Protein AF-A0A940R356-F1 (afdb_monomer)

Secondary structure (DSSP, 8-state):
-EE--TT-EE-TTSPBP-S--EEEEEEE-SHHHHHHTT---EETTEE---S-EEEEEEEETTEEPEE-GGG--EE----S-PPTT-EEEEEEE-TTSPEEEEEEEEPPEEEPP--GGGS--SPTTHHHHHHHTT--TT-HHHHHHHHHGGGGGG----S------SSS------------S-----EETTEE--SS-B--HHHHHHHSSGGGTTSGGGSHHHHHHHHHHHHHTBHHHHHHHHHTTTS-HHHHHHHHHHH---GGGGGGHHHHHHHHHTTEEEETTTTTTHHHHHHHHHHHHHHHHHHHHHHHHHHHHHHHHHHHHHHHHHHHHHHHHHHHHHHHHHHHHHHHHHHHHHHTT-SS------S-S---SSHHHHHHHHHT--EEEE-TTT--EEEE-EEEEEEEETTGGG-SEEEEEEEESSSSS-EEEPEETTEEEEEEETTS-EEEEEEEEETTEEEEEEEEEE-SSEEEEE--EE--HHHHHHHHHHHS-HHHHHHHHHHHHHHHHHHHHHHHHHHHHHHHHHHHHHHHHHTGGGS----TT--

Solvent-accessible surface area (backbone atoms only — not comparable to full-atom values): 31989 Å² total; per-residue (Å²): 91,79,48,75,48,85,64,19,37,16,40,87,90,65,49,73,63,74,86,82,67,50,76,47,79,48,77,20,66,48,73,70,45,27,54,76,70,66,53,67,56,34,36,86,94,40,81,52,92,78,75,49,48,72,50,79,49,42,29,49,87,94,44,67,45,40,74,23,82,92,32,53,65,48,74,54,76,86,66,99,70,88,61,91,87,55,58,48,59,46,75,43,73,44,99,88,68,45,54,37,38,38,79,72,39,79,63,71,44,72,44,69,64,43,67,48,88,80,59,65,79,63,37,67,63,47,63,61,50,40,44,76,73,70,43,70,72,85,42,55,69,58,54,48,54,62,54,37,56,60,12,39,81,69,59,74,80,63,100,64,97,67,82,76,67,64,77,72,87,89,81,90,78,89,81,83,89,85,86,89,79,88,82,68,80,57,76,68,74,70,34,83,54,69,82,78,43,40,61,55,35,20,46,53,58,37,55,70,39,75,91,35,38,61,22,49,72,13,19,72,72,39,38,58,46,40,39,56,40,34,58,57,8,32,46,68,60,54,45,48,52,47,74,40,37,62,44,35,52,15,56,44,27,47,48,49,54,72,62,68,81,54,74,91,45,55,86,53,37,67,56,32,49,52,48,26,71,64,39,40,28,36,24,88,68,14,44,67,60,24,70,60,51,35,49,50,31,55,55,37,20,52,52,43,18,51,53,43,30,49,56,50,51,54,52,53,51,51,52,51,54,52,51,51,53,49,54,52,53,51,50,53,50,52,52,54,48,52,54,48,52,53,48,44,51,51,49,50,39,53,54,51,46,54,49,38,34,58,53,54,69,59,87,77,85,88,77,88,81,87,67,88,78,94,82,78,92,60,57,65,53,51,50,18,58,76,68,57,42,54,36,78,44,68,43,88,88,78,69,38,52,28,76,48,52,42,38,58,31,35,42,37,56,55,70,57,87,73,33,85,40,75,49,42,33,41,31,40,74,78,43,74,45,66,46,78,45,58,82,51,100,88,35,31,54,54,65,45,50,74,93,47,52,26,24,40,42,36,46,32,26,47,93,90,42,42,24,41,38,73,46,75,71,61,68,74,44,78,43,70,74,42,66,62,41,84,49,52,72,71,55,48,53,52,52,41,51,74,64,31,56,75,59,23,31,51,57,50,47,57,52,56,52,49,58,51,51,50,55,56,48,49,53,52,50,51,55,52,49,50,52,51,54,52,49,58,57,49,48,53,47,62,40,46,58,56,52,78,84,74,70,85,88,79,124

Foldseek 3Di:
DKAADQQQKAFPVRHGDDDDKDKDKDWFQDPVSCVVVVAAQAAPPDGDDDRIDMDIWMGDVVTTIDGDPVRHMDDDDDGPDDDPPDWQFDWDQDPVRYTHTDDTHHDFAAFDFDDLLPFDLFAPCLLVVCVVVVHDSVPVVVSLLLLLLQLLLVDDDDPDPDDPDPDDDDDDDDDDDDDDDDDAFDDPDRDTRDPFFAARSLLVVQCSDPVQRQFCCRGPLVSVVSNLVLLQSGNVLVLLCLLVSVWFPLVSLVVSLVPDPDPLSVVVNVVSVVSNVNNRGMHVCRNPCSVVSSVSSVVRSNVSSVVSSVVVCVVVVVVVVLVVVLVVLVVVLVVLVVVQVVQQLVLQLVLLQVQQCVQVVPPDDDDDDPDDDDDDPSVQSSVCSVVVAWRWDADPPPRTTGTKHWAKEFEAEPPQVQFLDKWKWKAKPRGLAIDTFDQDPRGTMDIDTPSTFTKIWMWTHDPNFIWIDIDGRDDRDYHHDHYTHTDDPVVSLVVLVVRHPPSHSVSVVSVVVSVVSVSVVVVVVVVVVVVSVVSVVSVCSSRVSSDDPPPPPPD

Sequence (555 aa):
VLSVPANGFLYADGGAVKGTLQLVVKEALDAASIIKAGLSTVSGDRPLETGGMFFIDARQGDQILKINQANAISAAIPSDTIKPGMMLFAGERTVKGDIDWRNPTQIRNSLVTVDMHKLNFYPPGYLDSLKEWGSNISDKKFTDSLYFSFAELFQTPETDSRNLTVGGQVQADTLRTDSSYERKPYYQGDAIYFDHCAINPASVKAFWHDKFQHTFIATRQFEERMKYIHLSGDQEILDLYINNLDKDLSYVDSLVVNSVKREALYPLVPKFQEFAGRRDGNVTGGGKSAAKLAEYFRNKTALFTEQISKAQREFWTQQASLDETFFQRQSEYIQDSIKRMNKNFQQEYELNLKEARRQLDMKFYTVSITTTGWKNVDRYVEESVRTQTTLDYTDPQTGKKAVIRYEPVSFGIEDAASFDRLSVYLIPDQLSSYIKLNASNAGYSGKLNELMKYNLAVVGYKNDNPFFYSMKNVSSQHYAGIKLSLISERNLIQQLNMLASGAQAKDIGKEQDFLRFEIKDKRRQDDKRDRILVSKRIFRLIFAACLPEIDSATK

Mean predicted aligned error: 13.35 Å

Nearest PDB structures (foldseek):
  4gqz-assembly1_A  TM=3.751E-01  e=2.310E-02  Salmonella enterica subsp. enterica serovar Typhimurium str. LT2
  4v4d-assembly1_B  TM=3.587E-01  e=8.029E-02  Pelobacter acidigallici
  6m48-assembly2_B  TM=3.789E-01  e=1.457E-01  Lacticaseibacillus rhamnosus GG
  3rkp-assembly2_B  TM=3.373E-01  e=9.191E-01  Bacillus cereus ATCC 14579
  7wvp-assembly1_C  TM=2.363E-01  e=3.561E+00  Severe acute respiratory syndrome coronavirus 2

Radius of gyration: 43.17 Å; Cα contacts (8 Å, |Δi|>4): 753; chains: 1; bounding box: 86×50×141 Å

Structure (mmCIF, N/CA/C/O backbone):
data_AF-A0A940R356-F1
#
_entry.id   AF-A0A940R356-F1
#
loop_
_atom_site.group_PDB
_atom_site.id
_atom_site.type_symbol
_atom_site.label_atom_id
_atom_site.label_alt_id
_atom_site.label_comp_id
_atom_site.label_asym_id
_atom_site.label_entity_id
_atom_site.label_seq_id
_atom_site.pdbx_PDB_ins_code
_atom_site.Cartn_x
_atom_site.Cartn_y
_atom_site.Cartn_z
_atom_site.occupancy
_atom_site.B_iso_or_equiv
_atom_site.auth_seq_id
_atom_site.auth_comp_id
_atom_site.auth_asym_id
_atom_site.auth_atom_id
_atom_site.pdbx_PDB_model_num
ATOM 1 N N . VAL A 1 1 ? 19.592 6.659 -47.695 1.00 65.31 1 VAL A N 1
ATOM 2 C CA . VAL A 1 1 ? 20.074 7.887 -46.996 1.00 65.31 1 VAL A CA 1
ATOM 3 C C . VAL A 1 1 ? 21.587 7.829 -46.893 1.00 65.31 1 VAL A C 1
ATOM 5 O O . VAL A 1 1 ? 22.089 6.835 -46.390 1.00 65.31 1 VAL A O 1
ATOM 8 N N . LEU A 1 2 ? 22.303 8.863 -47.342 1.00 76.62 2 LEU A N 1
ATOM 9 C CA . LEU A 1 2 ? 23.759 8.965 -47.200 1.00 76.62 2 LEU A CA 1
ATOM 10 C C . LEU A 1 2 ? 24.100 10.033 -46.153 1.00 76.62 2 LEU A C 1
ATOM 12 O O . LEU A 1 2 ? 23.620 11.161 -46.249 1.00 76.62 2 LEU A O 1
ATOM 16 N N . SER A 1 3 ? 24.899 9.676 -45.150 1.00 77.31 3 SER A N 1
ATOM 17 C CA . SER A 1 3 ? 25.368 10.581 -44.101 1.00 77.31 3 SER A CA 1
ATOM 18 C C . SER A 1 3 ? 26.859 10.836 -44.275 1.00 77.31 3 SER A C 1
ATOM 20 O O . SER A 1 3 ? 27.676 9.917 -44.210 1.00 77.31 3 SER A O 1
ATOM 22 N N . VAL A 1 4 ? 27.203 12.105 -44.477 1.00 82.50 4 VAL A N 1
ATOM 23 C CA . VAL A 1 4 ? 28.574 12.569 -44.689 1.00 82.50 4 VAL A CA 1
ATOM 24 C C . VAL A 1 4 ? 28.963 13.452 -43.501 1.00 82.50 4 VAL A C 1
ATOM 26 O O . VAL A 1 4 ? 28.408 14.545 -43.365 1.00 82.50 4 VAL A O 1
ATOM 29 N N . PRO A 1 5 ? 29.862 13.003 -42.608 1.00 77.94 5 PRO A N 1
ATOM 30 C CA . PRO A 1 5 ? 30.319 13.828 -41.496 1.00 77.94 5 PRO A CA 1
ATOM 31 C C . PRO A 1 5 ? 31.228 14.967 -41.979 1.00 77.94 5 PRO A C 1
ATOM 33 O O . PRO A 1 5 ? 31.835 14.902 -43.053 1.00 77.94 5 PRO A O 1
ATOM 36 N N . ALA A 1 6 ? 31.368 16.009 -41.154 1.00 79.31 6 ALA A N 1
ATOM 37 C CA . ALA A 1 6 ? 32.401 17.020 -41.364 1.00 79.31 6 ALA A CA 1
ATOM 38 C C . ALA A 1 6 ? 33.789 16.351 -41.408 1.00 79.31 6 ALA A C 1
ATOM 40 O O . ALA A 1 6 ? 34.049 15.410 -40.661 1.00 79.31 6 ALA A O 1
ATOM 41 N N . ASN A 1 7 ? 34.677 16.831 -42.286 1.00 86.00 7 ASN A N 1
ATOM 42 C CA . ASN A 1 7 ? 35.997 16.232 -42.539 1.00 86.00 7 ASN A CA 1
ATOM 43 C C . ASN A 1 7 ? 35.956 14.756 -42.994 1.00 86.00 7 ASN A C 1
ATOM 45 O O . ASN A 1 7 ? 36.923 14.018 -42.788 1.00 86.00 7 ASN A O 1
ATOM 49 N N . GLY A 1 8 ? 34.855 14.325 -43.622 1.00 88.81 8 GLY A N 1
ATOM 50 C CA . GLY A 1 8 ? 34.693 12.959 -44.131 1.00 88.81 8 GLY A CA 1
ATOM 51 C C . GLY A 1 8 ? 35.505 12.628 -45.389 1.00 88.81 8 GLY A C 1
ATOM 52 O O . GLY A 1 8 ? 35.617 11.458 -45.749 1.00 88.81 8 GLY A O 1
ATOM 53 N N . PHE A 1 9 ? 36.112 13.629 -46.034 1.00 93.94 9 PHE A N 1
ATOM 54 C CA . PHE A 1 9 ? 36.947 13.459 -47.224 1.00 93.94 9 PHE A CA 1
ATOM 55 C C . PHE A 1 9 ? 38.324 14.104 -47.047 1.00 93.94 9 PHE A C 1
ATOM 57 O O . PHE A 1 9 ? 38.456 15.160 -46.421 1.00 93.94 9 PHE A O 1
ATOM 64 N N . LEU A 1 10 ? 39.334 13.466 -47.633 1.00 93.94 10 LEU A N 1
ATOM 65 C CA . LEU A 1 10 ? 40.732 13.886 -47.648 1.00 93.94 10 LEU A CA 1
ATOM 66 C C . LEU A 1 10 ? 41.224 14.015 -49.094 1.00 93.94 10 LEU A C 1
ATOM 68 O O . LEU A 1 10 ? 40.780 13.279 -49.978 1.00 93.94 10 LEU A O 1
ATOM 72 N N . TYR A 1 11 ? 42.179 14.907 -49.333 1.00 92.62 11 TYR A N 1
ATOM 73 C CA . TYR A 1 11 ? 42.970 14.891 -50.559 1.00 92.62 11 TYR A CA 1
ATOM 74 C C . TYR A 1 11 ? 43.897 13.665 -50.588 1.00 92.62 11 TYR A C 1
ATOM 76 O O . TYR A 1 11 ? 44.050 12.933 -49.604 1.00 92.62 11 TYR A O 1
ATOM 84 N N . ALA A 1 12 ? 44.532 13.420 -51.735 1.00 88.88 12 ALA A N 1
ATOM 85 C CA . ALA A 1 12 ? 45.407 12.264 -51.919 1.00 88.88 12 ALA A CA 1
ATOM 86 C C . ALA A 1 12 ? 46.594 12.231 -50.933 1.00 88.88 12 ALA A C 1
ATOM 88 O O . ALA A 1 12 ? 47.016 11.132 -50.556 1.00 88.88 12 ALA A O 1
ATOM 89 N N . ASP A 1 13 ? 47.067 13.409 -50.513 1.00 89.12 13 ASP A N 1
ATOM 90 C CA . ASP A 1 13 ? 48.154 13.651 -49.553 1.00 89.12 13 ASP A CA 1
ATOM 91 C C . ASP A 1 13 ? 47.726 13.537 -48.074 1.00 89.12 13 ASP A C 1
ATOM 93 O O 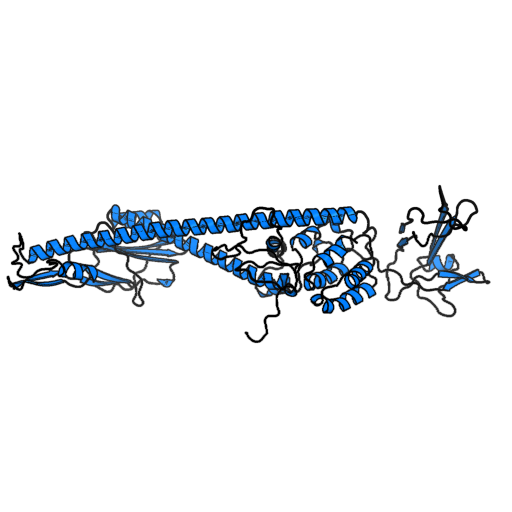. ASP A 1 13 ? 48.570 13.599 -47.183 1.00 89.12 13 ASP A O 1
ATOM 97 N N . GLY A 1 14 ? 46.430 13.334 -47.804 1.00 87.94 14 GLY A N 1
ATOM 98 C CA . GLY A 1 14 ? 45.869 13.211 -46.457 1.00 87.94 14 GLY A CA 1
ATOM 99 C C . GLY A 1 14 ? 45.356 14.518 -45.842 1.00 87.94 14 GLY A C 1
ATOM 100 O O . GLY A 1 14 ? 44.806 14.479 -44.741 1.00 87.94 14 GLY A O 1
ATOM 101 N N . GLY A 1 15 ? 45.475 15.660 -46.527 1.00 90.88 15 GLY A N 1
ATOM 102 C CA . GLY A 1 15 ? 44.909 16.930 -46.067 1.00 90.88 15 GLY A CA 1
ATOM 103 C C . GLY A 1 15 ? 43.375 16.927 -46.062 1.00 90.88 15 GLY A C 1
ATOM 104 O O . GLY A 1 15 ? 42.742 16.337 -46.936 1.00 90.88 15 GLY A O 1
ATOM 105 N N . ALA A 1 16 ? 42.751 17.601 -45.091 1.00 89.81 16 ALA A N 1
ATOM 106 C CA . ALA A 1 16 ? 41.292 17.721 -45.029 1.00 89.81 16 ALA A CA 1
ATOM 107 C C . ALA A 1 16 ? 40.744 18.602 -46.167 1.00 89.81 16 ALA A C 1
ATOM 109 O O . ALA A 1 16 ? 41.233 19.713 -46.389 1.00 89.81 16 ALA A O 1
ATOM 110 N N . VAL A 1 17 ? 39.697 18.126 -46.846 1.00 91.31 17 VAL A N 1
ATOM 111 C CA . VAL A 1 17 ? 39.053 18.856 -47.950 1.00 91.31 17 VAL A CA 1
ATOM 112 C C . VAL A 1 17 ? 38.267 20.049 -47.410 1.00 91.31 17 VAL A C 1
ATOM 114 O O . VAL A 1 17 ? 37.484 19.913 -46.469 1.00 91.31 17 VAL A O 1
ATOM 117 N N . LYS A 1 18 ? 38.459 21.224 -48.019 1.00 88.62 18 LYS A N 1
ATOM 118 C CA . LYS A 1 18 ? 37.744 22.463 -47.672 1.00 88.62 18 LYS A CA 1
ATOM 119 C C . LYS A 1 18 ? 36.899 22.948 -48.848 1.00 88.62 18 LYS A C 1
ATOM 121 O O . LYS A 1 18 ? 37.272 22.772 -50.004 1.00 88.62 18 LYS A O 1
ATOM 126 N N . GLY A 1 19 ? 35.789 23.619 -48.546 1.00 88.12 19 GLY A N 1
ATOM 127 C CA . GLY A 1 19 ? 34.886 24.173 -49.556 1.00 88.12 19 GLY A CA 1
ATOM 128 C C . GLY A 1 19 ? 33.945 23.131 -50.164 1.00 88.12 19 GLY A C 1
ATOM 129 O O . GLY A 1 19 ? 33.644 22.110 -49.549 1.00 88.12 19 GLY A O 1
ATOM 130 N N . THR A 1 20 ? 33.446 23.418 -51.364 1.00 91.25 20 THR A N 1
ATOM 131 C CA . THR A 1 20 ? 32.455 22.574 -52.047 1.00 91.25 20 THR A CA 1
ATOM 132 C C . THR A 1 20 ? 33.143 21.426 -52.784 1.00 91.25 20 THR A C 1
ATOM 134 O O . THR A 1 20 ? 34.186 21.621 -53.410 1.00 91.25 20 THR A O 1
ATOM 137 N N . LEU A 1 21 ? 32.547 20.236 -52.729 1.00 93.38 21 LEU A N 1
ATOM 138 C CA . LEU A 1 21 ? 32.950 19.051 -53.487 1.00 93.38 21 LEU A CA 1
ATOM 139 C C . LEU A 1 21 ? 31.746 18.480 -54.239 1.00 93.38 21 LEU A C 1
ATOM 141 O O . LEU A 1 21 ? 30.597 18.741 -53.879 1.00 93.38 21 LEU A O 1
ATOM 145 N N . GLN A 1 22 ? 32.013 17.680 -55.264 1.00 94.44 22 GLN A N 1
ATOM 146 C CA . GLN A 1 22 ? 31.014 16.902 -55.977 1.00 94.44 22 GLN A CA 1
ATOM 147 C C . GLN A 1 22 ? 31.020 15.467 -55.454 1.00 94.44 22 GLN A C 1
ATOM 149 O O . GLN A 1 22 ? 32.048 14.794 -55.484 1.00 94.44 22 GLN A O 1
ATOM 154 N N . LEU A 1 23 ? 29.861 14.994 -55.004 1.00 92.31 23 LEU A N 1
ATOM 155 C CA . LEU A 1 23 ? 29.646 13.613 -54.586 1.00 92.31 23 LEU A CA 1
ATOM 156 C C . LEU A 1 23 ? 28.723 12.935 -55.597 1.00 92.31 23 LEU A C 1
ATOM 158 O O . LEU A 1 23 ? 27.597 13.381 -55.813 1.00 92.31 23 LEU A O 1
ATOM 162 N N . VAL A 1 24 ? 29.206 11.870 -56.226 1.00 93.00 24 VAL A N 1
ATOM 163 C CA . VAL A 1 24 ? 28.459 11.058 -57.184 1.00 93.00 24 VAL A CA 1
ATOM 164 C C . VAL A 1 24 ? 28.049 9.767 -56.500 1.00 93.00 24 VAL A C 1
ATOM 166 O O . VAL A 1 24 ? 28.895 9.024 -56.010 1.00 93.00 24 VAL A O 1
ATOM 169 N N . VAL A 1 25 ? 26.749 9.488 -56.508 1.00 91.00 25 VAL A N 1
ATOM 170 C CA . VAL A 1 25 ? 26.167 8.241 -56.009 1.00 91.00 25 VAL A CA 1
ATOM 171 C C . VAL A 1 25 ? 25.395 7.595 -57.151 1.00 91.00 25 VAL A C 1
ATOM 173 O O . VAL A 1 25 ? 24.588 8.259 -57.802 1.00 91.00 25 VAL A O 1
ATOM 176 N N . LYS A 1 26 ? 25.652 6.315 -57.417 1.00 91.56 26 LYS A N 1
ATOM 177 C CA . LYS A 1 26 ? 24.871 5.503 -58.360 1.00 91.56 26 LYS A CA 1
ATOM 178 C C . LYS A 1 26 ? 24.352 4.279 -57.628 1.00 91.56 26 LYS A C 1
ATOM 180 O O . LYS A 1 26 ? 25.111 3.649 -56.900 1.00 91.56 26 LYS A O 1
ATOM 185 N N . GLU A 1 27 ? 23.095 3.931 -57.849 1.00 91.56 27 GLU A N 1
ATOM 186 C CA . GLU A 1 27 ? 22.441 2.795 -57.204 1.00 91.56 27 GLU A CA 1
ATOM 187 C C . GLU A 1 27 ? 21.892 1.844 -58.271 1.00 91.56 27 GLU A C 1
ATOM 189 O O . GLU A 1 27 ? 21.376 2.273 -59.303 1.00 91.56 27 GLU A O 1
ATOM 194 N N . ALA A 1 28 ? 22.018 0.547 -58.018 1.00 92.81 28 ALA A N 1
ATOM 195 C CA . ALA A 1 28 ? 21.459 -0.535 -58.813 1.00 92.81 28 ALA A CA 1
ATOM 196 C C . ALA A 1 28 ? 20.839 -1.548 -57.843 1.00 92.81 28 ALA A C 1
ATOM 198 O O . ALA A 1 28 ? 21.481 -2.512 -57.428 1.00 92.81 28 ALA A O 1
ATOM 199 N N . LEU A 1 29 ? 19.612 -1.255 -57.405 1.00 89.62 29 LEU A N 1
ATOM 200 C CA . LEU A 1 29 ? 18.938 -1.978 -56.317 1.00 89.62 29 LEU A CA 1
ATOM 201 C C . LEU A 1 29 ? 18.020 -3.103 -56.807 1.00 89.62 29 LEU A C 1
ATOM 203 O O . LEU A 1 29 ? 17.656 -3.977 -56.030 1.00 89.62 29 LEU A O 1
ATOM 207 N N . ASP A 1 30 ? 17.677 -3.102 -58.095 1.00 88.94 30 ASP A N 1
ATOM 208 C CA . ASP A 1 30 ? 16.885 -4.145 -58.742 1.00 88.94 30 ASP A CA 1
ATOM 209 C C . ASP A 1 30 ? 17.654 -4.809 -59.896 1.00 88.94 30 ASP A C 1
ATOM 211 O O . ASP A 1 30 ? 18.657 -4.293 -60.401 1.00 88.94 30 ASP A O 1
ATOM 215 N N . ALA A 1 31 ? 17.171 -5.976 -60.331 1.00 89.38 31 ALA A N 1
ATOM 216 C CA . ALA A 1 31 ? 17.814 -6.756 -61.387 1.00 89.38 31 ALA A CA 1
ATOM 217 C C . ALA A 1 31 ? 17.949 -5.970 -62.704 1.00 89.38 31 ALA A C 1
ATOM 219 O O . ALA A 1 31 ? 18.969 -6.069 -63.386 1.00 89.38 31 ALA A O 1
ATOM 220 N N . ALA A 1 32 ? 16.948 -5.156 -63.054 1.00 92.75 32 ALA A N 1
ATOM 221 C CA . ALA A 1 32 ? 16.964 -4.370 -64.283 1.00 92.75 32 ALA A CA 1
ATOM 222 C C . ALA A 1 32 ? 18.079 -3.312 -64.265 1.00 92.75 32 ALA A C 1
ATOM 224 O O . ALA A 1 32 ? 18.773 -3.126 -65.266 1.00 92.75 32 ALA A O 1
ATOM 225 N N . SER A 1 33 ? 18.273 -2.641 -63.134 1.00 92.50 33 SER A N 1
ATOM 226 C CA . SER A 1 33 ? 19.297 -1.616 -62.937 1.00 92.50 33 SER A CA 1
ATOM 227 C C . SER A 1 33 ? 20.695 -2.224 -62.870 1.00 92.50 33 SER A C 1
ATOM 229 O O . SER A 1 33 ? 21.619 -1.665 -63.455 1.00 92.50 33 SER A O 1
ATOM 231 N N . ILE A 1 34 ? 20.845 -3.395 -62.237 1.00 91.88 34 ILE A N 1
ATOM 232 C CA . ILE A 1 34 ? 22.109 -4.151 -62.204 1.00 91.88 34 ILE A CA 1
ATOM 233 C C . ILE A 1 34 ? 22.546 -4.516 -63.629 1.00 91.88 34 ILE A C 1
ATOM 235 O O . ILE A 1 34 ? 23.674 -4.216 -64.023 1.00 91.88 34 ILE A O 1
ATOM 239 N N . ILE A 1 35 ? 21.635 -5.073 -64.436 1.00 91.00 35 ILE A N 1
ATOM 240 C CA . ILE A 1 35 ? 21.919 -5.458 -65.827 1.00 91.00 35 ILE A CA 1
ATOM 241 C C . ILE A 1 35 ? 22.216 -4.228 -66.693 1.00 91.00 35 ILE A C 1
ATOM 243 O O . ILE A 1 35 ? 23.201 -4.221 -67.429 1.00 91.00 35 ILE A O 1
ATOM 247 N N . LYS A 1 36 ? 21.409 -3.160 -66.594 1.00 92.06 36 LYS A N 1
ATOM 248 C CA . LYS A 1 36 ? 21.636 -1.909 -67.345 1.00 92.06 36 LYS A CA 1
ATOM 249 C C . LYS A 1 36 ? 22.978 -1.258 -67.015 1.00 92.06 36 LYS A C 1
ATOM 251 O O . LYS A 1 36 ? 23.567 -0.619 -67.881 1.00 92.06 36 LYS A O 1
ATOM 256 N N . ALA A 1 37 ? 23.451 -1.410 -65.780 1.00 89.94 37 ALA A N 1
ATOM 257 C CA . ALA A 1 37 ? 24.748 -0.909 -65.345 1.00 89.94 37 ALA A CA 1
ATOM 258 C C . ALA A 1 37 ? 25.926 -1.809 -65.770 1.00 89.94 37 ALA A C 1
ATOM 260 O O . ALA A 1 37 ? 27.073 -1.439 -65.522 1.00 89.94 37 ALA A O 1
ATOM 261 N N . GLY A 1 38 ? 25.666 -2.963 -66.401 1.00 89.88 38 GLY A N 1
ATOM 262 C CA . GLY A 1 38 ? 26.695 -3.935 -66.779 1.00 89.88 38 GLY A CA 1
ATOM 263 C C . GLY A 1 38 ? 27.359 -4.609 -65.576 1.00 89.88 38 GLY A C 1
ATOM 264 O O . GLY A 1 38 ? 28.517 -5.006 -65.660 1.00 89.88 38 GLY A O 1
ATOM 265 N N . LEU A 1 39 ? 26.663 -4.688 -64.439 1.00 91.94 39 LEU A N 1
ATOM 266 C CA . LEU A 1 39 ? 27.187 -5.285 -63.215 1.00 91.94 39 LEU A CA 1
ATOM 267 C C . LEU A 1 39 ? 26.848 -6.781 -63.154 1.00 91.94 39 LEU A C 1
ATOM 269 O O . LEU A 1 39 ? 25.797 -7.217 -63.621 1.00 91.94 39 LEU A O 1
ATOM 273 N N . SER A 1 40 ? 27.735 -7.564 -62.540 1.00 89.75 40 SER A N 1
ATOM 274 C CA . SER A 1 40 ? 27.538 -8.994 -62.270 1.00 89.75 40 SER A CA 1
ATOM 275 C C . SER A 1 40 ? 27.561 -9.259 -60.763 1.00 89.75 40 SER A C 1
ATOM 277 O O . SER A 1 40 ? 27.984 -8.400 -59.997 1.00 89.75 40 SER A O 1
ATOM 279 N N . THR A 1 41 ? 27.103 -10.424 -60.307 1.00 90.19 41 THR A N 1
ATOM 280 C CA . THR A 1 41 ? 27.075 -10.812 -58.883 1.00 90.19 41 THR A CA 1
ATOM 281 C C . THR A 1 41 ? 28.084 -11.922 -58.597 1.00 90.19 41 THR A C 1
ATOM 283 O O . THR A 1 41 ? 27.704 -13.025 -58.203 1.00 90.19 41 THR A O 1
ATOM 286 N N . VAL A 1 42 ? 29.372 -11.666 -58.842 1.00 91.12 42 VAL A N 1
ATOM 287 C CA . VAL A 1 42 ? 30.433 -12.681 -58.727 1.00 91.12 42 VAL A CA 1
ATOM 288 C C . VAL A 1 42 ? 31.579 -12.201 -57.829 1.00 91.12 42 VAL A C 1
ATOM 290 O O . VAL A 1 42 ? 31.974 -11.040 -57.887 1.00 91.12 42 VAL A O 1
ATOM 293 N N . SER A 1 43 ? 32.090 -13.108 -56.994 1.00 92.00 43 SER A N 1
ATOM 294 C CA . SER A 1 43 ? 33.305 -12.950 -56.189 1.00 92.00 43 SER A CA 1
ATOM 295 C C . SER A 1 43 ? 34.312 -14.036 -56.574 1.00 92.00 43 SER A C 1
ATOM 297 O O . SER A 1 43 ? 34.171 -15.196 -56.171 1.00 92.00 43 SER A O 1
ATOM 299 N N . GLY A 1 44 ? 35.301 -13.693 -57.399 1.00 88.19 44 GLY A N 1
ATOM 300 C CA . GLY A 1 44 ? 36.186 -14.664 -58.046 1.00 88.19 44 GLY A CA 1
ATOM 301 C C . GLY A 1 44 ? 35.393 -15.632 -58.929 1.00 88.19 44 GLY A C 1
ATOM 302 O O . GLY A 1 44 ? 34.800 -15.218 -59.916 1.00 88.19 44 GLY A O 1
ATOM 303 N N . ASP A 1 45 ? 35.339 -16.909 -58.546 1.00 87.69 45 ASP A N 1
ATOM 304 C CA . ASP A 1 45 ? 34.548 -17.937 -59.246 1.00 87.69 45 ASP A CA 1
ATOM 305 C C . ASP A 1 45 ? 33.205 -18.240 -58.555 1.00 87.69 45 ASP A C 1
ATOM 307 O O . ASP A 1 45 ? 32.497 -19.178 -58.926 1.00 87.69 45 ASP A O 1
ATOM 311 N N . ARG A 1 46 ? 32.849 -17.492 -57.501 1.00 90.88 46 ARG A N 1
ATOM 312 C CA . ARG A 1 46 ? 31.669 -17.778 -56.673 1.00 90.88 46 ARG A CA 1
ATOM 313 C C . ARG A 1 46 ? 30.520 -16.821 -56.989 1.00 90.88 46 ARG A C 1
ATOM 315 O O . ARG A 1 46 ? 30.713 -15.608 -56.887 1.00 90.88 46 ARG A O 1
ATOM 322 N N . PRO A 1 47 ? 29.311 -17.325 -57.293 1.00 91.69 47 PRO A N 1
ATOM 323 C CA . PRO A 1 47 ? 28.135 -16.473 -57.381 1.00 91.69 47 PRO A CA 1
ATOM 324 C C . PRO A 1 47 ? 27.763 -15.933 -55.995 1.00 91.69 47 PRO A C 1
ATOM 326 O O . PRO A 1 47 ? 27.856 -16.638 -54.988 1.00 91.69 47 PRO A O 1
ATOM 329 N N . LEU A 1 48 ? 27.321 -14.680 -55.955 1.00 90.94 48 LEU A N 1
ATOM 330 C CA . LEU A 1 48 ? 26.778 -14.023 -54.773 1.00 90.94 48 LEU A CA 1
ATOM 331 C C . LEU A 1 48 ? 25.269 -13.835 -54.919 1.00 90.94 48 LEU A C 1
ATOM 333 O O . LEU A 1 48 ? 24.775 -13.470 -55.986 1.00 90.94 48 LEU A O 1
ATOM 337 N N . GLU A 1 49 ? 24.545 -14.005 -53.817 1.00 89.31 49 GLU A N 1
ATOM 338 C CA . GLU A 1 49 ? 23.200 -13.454 -53.692 1.00 89.31 49 GLU A CA 1
ATOM 339 C C . GLU A 1 49 ? 23.309 -11.955 -53.363 1.00 89.31 49 GLU A C 1
ATOM 341 O O . GLU A 1 49 ? 23.970 -11.577 -52.395 1.00 89.31 49 GLU A O 1
ATOM 346 N N . THR A 1 50 ? 22.691 -11.093 -54.178 1.00 87.56 50 THR A N 1
ATOM 347 C CA . THR A 1 50 ? 22.764 -9.632 -54.019 1.00 87.56 50 THR A CA 1
ATOM 348 C C . THR A 1 50 ? 21.465 -9.052 -53.471 1.00 87.56 50 THR A C 1
ATOM 350 O O . THR A 1 50 ? 20.378 -9.447 -53.884 1.00 87.56 50 THR A O 1
ATOM 353 N N . GLY A 1 51 ? 21.587 -8.076 -52.570 1.00 85.44 51 GLY A N 1
ATOM 354 C CA . GLY A 1 51 ? 20.490 -7.192 -52.162 1.00 85.44 51 GLY A CA 1
ATOM 355 C C . GLY A 1 51 ? 20.531 -5.825 -52.856 1.00 85.44 51 GLY A C 1
ATOM 356 O O . GLY A 1 51 ? 19.877 -4.899 -52.391 1.00 85.44 51 GLY A O 1
ATOM 357 N N . GLY A 1 52 ? 21.351 -5.678 -53.902 1.00 89.50 52 GLY A N 1
ATOM 358 C CA . GLY A 1 52 ? 21.616 -4.416 -54.591 1.00 89.50 52 GLY A CA 1
ATOM 359 C C . GLY A 1 52 ? 23.094 -4.020 -54.570 1.00 89.50 52 GLY A C 1
ATOM 360 O O . GLY A 1 52 ? 23.910 -4.572 -53.829 1.00 89.50 52 GLY A O 1
ATOM 361 N N . MET A 1 53 ? 23.443 -3.054 -55.416 1.00 91.81 53 MET A N 1
ATOM 362 C CA . MET A 1 53 ? 24.799 -2.536 -55.598 1.00 91.81 53 MET A CA 1
ATOM 363 C C . MET A 1 53 ? 24.766 -1.012 -55.630 1.00 91.81 53 MET A C 1
ATOM 365 O O . MET A 1 53 ? 23.796 -0.408 -56.088 1.00 91.81 53 MET A O 1
ATOM 369 N N . PHE A 1 54 ? 25.838 -0.374 -55.178 1.00 91.94 54 PHE A N 1
ATOM 370 C CA . PHE A 1 54 ? 25.966 1.073 -55.270 1.00 91.94 54 PHE A CA 1
ATOM 371 C C . PHE A 1 54 ? 27.422 1.481 -55.479 1.00 91.94 54 PHE A C 1
ATOM 373 O O . PHE A 1 54 ? 28.355 0.753 -55.147 1.00 91.94 54 PHE A O 1
ATOM 380 N N . PHE A 1 55 ? 27.604 2.662 -56.052 1.00 91.38 55 PHE A N 1
ATOM 381 C CA . PHE A 1 55 ? 28.894 3.272 -56.333 1.00 91.38 55 PHE A CA 1
ATOM 382 C C . PHE A 1 55 ? 28.920 4.676 -55.743 1.00 91.38 55 PHE A C 1
ATOM 384 O O . PHE A 1 55 ? 27.951 5.423 -55.887 1.00 91.38 55 PHE A O 1
ATOM 391 N N . ILE A 1 56 ? 30.035 5.031 -55.104 1.00 91.38 56 ILE A N 1
ATOM 392 C CA . ILE A 1 56 ? 30.272 6.357 -54.535 1.00 91.38 56 ILE A CA 1
ATOM 393 C C . ILE A 1 56 ? 31.618 6.863 -55.049 1.00 91.38 56 ILE A C 1
ATOM 395 O O . ILE A 1 56 ? 32.621 6.164 -54.936 1.00 91.38 56 ILE A O 1
ATOM 399 N N . ASP A 1 57 ? 31.633 8.083 -55.577 1.00 92.06 57 ASP A N 1
ATOM 400 C CA . ASP A 1 57 ? 32.847 8.811 -55.959 1.00 92.06 57 ASP A CA 1
ATOM 401 C C . ASP A 1 57 ? 32.752 10.254 -55.465 1.00 92.06 57 ASP A C 1
ATOM 403 O O . ASP A 1 57 ? 31.671 10.843 -55.461 1.00 92.06 57 ASP A O 1
ATOM 407 N N . ALA A 1 58 ? 33.872 10.829 -55.043 1.00 93.81 58 ALA A N 1
ATOM 408 C CA . ALA A 1 58 ? 33.935 12.189 -54.529 1.00 93.81 58 ALA A CA 1
ATOM 409 C C . ALA A 1 58 ? 35.091 12.937 -55.190 1.00 93.81 58 ALA A C 1
ATOM 411 O O . ALA A 1 58 ? 36.223 12.453 -55.209 1.00 93.81 58 ALA A O 1
ATOM 412 N N . ARG A 1 59 ? 34.809 14.128 -55.722 1.00 95.31 59 ARG A N 1
ATOM 413 C CA . ARG A 1 59 ? 35.783 14.943 -56.454 1.00 95.31 59 ARG A CA 1
ATOM 414 C C . ARG A 1 59 ? 35.719 16.409 -56.062 1.00 95.31 59 ARG A C 1
ATOM 416 O O . ARG A 1 59 ? 34.652 16.925 -55.741 1.00 95.31 59 ARG A O 1
ATOM 423 N N . GLN A 1 60 ? 36.848 17.099 -56.148 1.00 94.12 60 GLN A N 1
ATOM 424 C CA . GLN A 1 60 ? 36.896 18.559 -56.145 1.00 94.12 60 GLN A CA 1
ATOM 425 C C . GLN A 1 60 ? 37.651 19.024 -57.393 1.00 94.12 60 GLN A C 1
ATOM 427 O O . GLN A 1 60 ? 38.856 18.813 -57.513 1.00 94.12 60 GLN A O 1
ATOM 432 N N . GLY A 1 61 ? 36.924 19.604 -58.353 1.00 90.19 61 GLY A N 1
ATOM 433 C CA . GLY A 1 61 ? 37.451 19.777 -59.710 1.00 90.19 61 GLY A CA 1
ATOM 434 C C . GLY A 1 61 ? 37.834 18.419 -60.309 1.00 90.19 61 GLY A C 1
ATOM 435 O O . GLY A 1 61 ? 37.061 17.465 -60.219 1.00 90.19 61 GLY A O 1
ATOM 436 N N . ASP A 1 62 ? 39.048 18.317 -60.846 1.00 88.69 62 ASP A N 1
ATOM 437 C CA . ASP A 1 62 ? 39.578 17.076 -61.430 1.00 88.69 62 ASP A CA 1
ATOM 438 C C . ASP A 1 62 ? 40.237 16.136 -60.402 1.00 88.69 62 ASP A C 1
ATOM 440 O O . ASP A 1 62 ? 40.681 15.039 -60.747 1.00 88.69 62 ASP A O 1
ATOM 444 N N . GLN A 1 63 ? 40.307 16.533 -59.127 1.00 91.69 63 GLN A N 1
ATOM 445 C CA . GLN A 1 63 ? 40.954 15.742 -58.080 1.00 91.69 63 GLN A CA 1
ATOM 446 C C . GLN A 1 63 ? 39.982 14.740 -57.448 1.00 91.69 63 GLN A C 1
ATOM 448 O O . GLN A 1 63 ? 38.947 15.130 -56.906 1.00 91.69 63 GLN A O 1
ATOM 453 N N . ILE A 1 64 ? 40.346 13.452 -57.467 1.00 93.00 64 ILE A N 1
ATOM 454 C CA . ILE A 1 64 ? 39.638 12.382 -56.746 1.00 93.00 64 ILE A CA 1
ATOM 455 C C . ILE A 1 64 ? 39.994 12.451 -55.259 1.00 93.00 64 ILE A C 1
ATOM 457 O O . ILE A 1 64 ? 41.169 12.515 -54.887 1.00 93.00 64 ILE A O 1
ATOM 461 N N . LEU A 1 65 ? 38.971 12.419 -54.411 1.00 95.12 65 LEU A N 1
ATOM 462 C CA . LEU A 1 65 ? 39.095 12.499 -52.962 1.00 95.12 65 LEU A CA 1
ATOM 463 C C . LEU A 1 65 ? 39.090 11.100 -52.334 1.00 95.12 65 LEU A C 1
ATOM 465 O O . LEU A 1 65 ? 38.465 10.167 -52.836 1.00 95.12 65 LEU A O 1
ATOM 469 N N . LYS A 1 66 ? 39.762 10.959 -51.193 1.00 93.88 66 LYS A N 1
ATOM 470 C CA . LYS A 1 66 ? 39.738 9.752 -50.359 1.00 93.88 66 LYS A CA 1
ATOM 471 C C . LYS A 1 66 ? 38.713 9.911 -49.242 1.00 93.88 66 LYS A C 1
ATOM 473 O O . LYS A 1 66 ? 38.544 11.002 -48.704 1.00 93.88 66 LYS A O 1
ATOM 478 N N . ILE A 1 67 ? 38.063 8.821 -48.842 1.00 90.69 67 ILE A N 1
ATOM 479 C CA . ILE A 1 67 ? 37.230 8.812 -47.632 1.00 90.69 67 ILE A CA 1
ATOM 480 C C . ILE A 1 67 ? 38.149 8.815 -46.408 1.00 90.69 67 ILE A C 1
ATOM 482 O O . ILE A 1 67 ? 39.078 8.010 -46.313 1.00 90.69 67 ILE A O 1
ATOM 486 N N . ASN A 1 68 ? 37.877 9.707 -45.458 1.00 89.44 68 ASN A N 1
ATOM 487 C CA . ASN A 1 68 ? 38.555 9.718 -44.172 1.00 89.44 68 ASN A CA 1
ATOM 488 C C . ASN A 1 68 ? 38.082 8.521 -43.338 1.00 89.44 68 ASN A C 1
ATOM 490 O O . ASN A 1 68 ? 36.956 8.524 -42.852 1.00 89.44 68 ASN A O 1
ATOM 494 N N . GLN A 1 69 ? 38.928 7.512 -43.127 1.00 83.19 69 GLN A N 1
ATOM 495 C CA . GLN A 1 69 ? 38.543 6.340 -42.330 1.00 83.19 69 GLN A CA 1
ATOM 496 C C . GLN A 1 69 ? 38.222 6.687 -40.866 1.00 83.19 69 GLN A C 1
ATOM 498 O O . GLN A 1 69 ? 37.391 6.017 -40.258 1.00 83.19 69 GLN A O 1
ATOM 503 N N . ALA A 1 70 ? 38.814 7.755 -40.315 1.00 77.19 70 ALA A N 1
ATOM 504 C CA . ALA A 1 70 ? 38.508 8.226 -38.963 1.00 77.19 70 ALA A CA 1
ATOM 505 C C . ALA A 1 70 ? 37.147 8.944 -38.870 1.00 77.19 70 ALA A C 1
ATOM 507 O O . ALA A 1 70 ? 36.551 8.989 -37.799 1.00 77.19 70 ALA A O 1
ATOM 508 N N . ASN A 1 71 ? 36.640 9.476 -39.989 1.00 77.69 71 ASN A N 1
ATOM 509 C CA . ASN A 1 71 ? 35.332 10.130 -40.104 1.00 77.69 71 ASN A CA 1
ATOM 510 C C . ASN A 1 71 ? 34.584 9.565 -41.319 1.00 77.69 71 ASN A C 1
ATOM 512 O O . ASN A 1 71 ? 34.266 10.286 -42.264 1.00 77.69 71 ASN A O 1
ATOM 516 N N . ALA A 1 72 ? 34.370 8.249 -41.329 1.00 80.94 72 ALA A N 1
ATOM 517 C CA . ALA A 1 72 ? 33.831 7.562 -42.495 1.00 80.94 72 ALA A CA 1
ATOM 518 C C . ALA A 1 72 ? 32.393 8.003 -42.820 1.00 80.94 72 ALA A C 1
ATOM 520 O O . ALA A 1 72 ? 31.593 8.325 -41.939 1.00 80.94 72 ALA A O 1
ATOM 521 N N . ILE A 1 73 ? 32.055 7.969 -44.108 1.00 84.50 73 ILE A N 1
ATOM 522 C CA . ILE A 1 73 ? 30.675 8.129 -44.574 1.00 84.50 73 ILE A CA 1
ATOM 523 C C . ILE A 1 73 ? 29.851 6.882 -44.227 1.00 84.50 73 ILE A C 1
ATOM 525 O O . ILE A 1 73 ? 30.382 5.772 -44.177 1.00 84.50 73 ILE A O 1
ATOM 529 N N . SER A 1 74 ? 28.544 7.046 -44.032 1.00 78.44 74 SER A N 1
ATOM 530 C CA . SER A 1 74 ? 27.624 5.922 -43.832 1.00 78.44 74 SER A CA 1
ATOM 531 C C . SER A 1 74 ? 26.444 5.983 -44.794 1.00 78.44 74 SER A C 1
ATOM 533 O O . SER A 1 74 ? 25.930 7.057 -45.108 1.00 78.44 74 SER A O 1
ATOM 535 N N . ALA A 1 75 ? 26.014 4.816 -45.273 1.00 78.88 75 ALA A N 1
ATOM 536 C CA . ALA A 1 75 ? 24.906 4.673 -46.207 1.00 78.88 75 ALA A CA 1
ATOM 537 C C . ALA A 1 75 ? 23.844 3.736 -45.621 1.00 78.88 75 ALA A C 1
ATOM 539 O O . ALA A 1 75 ? 24.140 2.606 -45.244 1.00 78.88 75 ALA A O 1
ATOM 540 N N . ALA A 1 76 ? 22.603 4.213 -45.553 1.00 74.50 76 ALA A N 1
ATOM 541 C CA . ALA A 1 76 ? 21.425 3.388 -45.322 1.00 74.50 76 ALA A CA 1
ATOM 542 C C . ALA A 1 76 ? 20.801 3.068 -46.682 1.00 74.50 76 ALA A C 1
ATOM 544 O O . ALA A 1 76 ? 20.211 3.955 -47.315 1.00 74.50 76 ALA A O 1
ATOM 545 N N . ILE A 1 77 ? 20.983 1.824 -47.120 1.00 78.81 77 ILE A N 1
ATOM 546 C CA . ILE A 1 77 ? 20.485 1.307 -48.395 1.00 78.81 77 ILE A CA 1
ATOM 547 C C . ILE A 1 77 ? 19.089 0.718 -48.158 1.00 78.81 77 ILE A C 1
ATOM 549 O O . ILE A 1 77 ? 18.936 -0.089 -47.238 1.00 78.81 77 ILE A O 1
ATOM 553 N N . PRO A 1 78 ? 18.063 1.134 -48.921 1.00 73.00 78 PRO A N 1
ATOM 554 C CA . PRO A 1 78 ? 16.741 0.542 -48.797 1.00 73.00 78 PRO A CA 1
ATOM 555 C C . PRO A 1 78 ? 16.796 -0.922 -49.242 1.00 73.00 78 PRO A C 1
ATOM 557 O O . PRO A 1 78 ? 17.397 -1.247 -50.263 1.00 73.00 78 PRO A O 1
ATOM 560 N N . SER A 1 79 ? 16.192 -1.798 -48.448 1.00 73.56 79 SER A N 1
ATOM 561 C CA . SER A 1 79 ? 16.098 -3.224 -48.736 1.00 73.56 79 SER A CA 1
ATOM 562 C C . SER A 1 79 ? 14.803 -3.772 -48.154 1.00 73.56 79 SER A C 1
ATOM 564 O O . SER A 1 79 ? 14.464 -3.468 -47.008 1.00 73.56 79 SER A O 1
ATOM 566 N N . ASP A 1 80 ? 14.115 -4.609 -48.926 1.00 69.12 80 ASP A N 1
ATOM 567 C CA . ASP A 1 80 ? 12.910 -5.310 -48.483 1.00 69.12 80 ASP A CA 1
ATOM 568 C C . ASP A 1 80 ? 13.245 -6.499 -47.569 1.00 69.12 80 ASP A C 1
ATOM 570 O O . ASP A 1 80 ? 12.381 -7.025 -46.867 1.00 69.12 80 ASP A O 1
ATOM 574 N N . THR A 1 81 ? 14.496 -6.974 -47.569 1.00 67.62 81 THR A N 1
ATOM 575 C CA . THR A 1 81 ? 14.928 -8.119 -46.756 1.00 67.62 81 THR A CA 1
ATOM 576 C C . THR A 1 81 ? 16.428 -8.062 -46.464 1.00 67.62 81 THR A C 1
ATOM 578 O O . THR A 1 81 ? 17.255 -8.031 -47.372 1.00 67.62 81 THR A O 1
ATOM 581 N N . ILE A 1 82 ? 16.801 -8.121 -45.183 1.00 74.00 82 ILE A N 1
ATOM 582 C CA . ILE A 1 82 ? 18.191 -8.318 -44.745 1.00 74.00 82 ILE A CA 1
ATOM 583 C C . ILE A 1 82 ? 18.332 -9.771 -44.287 1.00 74.00 82 ILE A C 1
ATOM 585 O O . ILE A 1 82 ? 17.676 -10.188 -43.331 1.00 74.00 82 ILE A O 1
ATOM 589 N N . LYS A 1 83 ? 19.164 -10.557 -44.978 1.00 76.06 83 LYS A N 1
ATOM 590 C CA . LYS A 1 83 ? 19.372 -11.979 -44.668 1.00 76.06 83 LYS A CA 1
ATOM 591 C C . LYS A 1 83 ? 20.514 -12.186 -43.662 1.00 76.06 83 LYS A C 1
ATOM 593 O O . LYS A 1 83 ? 21.518 -11.471 -43.732 1.00 76.06 83 LYS A O 1
ATOM 598 N N . PRO A 1 84 ? 20.420 -13.186 -42.763 1.00 69.81 84 PRO A N 1
ATOM 599 C CA . PRO A 1 84 ? 21.553 -13.598 -41.938 1.00 69.81 84 PRO A CA 1
ATOM 600 C C . PRO A 1 84 ? 22.781 -13.915 -42.803 1.00 69.81 84 PRO A C 1
ATOM 602 O O . PRO A 1 84 ? 22.671 -14.624 -43.799 1.00 69.81 84 PRO A O 1
ATOM 605 N N . GLY A 1 85 ? 23.948 -13.384 -42.431 1.00 78.75 85 GLY A N 1
ATOM 606 C CA . GLY A 1 85 ? 25.198 -13.582 -43.179 1.00 78.75 85 GLY A CA 1
ATOM 607 C C . GLY A 1 85 ? 25.410 -12.643 -44.374 1.00 78.75 85 GLY A C 1
ATOM 608 O O . GLY A 1 85 ? 26.413 -12.785 -45.068 1.00 78.75 85 GLY A O 1
ATOM 609 N N . MET A 1 86 ? 24.520 -11.673 -44.613 1.00 86.38 86 MET A N 1
ATOM 610 C CA . MET A 1 86 ? 24.726 -10.641 -45.635 1.00 86.38 86 MET A CA 1
ATOM 611 C C . MET A 1 86 ? 25.979 -9.796 -45.325 1.00 86.38 86 MET A C 1
ATOM 613 O O . MET A 1 86 ? 26.250 -9.448 -44.174 1.00 86.38 86 MET A O 1
ATOM 617 N N . MET A 1 87 ? 26.760 -9.473 -46.356 1.00 89.12 87 MET A N 1
ATOM 618 C CA . MET A 1 87 ? 28.029 -8.742 -46.249 1.00 89.12 87 MET A CA 1
ATOM 619 C C . MET A 1 87 ? 28.117 -7.663 -47.334 1.00 89.12 87 MET A C 1
ATOM 621 O O . MET A 1 87 ? 27.527 -7.796 -48.404 1.00 89.12 87 MET A O 1
ATOM 625 N N . LEU A 1 88 ? 28.868 -6.600 -47.060 1.00 89.62 88 LEU A N 1
ATOM 626 C CA . LEU A 1 88 ? 29.252 -5.569 -48.015 1.00 89.62 88 LEU A CA 1
ATOM 627 C C . LEU A 1 88 ? 30.570 -5.972 -48.676 1.00 89.62 88 LEU A C 1
ATOM 629 O O . LEU A 1 88 ? 31.578 -6.147 -47.994 1.00 89.62 88 LEU A O 1
ATOM 633 N N . PHE A 1 89 ? 30.567 -6.079 -49.998 1.00 93.19 89 PHE A N 1
ATOM 634 C CA . PHE A 1 89 ? 31.761 -6.371 -50.786 1.00 93.19 89 PHE A CA 1
ATOM 635 C C . PHE A 1 89 ? 32.274 -5.102 -51.474 1.00 93.19 89 PHE A C 1
ATOM 637 O O . PHE A 1 89 ? 31.489 -4.253 -51.897 1.00 93.19 89 PHE A O 1
ATOM 644 N N . ALA A 1 90 ? 33.593 -4.988 -51.613 1.00 92.12 90 ALA A N 1
ATOM 645 C CA . ALA A 1 90 ? 34.235 -3.946 -52.401 1.00 92.12 90 ALA A CA 1
ATOM 646 C C . ALA A 1 90 ? 34.303 -4.373 -53.873 1.00 92.12 90 ALA A C 1
ATOM 648 O O . ALA A 1 90 ? 34.744 -5.477 -54.178 1.00 92.12 90 ALA A O 1
ATOM 649 N N . GLY A 1 91 ? 33.869 -3.506 -54.787 1.00 91.81 91 GLY A N 1
ATOM 650 C CA . GLY A 1 91 ? 33.980 -3.764 -56.221 1.00 91.81 91 GLY A CA 1
ATOM 651 C C . GLY A 1 91 ? 35.375 -3.423 -56.739 1.00 91.81 91 GLY A C 1
ATOM 652 O O . GLY A 1 91 ? 35.775 -2.260 -56.707 1.00 91.81 91 GLY A O 1
ATOM 653 N N . GLU A 1 92 ? 36.099 -4.413 -57.252 1.00 91.94 92 GLU A N 1
ATOM 654 C CA . GLU A 1 92 ? 37.382 -4.231 -57.929 1.00 91.94 92 GLU A CA 1
ATOM 655 C C . GLU A 1 92 ? 37.194 -4.385 -59.437 1.00 91.94 92 GLU A C 1
ATOM 657 O O . GLU A 1 92 ? 36.657 -5.382 -59.921 1.00 91.94 92 GLU A O 1
ATOM 662 N N . ARG A 1 93 ? 37.625 -3.384 -60.209 1.00 89.81 93 ARG A N 1
ATOM 663 C CA . ARG A 1 93 ? 37.501 -3.443 -61.665 1.00 89.81 93 ARG A CA 1
ATOM 664 C C . ARG A 1 93 ? 38.587 -4.338 -62.251 1.00 89.81 93 ARG A C 1
ATOM 666 O O . ARG A 1 93 ? 39.775 -4.085 -62.070 1.00 89.81 93 ARG A O 1
ATOM 673 N N . THR A 1 94 ? 38.173 -5.362 -62.981 1.00 87.62 94 THR A N 1
ATOM 674 C CA . THR A 1 94 ? 39.068 -6.290 -63.674 1.00 87.62 94 THR A CA 1
ATOM 675 C C . THR A 1 94 ? 39.669 -5.656 -64.931 1.00 87.62 94 THR A C 1
ATOM 677 O O . THR A 1 94 ? 39.160 -4.665 -65.460 1.00 87.62 94 THR A O 1
ATOM 680 N N . VAL A 1 95 ? 40.719 -6.279 -65.480 1.00 86.56 95 VAL A N 1
ATOM 681 C CA . VAL A 1 95 ? 41.341 -5.868 -66.757 1.00 86.56 95 VAL A CA 1
ATOM 682 C C . VAL A 1 95 ? 40.376 -5.903 -67.948 1.00 86.56 95 VAL A C 1
ATOM 684 O O . VAL A 1 95 ? 40.593 -5.199 -68.928 1.00 86.56 95 VAL A O 1
ATOM 687 N N . LYS A 1 96 ? 39.303 -6.702 -67.863 1.00 83.81 96 LYS A N 1
ATOM 688 C CA . LYS A 1 96 ? 38.251 -6.796 -68.888 1.00 83.81 96 LYS A CA 1
ATOM 689 C C . LYS A 1 96 ? 37.165 -5.730 -68.727 1.00 83.81 96 LYS A C 1
ATOM 691 O O . LYS A 1 96 ? 36.320 -5.585 -69.601 1.00 83.81 96 LYS A O 1
ATOM 696 N N . GLY A 1 97 ? 37.208 -4.960 -67.640 1.00 83.19 97 GLY A N 1
ATOM 697 C CA . GLY A 1 97 ? 36.267 -3.883 -67.355 1.00 83.19 97 GLY A CA 1
ATOM 698 C C . GLY A 1 97 ? 35.106 -4.271 -66.440 1.00 83.19 97 GLY A C 1
ATOM 699 O O . GLY A 1 97 ? 34.447 -3.346 -65.959 1.00 83.19 97 GLY A O 1
ATOM 700 N N . ASP A 1 98 ? 34.912 -5.565 -66.160 1.00 88.25 98 ASP A N 1
ATOM 701 C CA . ASP A 1 98 ? 33.911 -6.100 -65.223 1.00 88.25 98 ASP A CA 1
ATOM 702 C C . ASP A 1 98 ? 34.263 -5.774 -63.765 1.00 88.25 98 ASP A C 1
ATOM 704 O O . ASP A 1 98 ? 35.434 -5.555 -63.447 1.00 88.25 98 ASP A O 1
ATOM 708 N N . ILE A 1 99 ? 33.271 -5.785 -62.872 1.00 92.62 99 ILE A N 1
ATOM 709 C CA . ILE A 1 99 ? 33.476 -5.646 -61.423 1.00 92.62 99 ILE A CA 1
ATOM 710 C C . ILE A 1 99 ? 33.497 -7.031 -60.772 1.00 92.62 99 ILE A C 1
ATOM 712 O O . ILE A 1 99 ? 32.535 -7.784 -60.903 1.00 92.62 99 ILE A O 1
ATOM 716 N N . ASP A 1 100 ? 34.577 -7.328 -60.053 1.00 93.19 100 ASP A N 1
ATOM 717 C CA . ASP A 1 100 ? 34.715 -8.492 -59.179 1.00 93.19 100 ASP A CA 1
ATOM 718 C C . ASP A 1 100 ? 34.537 -8.048 -57.719 1.00 93.19 100 ASP A C 1
ATOM 720 O O . ASP A 1 100 ? 35.214 -7.130 -57.247 1.00 93.19 100 ASP A O 1
ATOM 724 N N . TRP A 1 101 ? 33.596 -8.661 -57.003 1.00 94.38 101 TRP A N 1
ATOM 725 C CA . TRP A 1 101 ? 33.257 -8.282 -55.632 1.00 94.38 101 TRP A CA 1
ATOM 726 C C . TRP A 1 101 ? 34.178 -8.994 -54.646 1.00 94.38 101 TRP A C 1
ATOM 728 O O . TRP A 1 101 ? 34.105 -10.207 -54.470 1.00 94.38 101 TRP A O 1
ATOM 738 N N . ARG A 1 102 ? 35.040 -8.252 -53.955 1.00 93.44 102 ARG A N 1
ATOM 739 C CA . ARG A 1 102 ? 36.064 -8.800 -53.055 1.00 93.44 102 ARG A CA 1
ATOM 740 C C . ARG A 1 102 ? 35.968 -8.225 -51.650 1.00 93.44 102 ARG A C 1
ATOM 742 O O . ARG A 1 102 ? 35.182 -7.322 -51.379 1.00 93.44 102 ARG A O 1
ATOM 749 N N . ASN A 1 103 ? 36.784 -8.775 -50.753 1.00 91.50 103 ASN A N 1
ATOM 750 C CA . ASN A 1 103 ? 37.003 -8.267 -49.397 1.00 91.50 103 ASN A CA 1
ATOM 751 C C . ASN A 1 103 ? 35.688 -8.046 -48.620 1.00 91.50 103 ASN A C 1
ATOM 753 O O . ASN A 1 103 ? 35.376 -6.910 -48.257 1.00 91.50 103 ASN A O 1
ATOM 757 N N . PRO A 1 104 ? 34.885 -9.106 -48.393 1.00 91.50 104 PRO A N 1
ATOM 758 C CA . PRO A 1 104 ? 33.614 -8.965 -47.703 1.00 91.50 104 PRO A CA 1
ATOM 759 C C . PRO A 1 104 ? 33.799 -8.402 -46.296 1.00 91.50 104 PRO A C 1
ATOM 761 O O . PRO A 1 104 ? 34.622 -8.869 -45.509 1.00 91.50 104 PRO A O 1
ATOM 764 N N . THR A 1 105 ? 32.970 -7.424 -45.967 1.00 87.06 105 THR A N 1
ATOM 765 C CA . THR A 1 105 ? 32.871 -6.812 -44.646 1.00 87.06 105 THR A CA 1
ATOM 766 C C . THR A 1 105 ? 31.457 -6.993 -44.123 1.00 87.06 105 THR A C 1
ATOM 768 O O . THR A 1 105 ? 30.477 -6.861 -44.850 1.00 87.06 105 THR A O 1
ATOM 771 N N . GLN A 1 106 ? 31.321 -7.346 -42.852 1.00 82.38 106 GLN A N 1
ATOM 772 C CA . GLN A 1 106 ? 30.004 -7.596 -42.278 1.00 82.38 106 GLN A CA 1
ATOM 773 C C . GLN A 1 106 ? 29.218 -6.285 -42.138 1.00 82.38 106 GLN A C 1
ATOM 775 O O . GLN A 1 106 ? 29.746 -5.301 -41.616 1.00 82.38 106 GLN A O 1
ATOM 780 N N . ILE A 1 107 ? 27.956 -6.277 -42.577 1.00 80.06 107 ILE A N 1
ATOM 781 C CA . ILE A 1 107 ? 27.072 -5.116 -42.413 1.00 80.06 107 ILE A CA 1
ATOM 782 C C . ILE A 1 107 ? 26.524 -5.046 -40.984 1.00 80.06 107 ILE A C 1
ATOM 784 O O . ILE A 1 107 ? 26.427 -6.057 -40.288 1.00 80.06 107 ILE A O 1
ATOM 788 N N . ARG A 1 108 ? 26.182 -3.836 -40.534 1.00 71.69 108 ARG A N 1
ATOM 789 C CA . ARG A 1 108 ? 25.544 -3.619 -39.228 1.00 71.69 108 ARG A CA 1
ATOM 790 C C . ARG A 1 108 ? 24.043 -3.877 -39.328 1.00 71.69 108 ARG A C 1
ATOM 792 O O . ARG A 1 108 ? 23.424 -3.487 -40.317 1.00 71.69 108 ARG A O 1
ATOM 799 N N . ASN A 1 109 ? 23.452 -4.441 -38.277 1.00 74.12 109 ASN A N 1
ATOM 800 C CA . ASN A 1 109 ? 22.002 -4.596 -38.182 1.00 74.12 109 ASN A CA 1
ATOM 801 C C . ASN A 1 109 ? 21.380 -3.268 -37.735 1.00 74.12 109 ASN A C 1
ATOM 803 O O . ASN A 1 109 ? 21.448 -2.925 -36.555 1.00 74.12 109 ASN A O 1
ATOM 807 N N . SER A 1 110 ? 20.789 -2.499 -38.652 1.00 77.56 110 SER A N 1
ATOM 808 C CA . SER A 1 110 ? 20.003 -1.325 -38.256 1.00 77.56 110 SER A CA 1
ATOM 809 C C . SER A 1 110 ? 18.802 -1.756 -37.420 1.00 77.56 110 SER A C 1
ATOM 811 O O . SER A 1 110 ? 18.057 -2.658 -37.802 1.00 77.56 110 SER A O 1
ATOM 813 N N . LEU A 1 111 ? 18.619 -1.105 -36.274 1.00 85.62 111 LEU A N 1
ATOM 814 C CA . LEU A 1 111 ? 17.520 -1.421 -35.373 1.00 85.62 111 LEU A CA 1
ATOM 815 C C . LEU A 1 111 ? 16.246 -0.686 -35.795 1.00 85.62 111 LEU A C 1
ATOM 817 O O . LEU A 1 111 ? 16.284 0.483 -36.187 1.00 85.62 111 LEU A O 1
ATOM 821 N N . VAL A 1 112 ? 15.114 -1.376 -35.668 1.00 82.25 112 VAL A N 1
ATOM 822 C CA . VAL A 1 112 ? 13.777 -0.817 -35.884 1.00 82.25 112 VAL A CA 1
ATOM 823 C C . VAL A 1 112 ? 13.142 -0.559 -34.529 1.00 82.25 112 VAL A C 1
ATOM 825 O O . VAL A 1 112 ? 13.166 -1.421 -33.647 1.00 82.25 112 VAL A O 1
ATOM 828 N N . THR A 1 113 ? 12.584 0.635 -34.358 1.00 86.62 113 THR A N 1
ATOM 829 C CA . THR A 1 113 ? 11.915 0.997 -33.116 1.00 86.62 113 THR A CA 1
ATOM 830 C C . THR A 1 113 ? 10.542 0.340 -33.019 1.00 86.62 113 THR A C 1
ATOM 832 O O . THR A 1 113 ? 9.835 0.138 -34.005 1.00 86.62 113 THR A O 1
ATOM 835 N N . VAL A 1 114 ? 10.160 0.012 -31.794 1.00 88.38 114 VAL A N 1
ATOM 836 C CA . VAL A 1 114 ? 8.808 -0.352 -31.388 1.00 88.38 114 VAL A CA 1
ATOM 837 C C . VAL A 1 114 ? 8.246 0.831 -30.613 1.00 88.38 114 VAL A C 1
ATOM 839 O O . VAL A 1 114 ? 8.996 1.574 -29.982 1.00 88.38 114 VAL A O 1
ATOM 842 N N . ASP A 1 115 ? 6.930 1.010 -30.655 1.00 89.00 115 ASP A N 1
ATOM 843 C CA . ASP A 1 115 ? 6.232 1.915 -29.741 1.00 89.00 115 ASP A CA 1
ATOM 844 C C . ASP A 1 115 ? 6.706 1.669 -28.298 1.00 89.00 115 ASP A C 1
ATOM 846 O O . ASP A 1 115 ? 6.598 0.554 -27.775 1.00 89.00 115 ASP A O 1
ATOM 850 N N . MET A 1 116 ? 7.259 2.716 -27.687 1.00 93.38 116 MET A N 1
ATOM 851 C CA . MET A 1 116 ? 7.883 2.703 -26.370 1.00 93.38 116 MET A CA 1
ATOM 852 C C . MET A 1 116 ? 6.964 2.099 -25.300 1.00 93.38 116 MET A C 1
ATOM 854 O O . MET A 1 116 ? 7.412 1.386 -24.400 1.00 93.38 116 MET A O 1
ATOM 858 N N . HIS A 1 117 ? 5.656 2.319 -25.412 1.00 91.25 117 HIS A N 1
ATOM 859 C CA . HIS A 1 117 ? 4.682 1.850 -24.431 1.00 91.25 117 HIS A CA 1
ATOM 860 C C . HIS A 1 117 ? 4.243 0.392 -24.633 1.00 91.25 117 HIS A C 1
ATOM 862 O O . HIS A 1 117 ? 3.543 -0.151 -23.777 1.00 91.25 117 HIS A O 1
ATOM 868 N N . LYS A 1 118 ? 4.690 -0.266 -25.713 1.00 92.44 118 LYS A N 1
ATOM 869 C CA . LYS A 1 118 ? 4.487 -1.706 -25.969 1.00 92.44 118 LYS A CA 1
ATOM 870 C C . LYS A 1 118 ? 5.662 -2.583 -25.521 1.00 92.44 118 LYS A C 1
ATOM 872 O O . LYS A 1 118 ? 5.598 -3.805 -25.678 1.00 92.44 118 LYS A O 1
ATOM 877 N N . LEU A 1 119 ? 6.735 -1.971 -25.025 1.00 95.56 119 LEU A N 1
ATOM 878 C CA . LEU A 1 119 ? 7.900 -2.658 -24.468 1.00 95.56 119 LEU A CA 1
ATOM 879 C C . LEU A 1 119 ? 7.708 -2.899 -22.969 1.00 95.56 119 LEU A C 1
ATOM 881 O O . LEU A 1 119 ? 6.992 -2.156 -22.306 1.00 95.56 119 LEU A O 1
ATOM 885 N N . ASN A 1 120 ? 8.350 -3.933 -22.440 1.00 96.12 120 ASN A N 1
ATOM 886 C CA . ASN A 1 120 ? 8.318 -4.321 -21.040 1.00 96.12 120 ASN A CA 1
ATOM 887 C C . ASN A 1 120 ? 9.710 -4.176 -20.414 1.00 96.12 120 ASN A C 1
ATOM 889 O O . ASN A 1 120 ? 10.598 -4.993 -20.651 1.00 96.12 120 ASN A O 1
ATOM 893 N N . PHE A 1 121 ? 9.872 -3.165 -19.561 1.00 97.38 121 PHE A N 1
ATOM 894 C CA . PHE A 1 121 ? 11.125 -2.906 -18.847 1.00 97.38 121 PHE A CA 1
ATOM 895 C C . PHE A 1 121 ? 11.081 -3.275 -17.363 1.00 97.38 121 PHE A C 1
ATOM 897 O O . PHE A 1 121 ? 11.942 -2.830 -16.603 1.00 97.38 121 PHE A O 1
ATOM 904 N N . TYR A 1 122 ? 10.098 -4.067 -16.928 1.00 96.44 122 TYR A N 1
ATOM 905 C CA . TYR A 1 122 ? 10.084 -4.588 -15.564 1.00 96.44 122 TYR A CA 1
ATOM 906 C C . TYR A 1 122 ? 11.146 -5.687 -15.364 1.00 96.44 122 TYR A C 1
ATOM 908 O O . TYR A 1 122 ? 11.567 -6.332 -16.331 1.00 96.44 122 TYR A O 1
ATOM 916 N N . PRO A 1 123 ? 11.551 -5.948 -14.109 1.00 94.94 123 PRO A N 1
ATOM 917 C CA . PRO A 1 123 ? 12.377 -7.098 -13.761 1.00 94.94 123 PRO A CA 1
ATOM 918 C C . PRO A 1 123 ? 11.750 -8.432 -14.201 1.00 94.94 123 PRO A C 1
ATOM 920 O O . PRO A 1 123 ? 10.517 -8.556 -14.236 1.00 94.94 123 PRO A O 1
ATOM 923 N N . PRO A 1 124 ? 12.570 -9.456 -14.507 1.00 92.19 124 PRO A N 1
ATOM 924 C CA . PRO A 1 124 ? 12.075 -10.797 -14.808 1.00 92.19 124 PRO A CA 1
ATOM 925 C C . PRO A 1 124 ? 11.124 -11.329 -13.725 1.00 92.19 124 PRO A C 1
ATOM 927 O O . PRO A 1 124 ? 11.373 -11.172 -12.534 1.00 92.19 124 PRO A O 1
ATOM 930 N N . GLY A 1 125 ? 10.017 -11.951 -14.139 1.00 91.31 125 GLY A N 1
ATOM 931 C CA . GLY A 1 125 ? 9.028 -12.546 -13.232 1.00 91.31 125 GLY A CA 1
ATOM 932 C C . GLY A 1 125 ? 8.075 -11.560 -12.544 1.00 91.31 125 GLY A C 1
ATOM 933 O O . GLY A 1 125 ? 7.124 -12.010 -11.910 1.00 91.31 125 GLY A O 1
ATOM 934 N N . TYR A 1 126 ? 8.257 -10.239 -12.689 1.00 94.56 126 TYR A N 1
ATOM 935 C CA . TYR A 1 126 ? 7.394 -9.237 -12.047 1.00 94.56 126 TYR A CA 1
ATOM 936 C C . TYR A 1 126 ? 5.917 -9.377 -12.454 1.00 94.56 126 TYR A C 1
ATOM 938 O O . TYR A 1 126 ? 5.054 -9.580 -11.601 1.00 94.56 126 TYR A O 1
ATOM 946 N N . LEU A 1 127 ? 5.617 -9.317 -13.757 1.00 94.88 127 LEU A N 1
ATOM 947 C CA . LEU A 1 127 ? 4.237 -9.423 -14.249 1.00 94.88 127 LEU A CA 1
ATOM 948 C C . LEU A 1 127 ? 3.648 -10.821 -14.029 1.00 94.88 127 LEU A C 1
ATOM 950 O O . LEU A 1 127 ? 2.486 -10.936 -13.646 1.00 94.88 127 LEU A O 1
ATOM 954 N N . ASP A 1 128 ? 4.443 -11.874 -14.224 1.00 94.25 128 ASP A N 1
ATOM 955 C CA . ASP A 1 128 ? 3.986 -13.254 -14.035 1.00 94.25 128 ASP A CA 1
ATOM 956 C C . ASP A 1 128 ? 3.577 -13.508 -12.578 1.00 94.25 128 ASP A C 1
ATOM 958 O O . ASP A 1 128 ? 2.502 -14.051 -12.329 1.00 94.25 128 ASP A O 1
ATOM 962 N N . SER A 1 129 ? 4.364 -13.008 -11.620 1.00 93.00 129 SER A N 1
ATOM 963 C CA . SER A 1 129 ? 4.052 -13.122 -10.190 1.00 93.00 129 SER A CA 1
ATOM 964 C C . SER A 1 129 ? 2.790 -12.348 -9.816 1.00 93.00 129 SER A C 1
ATOM 966 O O . SER A 1 129 ? 1.943 -12.856 -9.086 1.00 93.00 129 SER A O 1
ATOM 968 N N . LEU A 1 130 ? 2.614 -11.129 -10.340 1.00 92.44 130 LEU A N 1
ATOM 969 C CA . LEU A 1 130 ? 1.392 -10.355 -10.098 1.00 92.44 130 LEU A CA 1
ATOM 970 C C . LEU A 1 130 ? 0.151 -11.072 -10.636 1.00 92.44 130 LEU A C 1
ATOM 972 O O . LEU A 1 130 ? -0.883 -11.093 -9.967 1.00 92.44 130 LEU A O 1
ATOM 976 N N . LYS A 1 131 ? 0.259 -11.682 -11.820 1.00 94.00 131 LYS A N 1
ATOM 977 C CA . LYS A 1 131 ? -0.812 -12.484 -12.414 1.00 94.00 131 LYS A CA 1
ATOM 978 C C . LYS A 1 131 ? -1.131 -13.712 -11.561 1.00 94.00 131 LYS A C 1
ATOM 980 O O . LYS A 1 131 ? -2.304 -13.986 -11.325 1.00 94.00 131 LYS A O 1
ATOM 985 N N . GLU A 1 132 ? -0.113 -14.425 -11.082 1.00 93.00 132 GLU A N 1
ATOM 986 C CA . GLU A 1 132 ? -0.274 -15.579 -10.188 1.00 93.00 132 GLU A CA 1
ATOM 987 C C . GLU A 1 132 ? -0.960 -15.189 -8.869 1.00 93.00 132 GLU A C 1
ATOM 989 O O . GLU A 1 132 ? -1.802 -15.924 -8.360 1.00 93.00 132 GLU A O 1
ATOM 994 N N . TRP A 1 133 ? -0.686 -13.987 -8.355 1.00 89.75 133 TRP A N 1
ATOM 995 C CA . TRP A 1 133 ? -1.348 -13.439 -7.167 1.00 89.75 133 TRP A CA 1
ATOM 996 C C . TRP A 1 133 ? -2.737 -12.840 -7.441 1.00 89.75 133 TRP A C 1
ATOM 998 O O . TRP A 1 133 ? -3.309 -12.199 -6.560 1.00 89.75 133 TRP A O 1
ATOM 1008 N N . GLY A 1 134 ? -3.290 -13.025 -8.643 1.00 91.31 134 GLY A N 1
ATOM 1009 C CA . GLY A 1 134 ? -4.639 -12.581 -9.004 1.00 91.31 134 GLY A CA 1
ATOM 1010 C C . GLY A 1 134 ? -4.762 -11.095 -9.353 1.00 91.31 134 GLY A C 1
ATOM 1011 O O . GLY A 1 134 ? -5.876 -10.580 -9.430 1.00 91.31 134 GLY A O 1
ATOM 1012 N N . SER A 1 135 ? -3.650 -10.385 -9.573 1.00 90.56 135 SER A N 1
ATOM 1013 C CA . SER A 1 135 ? -3.683 -8.976 -9.984 1.00 90.56 135 SER A CA 1
ATOM 1014 C C . SER A 1 135 ? -4.002 -8.820 -11.472 1.00 90.56 135 SER A C 1
ATOM 1016 O O . SER A 1 135 ? -3.581 -9.620 -12.311 1.00 90.56 135 SER A O 1
ATOM 1018 N N . ASN A 1 136 ? -4.691 -7.730 -11.826 1.00 90.56 136 ASN A N 1
ATOM 1019 C CA . ASN A 1 136 ? -4.945 -7.392 -13.222 1.00 90.56 136 ASN A CA 1
ATOM 1020 C C . ASN A 1 136 ? -3.705 -6.772 -13.888 1.00 90.56 136 ASN A C 1
ATOM 1022 O O . ASN A 1 136 ? -3.516 -5.557 -13.869 1.00 90.56 136 ASN A O 1
ATOM 1026 N N . ILE A 1 137 ? -2.883 -7.601 -14.529 1.00 92.25 137 ILE A N 1
ATOM 1027 C CA . ILE A 1 137 ? -1.672 -7.145 -15.227 1.00 92.25 137 ILE A CA 1
ATOM 1028 C C . ILE A 1 137 ? -1.944 -6.351 -16.516 1.00 92.25 137 ILE A C 1
ATOM 1030 O O . ILE A 1 137 ? -1.008 -5.795 -17.084 1.00 92.25 137 ILE A O 1
ATOM 1034 N N . SER A 1 138 ? -3.195 -6.285 -16.997 1.00 92.19 138 SER A N 1
ATOM 1035 C CA . SER A 1 138 ? -3.546 -5.412 -18.126 1.00 92.19 138 SER A CA 1
ATOM 1036 C C . SER A 1 138 ? -3.733 -3.955 -17.696 1.00 92.19 138 SER A C 1
ATOM 1038 O O . SER A 1 138 ? -3.740 -3.064 -18.545 1.00 92.19 138 SER A O 1
ATOM 1040 N N . ASP A 1 139 ? -3.902 -3.695 -16.396 1.00 94.56 139 ASP A N 1
ATOM 1041 C CA . ASP A 1 139 ? -3.919 -2.342 -15.851 1.00 94.56 139 ASP A CA 1
ATOM 1042 C C . ASP A 1 139 ? -2.480 -1.845 -15.671 1.00 94.56 139 ASP A C 1
ATOM 1044 O O . ASP A 1 139 ? -1.874 -1.959 -14.602 1.00 94.56 139 ASP A O 1
ATOM 1048 N N . LYS A 1 140 ? -1.931 -1.264 -16.744 1.00 91.75 140 LYS A N 1
ATOM 1049 C CA . LYS A 1 140 ? -0.569 -0.718 -16.725 1.00 91.75 140 LYS A CA 1
ATOM 1050 C C . LYS A 1 140 ? -0.403 0.375 -15.667 1.00 91.75 140 LYS A C 1
ATOM 1052 O O . LYS A 1 140 ? 0.681 0.527 -15.116 1.00 91.75 140 LYS A O 1
ATOM 1057 N N . LYS A 1 141 ? -1.461 1.135 -15.355 1.00 93.81 141 LYS A N 1
ATOM 1058 C CA . LYS A 1 141 ? -1.393 2.183 -14.329 1.00 93.81 141 LYS A CA 1
ATOM 1059 C C . LYS A 1 141 ? -1.122 1.557 -12.963 1.00 93.81 141 LYS A C 1
ATOM 1061 O O . LYS A 1 141 ? -0.267 2.058 -12.238 1.00 93.81 141 LYS A O 1
ATOM 1066 N N . PHE A 1 142 ? -1.800 0.456 -12.642 1.00 93.25 142 PHE A N 1
ATOM 1067 C CA . PHE A 1 142 ? -1.549 -0.309 -11.423 1.00 93.25 142 PHE A CA 1
ATOM 1068 C C . PHE A 1 142 ? -0.126 -0.886 -11.385 1.00 93.25 142 PHE A C 1
ATOM 1070 O O . PHE A 1 142 ? 0.595 -0.639 -10.416 1.00 93.25 142 PHE A O 1
ATOM 1077 N N . THR A 1 143 ? 0.307 -1.596 -12.434 1.00 94.50 143 THR A N 1
ATOM 1078 C CA . THR A 1 143 ? 1.644 -2.219 -12.458 1.00 94.50 143 THR A CA 1
ATOM 1079 C C . THR A 1 143 ? 2.762 -1.174 -12.413 1.00 94.50 143 THR A C 1
ATOM 1081 O O . THR A 1 143 ? 3.736 -1.339 -11.684 1.00 94.50 143 THR A O 1
ATOM 1084 N N . ASP A 1 144 ? 2.603 -0.043 -13.107 1.00 95.00 144 ASP A N 1
ATOM 1085 C CA . ASP A 1 144 ? 3.540 1.083 -13.048 1.00 95.00 144 ASP A CA 1
ATOM 1086 C C . ASP A 1 144 ? 3.597 1.686 -11.645 1.00 95.00 144 ASP A C 1
ATOM 1088 O O . ASP A 1 144 ? 4.681 1.845 -11.087 1.00 95.00 144 ASP A O 1
ATOM 1092 N N . SER A 1 145 ? 2.448 2.024 -11.050 1.00 92.88 145 SER A N 1
ATOM 1093 C CA . SER A 1 145 ? 2.408 2.620 -9.710 1.00 92.88 145 SER A CA 1
ATOM 1094 C C . SER A 1 145 ? 3.068 1.728 -8.662 1.00 92.88 145 SER A C 1
ATOM 1096 O O . SER A 1 145 ? 3.779 2.234 -7.796 1.00 92.88 145 SER A O 1
ATOM 1098 N N . LEU A 1 146 ? 2.863 0.416 -8.764 1.00 92.50 146 LEU A N 1
ATOM 1099 C CA . LEU A 1 146 ? 3.406 -0.561 -7.834 1.00 92.50 146 LEU A CA 1
ATOM 1100 C C . LEU A 1 146 ? 4.908 -0.799 -8.019 1.00 92.50 146 LEU A C 1
ATOM 1102 O O . LEU A 1 146 ? 5.628 -0.954 -7.041 1.00 92.50 146 LEU A O 1
ATOM 1106 N N . TYR A 1 147 ? 5.402 -0.833 -9.256 1.00 95.56 147 TYR A N 1
ATOM 1107 C CA . TYR A 1 147 ? 6.837 -0.940 -9.515 1.00 95.56 147 TYR A CA 1
ATOM 1108 C C . TYR A 1 147 ? 7.571 0.348 -9.119 1.00 95.56 147 TYR A C 1
ATOM 1110 O O . TYR A 1 147 ? 8.575 0.317 -8.407 1.00 95.56 147 TYR A O 1
ATOM 1118 N N . PHE A 1 148 ? 7.044 1.503 -9.532 1.00 95.56 148 PHE A N 1
ATOM 1119 C CA . PHE A 1 148 ? 7.685 2.789 -9.288 1.00 95.56 148 PHE A CA 1
ATOM 1120 C C . PHE A 1 148 ? 7.653 3.209 -7.820 1.00 95.56 148 PHE A C 1
ATOM 1122 O O . PHE A 1 148 ? 8.526 3.976 -7.425 1.00 95.56 148 PHE A O 1
ATOM 1129 N N . SER A 1 149 ? 6.733 2.700 -6.989 1.00 92.44 149 SER A N 1
ATOM 1130 C CA . SER A 1 149 ? 6.710 3.032 -5.556 1.00 92.44 149 SER A CA 1
ATOM 1131 C C . SER A 1 149 ? 8.022 2.708 -4.838 1.00 92.44 149 SER A C 1
ATOM 1133 O O . SER A 1 149 ? 8.360 3.386 -3.876 1.00 92.44 149 SER A O 1
ATOM 1135 N N . PHE A 1 150 ? 8.793 1.736 -5.335 1.00 91.62 150 PHE A N 1
ATOM 1136 C CA . PHE A 1 150 ? 10.089 1.349 -4.771 1.00 91.62 150 PHE A CA 1
ATOM 1137 C C . PHE A 1 150 ? 11.230 2.328 -5.076 1.00 91.62 150 PHE A C 1
ATOM 1139 O O . PHE A 1 150 ? 12.322 2.169 -4.536 1.00 91.62 150 PHE A O 1
ATOM 1146 N N . ALA A 1 151 ? 10.999 3.365 -5.890 1.00 92.12 151 ALA A N 1
ATOM 1147 C CA . ALA A 1 151 ? 11.961 4.454 -6.051 1.00 92.12 151 ALA A CA 1
ATOM 1148 C C . ALA A 1 151 ? 12.246 5.184 -4.727 1.00 92.12 151 ALA A C 1
ATOM 1150 O O . ALA A 1 151 ? 13.304 5.791 -4.588 1.00 92.12 151 ALA A O 1
ATOM 1151 N N . GLU A 1 152 ? 11.348 5.084 -3.737 1.00 87.19 152 GLU A N 1
ATOM 1152 C CA . GLU A 1 152 ? 11.544 5.698 -2.421 1.00 87.19 152 GLU A CA 1
ATOM 1153 C C . GLU A 1 152 ? 12.849 5.278 -1.730 1.00 87.19 152 GLU A C 1
ATOM 1155 O O . GLU A 1 152 ? 13.451 6.073 -1.011 1.00 87.19 152 GLU A O 1
ATOM 1160 N N . LEU A 1 153 ? 13.316 4.060 -2.020 1.00 85.31 153 LEU A N 1
ATOM 1161 C CA . LEU A 1 153 ? 14.515 3.448 -1.448 1.00 85.31 153 LEU A CA 1
ATOM 1162 C C . LEU A 1 153 ? 15.821 4.089 -1.943 1.00 85.31 153 LEU A C 1
ATOM 1164 O O . LEU A 1 153 ? 16.881 3.823 -1.387 1.00 85.31 153 LEU A O 1
ATOM 1168 N N . PHE A 1 154 ? 15.750 4.921 -2.986 1.00 85.94 154 PHE A N 1
ATOM 1169 C CA . PHE A 1 154 ? 16.903 5.551 -3.639 1.00 85.94 154 PHE A CA 1
ATOM 1170 C C . PHE A 1 154 ? 17.014 7.042 -3.340 1.00 85.94 154 PHE A C 1
ATOM 1172 O O . PHE A 1 154 ? 17.829 7.739 -3.947 1.00 85.94 154 PHE A O 1
ATOM 1179 N N . GLN A 1 155 ? 16.185 7.565 -2.439 1.00 79.94 155 GLN A N 1
ATOM 1180 C CA . GLN A 1 155 ? 16.330 8.948 -2.031 1.00 79.94 155 GLN A CA 1
ATOM 1181 C C . GLN A 1 155 ? 17.644 9.115 -1.266 1.00 79.94 155 GLN A C 1
ATOM 1183 O O . GLN A 1 155 ? 17.835 8.533 -0.199 1.00 79.94 155 GLN A O 1
ATOM 1188 N N . THR A 1 156 ? 18.543 9.944 -1.788 1.00 62.38 156 THR A N 1
ATOM 1189 C CA . THR A 1 156 ? 19.704 10.389 -1.021 1.00 62.38 156 THR A CA 1
ATOM 1190 C C . THR A 1 156 ? 19.211 11.238 0.146 1.00 62.38 156 THR A C 1
ATOM 1192 O O . THR A 1 156 ? 18.410 12.150 -0.089 1.00 62.38 156 THR A O 1
ATOM 1195 N N . PRO A 1 157 ? 19.668 10.993 1.385 1.00 52.94 157 PRO A N 1
ATOM 1196 C CA . PRO A 1 157 ? 19.448 11.937 2.461 1.00 52.94 157 PRO A CA 1
ATOM 1197 C C . PRO A 1 157 ? 20.153 13.240 2.070 1.00 52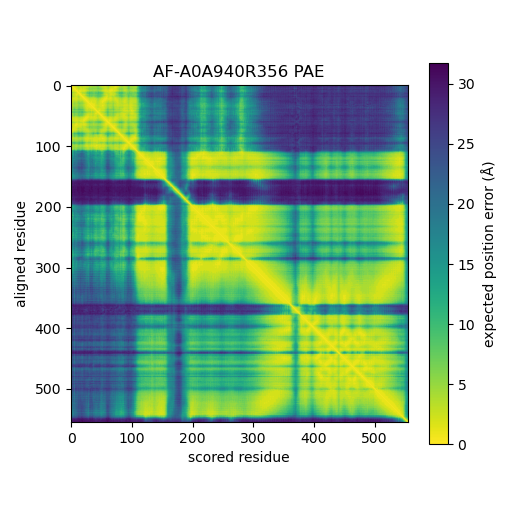.94 157 PRO A C 1
ATOM 1199 O O . PRO A 1 157 ? 21.371 13.359 2.177 1.00 52.94 157 PRO A O 1
ATOM 1202 N N . GLU A 1 158 ? 19.400 14.231 1.590 1.00 44.22 158 GLU A N 1
ATOM 1203 C CA . GLU A 1 158 ? 19.786 15.613 1.859 1.00 44.22 158 GLU A CA 1
ATOM 1204 C C . GLU A 1 158 ? 19.952 15.714 3.375 1.00 44.22 158 GLU A C 1
ATOM 1206 O O . GLU A 1 158 ? 19.238 15.032 4.106 1.00 44.22 158 GLU A O 1
ATOM 1211 N N . THR A 1 159 ? 20.930 16.482 3.843 1.00 34.94 159 THR A N 1
ATOM 1212 C CA . THR A 1 159 ? 21.238 16.731 5.257 1.00 34.94 159 THR A CA 1
ATOM 1213 C C . THR A 1 159 ? 19.997 17.107 6.079 1.00 34.94 159 THR A C 1
ATOM 1215 O O . THR A 1 159 ? 19.752 18.272 6.362 1.00 34.94 159 THR A O 1
ATOM 1218 N N . ASP A 1 160 ? 19.221 16.111 6.472 1.00 32.19 160 ASP A N 1
ATOM 1219 C CA . ASP A 1 160 ? 18.234 16.117 7.532 1.00 32.19 160 ASP A CA 1
ATOM 1220 C C . ASP A 1 160 ? 18.163 14.667 8.009 1.00 32.19 160 ASP A C 1
ATOM 1222 O O . ASP A 1 160 ? 17.456 13.804 7.485 1.00 32.19 160 ASP A O 1
ATOM 1226 N N . SER A 1 161 ? 19.041 14.371 8.959 1.00 37.88 161 SER A N 1
ATOM 1227 C CA . SER A 1 161 ? 19.072 13.132 9.715 1.00 37.88 161 SER A CA 1
ATOM 1228 C C . SER A 1 161 ? 17.727 12.924 10.413 1.00 37.88 161 SER A C 1
ATOM 1230 O O . SER A 1 161 ? 17.554 13.324 11.564 1.00 37.88 161 SER A O 1
ATOM 1232 N N . ARG A 1 162 ? 16.770 12.292 9.731 1.00 33.75 162 ARG A N 1
ATOM 1233 C CA . ARG A 1 162 ? 15.574 11.705 10.342 1.00 33.75 162 ARG A CA 1
ATOM 1234 C C . ARG A 1 162 ? 15.282 10.366 9.683 1.00 33.75 162 ARG A C 1
ATOM 1236 O O . ARG A 1 162 ? 14.698 10.288 8.610 1.00 33.75 162 ARG A O 1
ATOM 1243 N N . ASN A 1 163 ? 15.772 9.338 10.366 1.00 31.61 163 ASN A N 1
ATOM 1244 C CA . ASN A 1 163 ? 15.506 7.910 10.235 1.00 31.61 163 ASN A CA 1
ATOM 1245 C C . ASN A 1 163 ? 14.299 7.558 9.346 1.00 31.61 163 ASN A C 1
ATOM 1247 O O . ASN A 1 163 ? 13.147 7.795 9.711 1.00 31.61 163 ASN A O 1
ATOM 1251 N N . LEU A 1 164 ? 14.583 6.925 8.207 1.00 35.94 164 LEU A N 1
ATOM 1252 C CA . LEU A 1 164 ? 13.620 6.136 7.447 1.00 35.94 164 LEU A CA 1
ATOM 1253 C C . LEU A 1 164 ? 13.293 4.879 8.257 1.00 35.94 164 LEU A C 1
ATOM 1255 O O . LEU A 1 164 ? 14.046 3.909 8.253 1.00 35.94 164 LEU A O 1
ATOM 1259 N N . THR A 1 165 ? 12.172 4.898 8.968 1.00 33.28 165 THR A N 1
ATOM 1260 C CA . THR A 1 165 ? 11.631 3.712 9.629 1.00 33.28 165 THR A CA 1
ATOM 1261 C C . THR A 1 165 ? 10.616 3.048 8.710 1.00 33.28 165 THR A C 1
ATOM 1263 O O . THR A 1 165 ? 9.461 3.467 8.627 1.00 33.28 165 THR A O 1
ATOM 1266 N N . VAL A 1 166 ? 11.023 1.973 8.033 1.00 36.66 166 VAL A N 1
ATOM 1267 C CA . VAL A 1 166 ? 10.074 1.016 7.450 1.00 36.66 166 VAL A CA 1
ATOM 1268 C C . VAL A 1 166 ? 9.590 0.110 8.584 1.00 36.66 166 VAL A C 1
ATOM 1270 O O . VAL A 1 166 ? 10.049 -1.007 8.747 1.00 36.66 166 VAL A O 1
ATOM 1273 N N . GLY A 1 167 ? 8.659 0.629 9.389 1.00 35.59 167 GLY A N 1
ATOM 1274 C CA . GLY A 1 167 ? 7.886 -0.125 10.380 1.00 35.59 167 GLY A CA 1
ATOM 1275 C C . GLY A 1 167 ? 8.664 -0.686 11.576 1.00 35.59 167 GLY A C 1
ATOM 1276 O O . GLY A 1 167 ? 9.078 -1.830 11.540 1.00 35.59 167 GLY A O 1
ATOM 1277 N N . GLY A 1 168 ? 8.717 0.063 12.681 1.00 29.25 168 GLY A N 1
ATOM 1278 C CA . GLY A 1 168 ? 9.229 -0.409 13.977 1.00 29.25 168 GLY A CA 1
ATOM 1279 C C . GLY A 1 168 ? 9.749 0.751 14.826 1.00 29.25 168 GLY A C 1
ATOM 1280 O O . GLY A 1 168 ? 10.171 1.757 14.279 1.00 29.25 168 GLY A O 1
ATOM 1281 N N . GLN A 1 169 ? 9.635 0.698 16.153 1.00 28.09 169 GLN A N 1
ATOM 1282 C CA . GLN A 1 169 ? 9.940 1.822 17.053 1.00 28.09 169 GLN A CA 1
ATOM 1283 C C . GLN A 1 169 ? 11.436 2.198 17.090 1.00 28.09 169 GLN A C 1
ATOM 1285 O O . GLN A 1 169 ? 12.312 1.347 16.988 1.00 28.09 169 GLN A O 1
ATOM 1290 N N . VAL A 1 170 ? 11.718 3.490 17.291 1.00 25.70 170 VAL A N 1
ATOM 1291 C CA . VAL A 1 170 ? 13.072 4.061 17.393 1.00 25.70 170 VAL A CA 1
ATOM 1292 C C . VAL A 1 170 ? 13.694 3.782 18.767 1.00 25.70 170 VAL A C 1
ATOM 1294 O O . VAL A 1 170 ? 13.121 4.156 19.788 1.00 25.70 170 VAL A O 1
ATOM 1297 N N . GLN A 1 171 ? 14.930 3.279 18.780 1.00 24.66 171 GLN A N 1
ATOM 1298 C CA . GLN A 1 171 ? 15.975 3.765 19.687 1.00 24.66 171 GLN A CA 1
ATOM 1299 C C . GLN A 1 171 ? 17.214 4.100 18.854 1.00 24.66 171 GLN A C 1
ATOM 1301 O O . GLN A 1 171 ? 17.674 3.293 18.051 1.00 24.66 171 GLN A O 1
ATOM 1306 N N . ALA A 1 172 ? 17.689 5.335 18.995 1.00 28.05 172 ALA A N 1
ATOM 1307 C CA . ALA A 1 172 ? 18.872 5.836 18.319 1.00 28.05 172 ALA A CA 1
ATOM 1308 C C . ALA A 1 172 ? 20.113 5.442 19.120 1.00 28.05 172 ALA A C 1
ATOM 1310 O O . ALA A 1 172 ? 20.176 5.752 20.307 1.00 28.05 172 ALA A O 1
ATOM 1311 N N . ASP A 1 173 ? 21.102 4.843 18.460 1.00 25.33 173 ASP A N 1
ATOM 1312 C CA . ASP A 1 173 ? 22.469 4.847 18.968 1.00 25.33 173 ASP A CA 1
ATOM 1313 C C . ASP A 1 173 ? 23.443 5.158 17.825 1.00 25.33 173 ASP A C 1
ATOM 1315 O O . ASP A 1 173 ? 23.485 4.501 16.784 1.00 25.33 173 ASP A O 1
ATOM 1319 N N . THR A 1 174 ? 24.166 6.257 18.008 1.00 37.38 174 THR A N 1
ATOM 1320 C CA . THR A 1 174 ? 25.250 6.766 17.162 1.00 37.38 174 THR A CA 1
ATOM 1321 C C . THR A 1 174 ? 26.393 5.765 17.072 1.00 37.38 174 THR A C 1
ATOM 1323 O O . THR A 1 174 ? 26.779 5.289 18.127 1.00 37.38 174 THR A O 1
ATOM 1326 N N . LEU A 1 175 ? 27.020 5.545 15.901 1.00 26.23 175 LEU A N 1
ATOM 1327 C CA . LEU A 1 175 ? 28.430 5.107 15.792 1.00 26.23 175 LEU A CA 1
ATOM 1328 C C . LEU A 1 175 ? 28.996 5.235 14.354 1.00 26.23 175 LEU A C 1
ATOM 1330 O O . LEU A 1 175 ? 28.696 4.452 13.464 1.00 26.23 175 LEU A O 1
ATOM 1334 N N . ARG A 1 176 ? 29.813 6.282 14.180 1.00 25.73 176 ARG A N 1
ATOM 1335 C CA . ARG A 1 176 ? 31.223 6.297 13.735 1.00 25.73 176 ARG A CA 1
ATOM 1336 C C . ARG A 1 176 ? 31.664 5.509 12.479 1.00 25.73 176 ARG A C 1
ATOM 1338 O O . ARG A 1 176 ? 31.541 4.299 12.368 1.00 25.73 176 ARG A O 1
ATOM 1345 N N . THR A 1 177 ? 32.324 6.265 11.602 1.00 36.94 177 THR A N 1
ATOM 1346 C CA . THR A 1 177 ? 33.075 5.888 10.398 1.00 36.94 177 THR A CA 1
ATOM 1347 C C . THR A 1 177 ? 34.270 4.975 10.687 1.00 36.94 177 THR A C 1
ATOM 1349 O O . THR A 1 177 ? 35.109 5.354 11.506 1.00 36.94 177 THR A O 1
ATOM 1352 N N . ASP A 1 178 ? 34.423 3.877 9.938 1.00 28.55 178 ASP A N 1
ATOM 1353 C CA . ASP A 1 178 ? 35.743 3.487 9.428 1.00 28.55 178 ASP A CA 1
ATOM 1354 C C . ASP A 1 178 ? 35.695 2.584 8.180 1.00 28.55 178 ASP A C 1
ATOM 1356 O O . ASP A 1 178 ? 34.694 1.936 7.872 1.00 28.55 178 ASP A O 1
ATOM 1360 N N . SER A 1 179 ? 36.790 2.648 7.427 1.00 37.56 179 SER A N 1
ATOM 1361 C CA . SER A 1 179 ? 37.016 2.147 6.069 1.00 37.56 179 SER A CA 1
ATOM 1362 C C . SER A 1 179 ? 37.385 0.654 6.001 1.00 37.56 179 SER A C 1
ATOM 1364 O O . SER A 1 179 ? 38.066 0.133 6.878 1.00 37.56 179 SER A O 1
ATOM 1366 N N . SER A 1 180 ? 37.075 0.044 4.847 1.00 34.81 180 SER A N 1
ATOM 1367 C CA . SER A 1 180 ? 37.598 -1.215 4.274 1.00 34.81 180 SER A CA 1
ATOM 1368 C C . SER A 1 180 ? 36.952 -2.555 4.678 1.00 34.81 180 SER A C 1
ATOM 1370 O O . SER A 1 180 ? 36.686 -2.820 5.842 1.00 34.81 180 SER A O 1
ATOM 1372 N N . TYR A 1 181 ? 36.801 -3.399 3.646 1.00 25.41 181 TYR A N 1
ATOM 1373 C CA . TYR A 1 181 ? 36.259 -4.766 3.546 1.00 25.41 181 TYR A CA 1
ATOM 1374 C C . TYR A 1 181 ? 34.786 -4.929 3.117 1.00 25.41 181 TYR A C 1
ATOM 1376 O O . TYR A 1 181 ? 33.893 -4.176 3.490 1.00 25.41 181 TYR A O 1
ATOM 1384 N N . GLU A 1 182 ? 34.616 -5.899 2.214 1.00 33.16 182 GLU A N 1
ATOM 1385 C CA . GLU A 1 182 ? 33.472 -6.253 1.363 1.00 33.16 182 GLU A CA 1
ATOM 1386 C C . GLU A 1 182 ? 32.085 -6.031 1.980 1.00 33.16 182 GLU A C 1
ATOM 1388 O O . GLU A 1 182 ? 31.707 -6.645 2.978 1.00 33.16 182 GLU A O 1
ATOM 1393 N N . ARG A 1 183 ? 31.285 -5.174 1.333 1.00 31.16 183 ARG A N 1
ATOM 1394 C CA . ARG A 1 183 ? 29.949 -4.797 1.801 1.00 31.16 183 ARG A CA 1
ATOM 1395 C C . ARG A 1 183 ? 28.867 -5.653 1.149 1.00 31.16 183 ARG A C 1
ATOM 1397 O O . ARG A 1 183 ? 28.541 -5.485 -0.023 1.00 31.16 183 ARG A O 1
ATOM 1404 N N . LYS A 1 184 ? 28.307 -6.567 1.941 1.00 27.80 184 LYS A N 1
ATOM 1405 C CA . LYS A 1 184 ? 26.998 -7.205 1.724 1.00 27.80 184 LYS A CA 1
ATOM 1406 C C . LYS A 1 184 ? 25.893 -6.300 2.299 1.00 27.80 184 LYS A C 1
ATOM 1408 O O . LYS A 1 184 ? 26.207 -5.477 3.161 1.00 27.80 184 LYS A O 1
ATOM 1413 N N . PRO A 1 185 ? 24.617 -6.443 1.887 1.00 33.03 185 PRO A N 1
ATOM 1414 C CA . PRO A 1 185 ? 23.509 -5.782 2.575 1.00 33.03 185 PRO A CA 1
ATOM 1415 C C . PRO A 1 185 ? 23.579 -6.099 4.075 1.00 33.03 185 PRO A C 1
ATOM 1417 O O . PRO A 1 185 ? 23.580 -7.268 4.462 1.00 33.03 185 PRO A O 1
ATOM 1420 N N . TYR A 1 186 ? 23.682 -5.067 4.914 1.00 34.44 186 TYR A N 1
ATOM 1421 C CA . TYR A 1 186 ? 23.687 -5.218 6.367 1.00 34.44 186 TYR A CA 1
ATOM 1422 C C . TYR A 1 186 ? 22.413 -4.621 6.956 1.00 34.44 186 TYR A C 1
ATOM 1424 O O . TYR A 1 186 ? 22.009 -3.510 6.614 1.00 34.44 186 TYR A O 1
ATOM 1432 N N . TYR A 1 187 ? 21.785 -5.385 7.845 1.00 31.14 187 TYR A N 1
ATOM 1433 C CA . TYR A 1 187 ? 20.617 -4.967 8.604 1.00 31.14 187 TYR A CA 1
ATOM 1434 C C . TYR A 1 187 ? 21.068 -4.114 9.790 1.00 31.14 187 TYR A C 1
ATOM 1436 O O . TYR A 1 187 ? 21.647 -4.632 10.743 1.00 31.14 187 TYR A O 1
ATOM 1444 N N . GLN A 1 188 ? 20.776 -2.814 9.758 1.00 27.47 188 GLN A N 1
ATOM 1445 C CA . GLN A 1 188 ? 20.839 -1.966 10.948 1.00 27.47 188 GLN A CA 1
ATOM 1446 C C . GLN A 1 188 ? 19.399 -1.633 11.364 1.00 27.47 188 GLN A C 1
ATOM 1448 O O . GLN A 1 188 ? 18.820 -0.639 10.933 1.00 27.47 188 GLN A O 1
ATOM 1453 N N . GLY A 1 189 ? 18.785 -2.528 12.144 1.00 44.31 189 GLY A N 1
ATOM 1454 C CA . GLY A 1 189 ? 17.348 -2.477 12.447 1.00 44.31 189 GLY A CA 1
ATOM 1455 C C . GLY A 1 189 ? 16.467 -2.841 11.239 1.00 44.31 189 GLY A C 1
ATOM 1456 O O . GLY A 1 189 ? 16.838 -3.703 10.443 1.00 44.31 189 GLY A O 1
ATOM 1457 N N . ASP A 1 190 ? 15.311 -2.181 11.096 1.00 33.19 190 ASP A N 1
ATOM 1458 C CA . ASP A 1 190 ? 14.328 -2.402 10.012 1.00 33.19 190 ASP A CA 1
ATOM 1459 C C . ASP A 1 190 ? 14.662 -1.677 8.682 1.00 33.19 190 ASP A C 1
ATOM 1461 O O . ASP A 1 190 ? 13.870 -1.701 7.737 1.00 33.19 190 ASP A O 1
ATOM 1465 N N . ALA A 1 191 ? 15.824 -1.021 8.574 1.00 35.84 191 ALA A N 1
ATOM 1466 C CA . ALA A 1 191 ? 16.240 -0.295 7.372 1.00 35.84 191 ALA A CA 1
ATOM 1467 C C . ALA A 1 191 ? 17.163 -1.144 6.478 1.00 35.84 191 ALA A C 1
ATOM 1469 O O . ALA A 1 191 ? 18.200 -1.639 6.922 1.00 35.84 191 ALA A O 1
ATOM 1470 N N . ILE A 1 192 ? 16.799 -1.283 5.197 1.00 43.09 192 ILE A N 1
ATOM 1471 C CA . ILE A 1 192 ? 17.638 -1.916 4.168 1.00 43.09 192 ILE A CA 1
ATOM 1472 C C . ILE A 1 192 ? 18.438 -0.816 3.468 1.00 43.09 192 ILE A C 1
ATOM 1474 O O . ILE A 1 192 ? 17.873 -0.017 2.723 1.00 43.09 192 ILE A O 1
ATOM 1478 N N . TYR A 1 193 ? 19.750 -0.786 3.696 1.00 43.69 193 TYR A N 1
ATOM 1479 C CA . TYR A 1 193 ? 20.674 0.075 2.960 1.00 43.69 193 TYR A CA 1
ATOM 1480 C C . TYR A 1 193 ? 21.217 -0.677 1.740 1.00 43.69 193 TYR A C 1
ATOM 1482 O O . TYR A 1 193 ? 21.894 -1.697 1.878 1.00 43.69 193 TYR A O 1
ATOM 1490 N N . PHE A 1 194 ? 20.921 -0.174 0.541 1.00 51.19 194 PHE A N 1
ATOM 1491 C CA . PHE A 1 194 ? 21.481 -0.693 -0.705 1.00 51.19 194 PHE A CA 1
ATOM 1492 C C . PHE A 1 194 ? 22.778 0.039 -1.041 1.00 51.19 194 PHE A C 1
ATOM 1494 O O . PHE A 1 194 ? 22.765 1.065 -1.719 1.00 51.19 194 PHE A O 1
ATOM 1501 N N . ASP A 1 195 ? 23.910 -0.502 -0.596 1.00 51.16 195 ASP A N 1
ATOM 1502 C CA . ASP A 1 195 ? 25.208 -0.087 -1.130 1.00 51.16 195 ASP A CA 1
ATOM 1503 C C . ASP A 1 195 ? 25.372 -0.735 -2.520 1.00 51.16 195 ASP A C 1
ATOM 1505 O O . ASP A 1 195 ? 25.747 -1.898 -2.666 1.00 51.16 195 ASP A O 1
ATOM 1509 N N . HIS A 1 196 ? 25.002 0.018 -3.559 1.00 57.00 196 HIS A N 1
ATOM 1510 C CA . HIS A 1 196 ? 25.294 -0.251 -4.978 1.00 57.00 196 HIS A CA 1
ATOM 1511 C C . HIS A 1 196 ? 24.636 -1.478 -5.633 1.00 57.00 196 HIS A C 1
ATOM 1513 O O . HIS A 1 196 ? 25.037 -1.864 -6.733 1.00 57.00 196 HIS A O 1
ATOM 1519 N N . CYS A 1 197 ? 23.633 -2.096 -5.012 1.00 72.94 197 CYS A N 1
ATOM 1520 C CA . CYS A 1 197 ? 22.860 -3.166 -5.638 1.00 72.94 197 CYS A CA 1
ATOM 1521 C C . CYS A 1 197 ? 21.388 -2.772 -5.732 1.00 72.94 197 CYS A C 1
ATOM 1523 O O . CYS A 1 197 ? 20.658 -2.946 -4.765 1.00 72.94 197 CYS A O 1
ATOM 1525 N N . ALA A 1 198 ? 20.983 -2.213 -6.873 1.00 83.44 198 ALA A N 1
ATOM 1526 C CA . ALA A 1 198 ? 19.645 -2.265 -7.457 1.00 83.44 198 ALA A CA 1
ATOM 1527 C C . ALA A 1 198 ? 19.532 -1.296 -8.656 1.00 83.44 198 ALA A C 1
ATOM 1529 O O . ALA A 1 198 ? 20.266 -0.313 -8.754 1.00 83.44 198 ALA A O 1
ATOM 1530 N N . ILE A 1 199 ? 18.552 -1.529 -9.536 1.00 91.75 199 ILE A N 1
ATOM 1531 C CA . ILE A 1 199 ? 18.123 -0.542 -10.539 1.00 91.75 199 ILE A CA 1
ATOM 1532 C C . ILE A 1 199 ? 17.047 0.345 -9.918 1.00 91.75 199 ILE A C 1
ATOM 1534 O O . ILE A 1 199 ? 16.015 -0.168 -9.482 1.00 91.75 199 ILE A O 1
ATOM 1538 N N . ASN A 1 200 ? 17.251 1.666 -9.909 1.00 93.12 200 ASN A N 1
ATOM 1539 C CA . ASN A 1 200 ? 16.239 2.593 -9.404 1.00 93.12 200 ASN A CA 1
ATOM 1540 C C . ASN A 1 200 ? 14.992 2.548 -10.315 1.00 93.12 200 ASN A C 1
ATOM 1542 O O . ASN A 1 200 ? 15.091 2.898 -11.496 1.00 93.12 200 ASN A O 1
ATOM 1546 N N . PRO A 1 201 ? 13.795 2.186 -9.811 1.00 96.19 201 PRO A N 1
ATOM 1547 C CA . PRO A 1 201 ? 12.571 2.197 -10.613 1.00 96.19 201 PRO A CA 1
ATOM 1548 C C . PRO A 1 201 ? 12.260 3.561 -11.249 1.00 96.19 201 PRO A C 1
ATOM 1550 O O . PRO A 1 201 ? 11.688 3.619 -12.340 1.00 96.19 201 PRO A O 1
ATOM 1553 N N . ALA A 1 202 ? 12.671 4.670 -10.622 1.00 96.50 202 ALA A N 1
ATOM 1554 C CA . ALA A 1 202 ? 12.554 6.004 -11.210 1.00 96.50 202 ALA A CA 1
ATOM 1555 C C . ALA A 1 202 ? 13.449 6.196 -12.446 1.00 96.50 202 ALA A C 1
ATOM 1557 O O . ALA A 1 202 ? 13.053 6.930 -13.352 1.00 96.50 202 ALA A O 1
ATOM 1558 N N . SER A 1 203 ? 14.594 5.510 -12.533 1.00 97.06 203 SER A N 1
ATOM 1559 C CA . SER A 1 203 ? 15.427 5.478 -13.744 1.00 97.06 203 SER A CA 1
ATOM 1560 C C . SER A 1 203 ? 14.678 4.822 -14.898 1.00 97.06 203 SER A C 1
ATOM 1562 O O . SER A 1 203 ? 14.619 5.369 -15.998 1.00 97.06 203 SER A O 1
ATOM 1564 N N . VAL A 1 204 ? 14.021 3.689 -14.640 1.00 97.94 204 VAL A N 1
ATOM 1565 C CA . VAL A 1 204 ? 13.181 3.028 -15.649 1.00 97.94 204 VAL A CA 1
ATOM 1566 C C . VAL A 1 204 ? 12.033 3.938 -16.079 1.00 97.94 204 VAL A C 1
ATOM 1568 O O . VAL A 1 204 ? 11.805 4.122 -17.272 1.00 97.94 204 VAL A O 1
ATOM 1571 N N . LYS A 1 205 ? 11.370 4.607 -15.128 1.00 97.75 205 LYS A N 1
ATOM 1572 C CA . LYS A 1 205 ? 10.337 5.612 -15.426 1.00 97.75 205 LYS A CA 1
ATOM 1573 C C . LYS A 1 205 ? 10.855 6.767 -16.291 1.00 97.75 205 LYS A C 1
ATOM 1575 O O . LYS A 1 205 ? 10.112 7.289 -17.118 1.00 97.75 205 LYS A O 1
ATOM 1580 N N . ALA A 1 206 ? 12.103 7.192 -16.096 1.00 97.62 206 ALA A N 1
ATOM 1581 C CA . ALA A 1 206 ? 12.693 8.319 -16.812 1.00 97.62 206 ALA A CA 1
ATOM 1582 C C . ALA A 1 206 ? 12.907 8.031 -18.305 1.00 97.62 206 ALA A C 1
ATOM 1584 O O . ALA A 1 206 ? 12.616 8.905 -19.130 1.00 97.62 206 ALA A O 1
ATOM 1585 N N . PHE A 1 207 ? 13.381 6.829 -18.660 1.00 97.31 207 PHE A N 1
ATOM 1586 C CA . PHE A 1 207 ? 13.600 6.463 -20.064 1.00 97.31 207 PHE A CA 1
ATOM 1587 C C . PHE A 1 207 ? 12.390 5.803 -20.732 1.00 97.31 207 PHE A C 1
ATOM 1589 O O . PHE A 1 207 ? 12.297 5.839 -21.960 1.00 97.31 207 PHE A O 1
ATOM 1596 N N . TRP A 1 208 ? 11.451 5.229 -19.968 1.00 97.62 208 TRP A N 1
ATOM 1597 C CA . TRP A 1 208 ? 10.221 4.624 -20.494 1.00 97.62 208 TRP A CA 1
ATOM 1598 C C . TRP A 1 208 ? 9.199 5.700 -20.909 1.00 97.62 208 TRP A C 1
ATOM 1600 O O . TRP A 1 208 ? 8.101 5.818 -20.366 1.00 97.62 208 TRP A O 1
ATOM 1610 N N . HIS A 1 209 ? 9.606 6.534 -21.865 1.00 95.75 209 HIS A N 1
ATOM 1611 C CA . HIS A 1 209 ? 8.939 7.759 -22.289 1.00 95.75 209 HIS A CA 1
ATOM 1612 C C . HIS A 1 209 ? 9.226 8.036 -23.772 1.00 95.75 209 HIS A C 1
ATOM 1614 O O . HIS A 1 209 ? 10.350 7.854 -24.238 1.00 95.75 209 HIS A O 1
ATOM 1620 N N . ASP A 1 210 ? 8.258 8.616 -24.487 1.00 94.25 210 ASP A N 1
ATOM 1621 C CA . ASP A 1 210 ? 8.339 9.013 -25.906 1.00 94.25 210 ASP A CA 1
ATOM 1622 C C . ASP A 1 210 ? 9.600 9.780 -26.337 1.00 94.25 210 ASP A C 1
ATOM 1624 O O . ASP A 1 210 ? 9.996 9.722 -27.498 1.00 94.25 210 ASP A O 1
ATOM 1628 N N . LYS A 1 211 ? 10.291 10.489 -25.434 1.00 94.44 211 LYS A N 1
ATOM 1629 C CA . LYS A 1 211 ? 11.545 11.183 -25.778 1.00 94.44 211 LYS A CA 1
ATOM 1630 C C . LYS A 1 211 ? 12.652 10.218 -26.211 1.00 94.44 211 LYS A C 1
ATOM 1632 O O . LYS A 1 211 ? 13.546 10.622 -26.947 1.00 94.44 211 LYS A O 1
ATOM 1637 N N . PHE A 1 212 ? 12.570 8.959 -25.792 1.00 96.12 212 PHE A N 1
ATOM 1638 C CA . PHE A 1 212 ? 13.484 7.888 -26.175 1.00 96.12 212 PHE A CA 1
ATOM 1639 C C . PHE A 1 212 ? 12.954 7.042 -27.347 1.00 96.12 212 PHE A C 1
ATOM 1641 O O . PHE A 1 212 ? 13.620 6.095 -27.751 1.00 96.12 212 PHE A O 1
ATOM 1648 N N . GLN A 1 213 ? 11.802 7.390 -27.941 1.00 93.12 213 GLN A N 1
ATOM 1649 C CA . GLN A 1 213 ? 11.167 6.639 -29.036 1.00 93.12 213 GLN A CA 1
ATOM 1650 C C . GLN A 1 213 ? 12.064 6.466 -30.270 1.00 93.12 213 GLN A C 1
ATOM 1652 O O . GLN A 1 213 ? 11.905 5.507 -31.023 1.00 93.12 213 GLN A O 1
ATOM 1657 N N . HIS A 1 214 ? 12.997 7.393 -30.491 1.00 87.56 214 HIS A N 1
ATOM 1658 C CA . HIS A 1 214 ? 13.919 7.383 -31.626 1.00 87.56 214 HIS A CA 1
ATOM 1659 C C . HIS A 1 214 ? 15.335 6.946 -31.242 1.00 87.56 214 HIS A C 1
ATOM 1661 O O . HIS A 1 214 ? 16.281 7.340 -31.911 1.00 87.56 214 HIS A O 1
ATOM 1667 N N . THR A 1 215 ? 15.503 6.159 -30.178 1.00 94.94 215 THR A N 1
ATOM 1668 C CA . THR A 1 215 ? 16.797 5.571 -29.795 1.00 94.94 215 THR A CA 1
ATOM 1669 C C . THR A 1 215 ? 16.712 4.046 -29.780 1.00 94.94 215 THR A C 1
ATOM 1671 O O . THR A 1 215 ? 15.622 3.477 -29.882 1.00 94.94 215 THR A O 1
ATOM 1674 N N . PHE A 1 216 ? 17.848 3.360 -29.608 1.00 95.88 216 PHE A N 1
ATOM 1675 C CA . PHE A 1 216 ? 17.833 1.906 -29.432 1.00 95.88 216 PHE A CA 1
ATOM 1676 C C . PHE A 1 216 ? 17.072 1.457 -28.173 1.00 95.88 216 PHE A C 1
ATOM 1678 O O . PHE A 1 216 ? 16.719 0.286 -28.084 1.00 95.88 216 PHE A O 1
ATOM 1685 N N . ILE A 1 217 ? 16.786 2.351 -27.215 1.00 97.50 217 ILE A N 1
ATOM 1686 C CA . ILE A 1 217 ? 15.997 2.032 -26.015 1.00 97.50 217 ILE A CA 1
ATOM 1687 C C . ILE A 1 217 ? 14.598 1.551 -26.411 1.00 97.50 217 ILE A C 1
ATOM 1689 O O . ILE A 1 217 ? 14.074 0.603 -25.834 1.00 97.50 217 ILE A O 1
ATOM 1693 N N . ALA A 1 218 ? 14.016 2.147 -27.453 1.00 96.69 218 ALA A N 1
ATOM 1694 C CA . ALA A 1 218 ? 12.711 1.778 -27.983 1.00 96.69 218 ALA A CA 1
ATOM 1695 C C . ALA A 1 218 ? 12.779 0.556 -28.921 1.00 96.69 218 ALA A C 1
ATOM 1697 O O . ALA A 1 218 ? 12.153 0.562 -29.974 1.00 96.69 218 ALA A O 1
ATOM 1698 N N . THR A 1 219 ? 13.556 -0.484 -28.602 1.00 96.38 219 THR A N 1
ATOM 1699 C CA . THR A 1 219 ? 13.721 -1.676 -29.460 1.00 96.38 219 THR A CA 1
ATOM 1700 C C . THR A 1 219 ? 13.551 -2.972 -28.665 1.00 96.38 219 THR A C 1
ATOM 1702 O O . THR A 1 219 ? 13.788 -3.009 -27.457 1.00 96.38 219 THR A O 1
ATOM 1705 N N . ARG A 1 220 ? 13.185 -4.071 -29.345 1.00 95.00 220 ARG A N 1
ATOM 1706 C CA . ARG A 1 220 ? 13.117 -5.413 -28.723 1.00 95.00 220 ARG A CA 1
ATOM 1707 C C . ARG A 1 220 ? 14.485 -5.888 -28.231 1.00 95.00 220 ARG A C 1
ATOM 1709 O O . ARG A 1 220 ? 14.582 -6.608 -27.245 1.00 95.00 220 ARG A O 1
ATOM 1716 N N . GLN A 1 221 ? 15.545 -5.458 -28.906 1.00 97.00 221 GLN A N 1
ATOM 1717 C CA . GLN A 1 221 ? 16.922 -5.772 -28.562 1.00 97.00 221 GLN A CA 1
ATOM 1718 C C . GLN A 1 221 ? 17.304 -5.151 -27.214 1.00 97.00 221 GLN A C 1
ATOM 1720 O O . GLN A 1 221 ? 17.920 -5.825 -26.387 1.00 97.00 221 GLN A O 1
ATOM 1725 N N . PHE A 1 222 ? 16.914 -3.901 -26.955 1.00 98.25 222 PHE A N 1
ATOM 1726 C CA . PHE A 1 222 ? 17.148 -3.283 -25.650 1.00 98.25 222 PHE A CA 1
ATOM 1727 C C . PHE A 1 222 ? 16.226 -3.838 -24.556 1.00 98.25 222 PHE A C 1
ATOM 1729 O O . PHE A 1 222 ? 16.689 -4.090 -23.446 1.00 98.25 222 PHE A O 1
ATOM 1736 N N . GLU A 1 223 ? 14.958 -4.122 -24.868 1.00 98.06 223 GLU A N 1
ATOM 1737 C CA . GLU A 1 223 ? 14.041 -4.827 -23.954 1.00 98.06 223 GLU A CA 1
ATOM 1738 C C . GLU A 1 223 ? 14.629 -6.164 -23.464 1.00 98.06 223 GLU A C 1
ATOM 1740 O O . GLU A 1 223 ? 14.542 -6.496 -22.282 1.00 98.06 223 GLU A O 1
ATOM 1745 N N . GLU A 1 224 ? 15.297 -6.912 -24.345 1.00 97.56 224 GLU A N 1
ATOM 1746 C CA . GLU A 1 224 ? 15.992 -8.146 -23.977 1.00 97.56 224 GLU A CA 1
ATOM 1747 C C . GLU A 1 224 ? 17.142 -7.902 -22.986 1.00 97.56 224 GLU A C 1
ATOM 1749 O O . GLU A 1 224 ? 17.293 -8.657 -22.024 1.00 97.56 224 GLU A O 1
ATOM 1754 N N . ARG A 1 225 ? 17.918 -6.828 -23.178 1.00 97.88 225 ARG A N 1
ATOM 1755 C CA . ARG A 1 225 ? 19.035 -6.450 -22.295 1.00 97.88 225 ARG A CA 1
ATOM 1756 C C . ARG A 1 225 ? 18.553 -5.975 -20.934 1.00 97.88 225 ARG A C 1
ATOM 1758 O O . ARG A 1 225 ? 19.161 -6.338 -19.932 1.00 97.88 225 ARG A O 1
ATOM 1765 N N . MET A 1 226 ? 17.420 -5.273 -20.871 1.00 97.25 226 MET A N 1
ATOM 1766 C CA . MET A 1 226 ? 16.828 -4.820 -19.607 1.00 97.25 226 MET A CA 1
ATOM 1767 C C . MET A 1 226 ? 16.575 -5.957 -18.613 1.00 97.25 226 MET A C 1
ATOM 1769 O O . MET A 1 226 ? 16.723 -5.750 -17.412 1.00 97.25 226 MET A 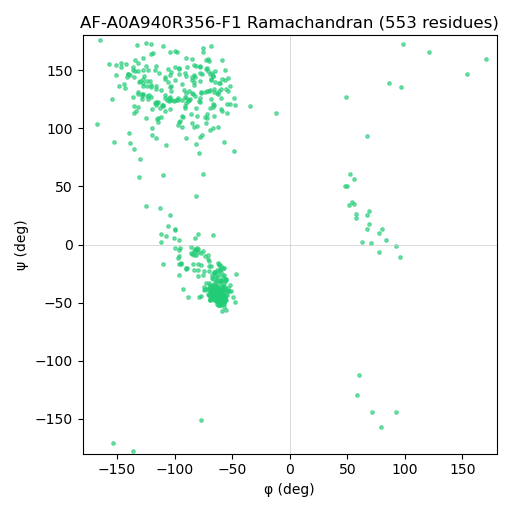O 1
ATOM 1773 N N . LYS A 1 227 ? 16.296 -7.180 -19.084 1.00 94.94 227 LYS A N 1
ATOM 1774 C CA . LYS A 1 227 ? 16.195 -8.363 -18.212 1.00 94.94 227 LYS A CA 1
ATOM 1775 C C . LYS A 1 227 ? 17.496 -8.620 -17.450 1.00 94.94 227 LYS A C 1
ATOM 1777 O O . LYS A 1 227 ? 17.466 -8.835 -16.245 1.00 94.94 227 LYS A O 1
ATOM 1782 N N . TYR A 1 228 ? 18.631 -8.564 -18.143 1.00 95.25 228 TYR A N 1
ATOM 1783 C CA . TYR A 1 228 ? 19.954 -8.814 -17.568 1.00 95.25 228 TYR A CA 1
ATOM 1784 C C . TYR A 1 228 ? 20.501 -7.608 -16.801 1.00 95.25 228 TYR A C 1
ATOM 1786 O O . TYR A 1 228 ? 21.239 -7.790 -15.842 1.00 95.25 228 TYR A O 1
ATOM 1794 N N . ILE A 1 229 ? 20.088 -6.393 -17.169 1.00 95.06 229 ILE A N 1
ATOM 1795 C CA . ILE A 1 229 ? 20.348 -5.172 -16.392 1.00 95.06 229 ILE A CA 1
ATOM 1796 C C . ILE A 1 229 ? 19.628 -5.237 -15.034 1.00 95.06 229 ILE A C 1
ATOM 1798 O O . ILE A 1 229 ? 20.190 -4.856 -14.017 1.00 95.06 229 ILE A O 1
ATOM 1802 N N . HIS A 1 230 ? 18.406 -5.772 -14.971 1.00 94.06 230 HIS A N 1
ATOM 1803 C CA . HIS A 1 230 ? 17.752 -6.019 -13.679 1.00 94.06 230 HIS A CA 1
ATOM 1804 C C . HIS A 1 230 ? 18.438 -7.130 -12.883 1.00 94.06 230 HIS A C 1
ATOM 1806 O O . HIS A 1 230 ? 18.624 -6.984 -11.679 1.00 94.06 230 HIS A O 1
ATOM 1812 N N . LEU A 1 231 ? 18.856 -8.214 -13.547 1.00 91.38 231 LEU A N 1
ATOM 1813 C CA . LEU A 1 231 ? 19.592 -9.307 -12.899 1.00 91.38 231 LEU A CA 1
ATOM 1814 C C . LEU A 1 231 ? 20.976 -8.892 -12.392 1.00 91.38 231 LEU A C 1
ATOM 1816 O O . LEU A 1 231 ? 21.483 -9.532 -11.478 1.00 91.38 231 LEU A O 1
ATOM 1820 N N . SER A 1 232 ? 21.594 -7.853 -12.957 1.00 90.69 232 SER A N 1
ATOM 1821 C CA . SER A 1 232 ? 22.851 -7.330 -12.420 1.00 90.69 232 SER A CA 1
ATOM 1822 C C . SER A 1 232 ? 22.642 -6.525 -11.141 1.00 90.69 232 SER A C 1
ATOM 1824 O O . SER A 1 232 ? 23.566 -6.400 -10.345 1.00 90.69 232 SER A O 1
ATOM 1826 N N . GLY A 1 233 ? 21.456 -5.937 -10.948 1.00 88.38 233 GLY A N 1
ATOM 1827 C CA . GLY A 1 233 ? 21.230 -4.972 -9.876 1.00 88.38 233 GLY A CA 1
ATOM 1828 C C . GLY A 1 233 ? 22.186 -3.775 -9.955 1.00 88.38 233 GLY A C 1
ATOM 1829 O O . GLY A 1 233 ? 22.455 -3.144 -8.941 1.00 88.38 233 GLY A O 1
ATOM 1830 N N . ASP A 1 234 ? 22.744 -3.467 -11.127 1.00 89.31 234 ASP A N 1
ATOM 1831 C CA . ASP A 1 234 ? 23.790 -2.456 -11.275 1.00 89.31 234 ASP A CA 1
ATOM 1832 C C . ASP A 1 234 ? 23.304 -1.262 -12.094 1.00 89.31 234 ASP A C 1
ATOM 1834 O O . ASP A 1 234 ? 23.193 -1.332 -13.322 1.00 89.31 234 ASP A O 1
ATOM 1838 N N . GLN A 1 235 ? 23.035 -0.147 -11.410 1.00 91.06 235 GLN A N 1
ATOM 1839 C CA . GLN A 1 235 ? 22.625 1.097 -12.056 1.00 91.06 235 GLN A CA 1
ATOM 1840 C C . GLN A 1 235 ? 23.684 1.603 -13.050 1.00 91.06 235 GLN A C 1
ATOM 1842 O O . GLN A 1 235 ? 23.306 2.158 -14.082 1.00 91.06 235 GLN A O 1
ATOM 1847 N N . GLU A 1 236 ? 24.978 1.350 -12.817 1.00 91.44 236 GLU A N 1
ATOM 1848 C CA . GLU A 1 236 ? 26.045 1.779 -13.729 1.00 91.44 236 GLU A CA 1
ATOM 1849 C C . GLU A 1 236 ? 25.927 1.093 -15.096 1.00 91.44 236 GLU A C 1
ATOM 1851 O O . GLU A 1 236 ? 26.199 1.709 -16.128 1.00 91.44 236 GLU A O 1
ATOM 1856 N N . ILE A 1 237 ? 25.450 -0.158 -15.134 1.00 94.50 237 ILE A N 1
ATOM 1857 C CA . ILE A 1 237 ? 25.214 -0.872 -16.394 1.00 94.50 237 ILE A CA 1
ATOM 1858 C C . ILE A 1 237 ? 24.097 -0.191 -17.187 1.00 94.50 237 ILE A C 1
ATOM 1860 O O . ILE A 1 237 ? 24.260 0.031 -18.385 1.00 94.50 237 ILE A O 1
ATOM 1864 N N . LEU A 1 238 ? 22.982 0.185 -16.549 1.00 96.56 238 LEU A N 1
ATOM 1865 C CA . LEU A 1 238 ? 21.924 0.949 -17.221 1.00 96.56 238 LEU A CA 1
ATOM 1866 C C . LEU A 1 238 ? 22.455 2.300 -17.727 1.00 96.56 238 LEU A C 1
ATOM 1868 O O . LEU A 1 238 ? 22.176 2.699 -18.862 1.00 96.56 238 LEU A O 1
ATOM 1872 N N . ASP A 1 239 ? 23.257 2.978 -16.910 1.00 95.75 239 ASP A N 1
ATOM 1873 C CA . ASP A 1 239 ? 23.824 4.280 -17.243 1.00 95.75 239 ASP A CA 1
ATOM 1874 C C . ASP A 1 239 ? 24.776 4.208 -18.447 1.00 95.75 239 ASP A C 1
ATOM 1876 O O . ASP A 1 239 ? 24.815 5.150 -19.241 1.00 95.75 239 ASP A O 1
ATOM 1880 N N . LEU A 1 240 ? 25.488 3.093 -18.665 1.00 97.25 240 LEU A N 1
ATOM 1881 C CA . LEU A 1 240 ? 26.286 2.887 -19.882 1.00 97.25 240 LEU A CA 1
ATOM 1882 C C . LEU A 1 240 ? 25.428 2.982 -21.149 1.00 97.25 240 LEU A C 1
ATOM 1884 O O . LEU A 1 240 ? 25.829 3.658 -22.097 1.00 97.25 240 LEU A O 1
ATOM 1888 N N . TYR A 1 241 ? 24.238 2.377 -21.167 1.00 97.94 241 TYR A N 1
ATOM 1889 C CA . TYR A 1 241 ? 23.325 2.474 -22.311 1.00 97.94 241 TYR A CA 1
ATOM 1890 C C . TYR A 1 241 ? 22.790 3.888 -22.501 1.00 97.94 241 TYR A C 1
ATOM 1892 O O . TYR A 1 241 ? 22.803 4.405 -23.619 1.00 97.94 241 TYR A O 1
ATOM 1900 N N . ILE A 1 242 ? 22.386 4.555 -21.422 1.00 97.62 242 ILE A N 1
ATOM 1901 C CA . ILE A 1 242 ? 21.868 5.924 -21.504 1.00 97.62 242 ILE A CA 1
ATOM 1902 C C . ILE A 1 242 ? 22.947 6.925 -21.947 1.00 97.62 242 ILE A C 1
ATOM 1904 O O . ILE A 1 242 ? 22.660 7.856 -22.700 1.00 97.62 242 ILE A O 1
ATOM 1908 N N . ASN A 1 243 ? 24.196 6.741 -21.521 1.00 96.38 243 ASN A N 1
ATOM 1909 C CA . ASN A 1 243 ? 25.291 7.652 -21.854 1.00 96.38 243 ASN A CA 1
ATOM 1910 C C . ASN A 1 243 ? 25.901 7.402 -23.245 1.00 96.38 243 ASN A C 1
ATOM 1912 O O . ASN A 1 243 ? 26.684 8.227 -23.708 1.00 96.38 243 ASN A O 1
ATOM 1916 N N . ASN A 1 244 ? 25.533 6.310 -23.923 1.00 96.75 244 ASN A N 1
ATOM 1917 C CA . ASN A 1 244 ? 26.074 5.925 -25.233 1.00 96.75 244 ASN A CA 1
ATOM 1918 C C . ASN A 1 244 ? 24.974 5.731 -26.294 1.00 96.75 244 ASN A C 1
ATOM 1920 O O . ASN A 1 244 ? 25.112 4.906 -27.197 1.00 96.75 244 ASN A O 1
ATOM 1924 N N . LEU A 1 245 ? 23.881 6.502 -26.219 1.00 95.81 245 LEU A N 1
ATOM 1925 C CA . LEU A 1 245 ? 22.765 6.445 -27.182 1.00 95.81 245 LEU A CA 1
ATOM 1926 C C . LEU A 1 245 ? 23.178 6.756 -28.633 1.00 95.81 245 LEU A C 1
ATOM 1928 O O . LEU A 1 245 ? 22.444 6.434 -29.566 1.00 95.81 245 LEU A O 1
ATOM 1932 N N . ASP A 1 246 ? 24.337 7.386 -28.839 1.00 91.56 246 ASP A N 1
ATOM 1933 C CA . ASP A 1 246 ? 24.938 7.658 -30.147 1.00 91.56 246 ASP A CA 1
ATOM 1934 C C . ASP A 1 246 ? 25.772 6.500 -30.710 1.00 91.56 246 ASP A C 1
ATOM 1936 O O . ASP A 1 246 ? 26.185 6.557 -31.870 1.00 91.56 246 ASP A O 1
ATOM 1940 N N . LYS A 1 247 ? 26.010 5.448 -29.924 1.00 94.06 247 LYS A N 1
ATOM 1941 C CA . LYS A 1 247 ? 26.773 4.265 -30.331 1.00 94.06 247 LYS A CA 1
ATOM 1942 C C . LYS A 1 247 ? 25.854 3.130 -30.766 1.00 94.06 247 LYS A C 1
ATOM 1944 O O . LYS A 1 247 ? 24.647 3.162 -30.545 1.00 94.06 247 LYS A O 1
ATOM 1949 N N . ASP A 1 248 ? 26.432 2.129 -31.421 1.00 93.94 248 ASP A N 1
ATOM 1950 C CA . ASP A 1 248 ? 25.722 0.881 -31.699 1.00 93.94 248 ASP A CA 1
ATOM 1951 C C . ASP A 1 248 ? 25.429 0.144 -30.391 1.00 93.94 248 ASP A C 1
ATOM 1953 O O . ASP A 1 248 ? 26.256 0.150 -29.475 1.00 93.94 248 ASP A O 1
ATOM 1957 N N . LEU A 1 249 ? 24.286 -0.535 -30.318 1.00 96.12 249 LEU A N 1
ATOM 1958 C CA . LEU A 1 249 ? 23.891 -1.270 -29.121 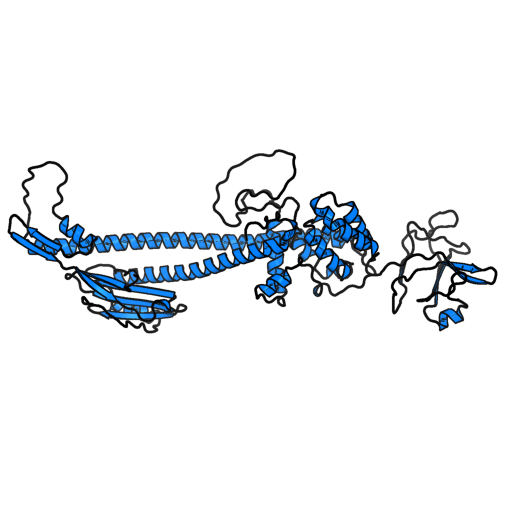1.00 96.12 249 LEU A CA 1
ATOM 1959 C C . LEU A 1 249 ? 24.949 -2.318 -28.723 1.00 96.12 249 LEU A C 1
ATOM 1961 O O . LEU A 1 249 ? 25.340 -2.386 -27.560 1.00 96.12 249 LEU A O 1
ATOM 1965 N N . SER A 1 250 ? 25.516 -3.032 -29.702 1.00 95.69 250 SER A N 1
ATOM 1966 C CA . SER A 1 250 ? 26.594 -4.010 -29.490 1.00 95.69 250 SER A CA 1
ATOM 1967 C C . SER A 1 250 ? 27.908 -3.406 -28.991 1.00 95.69 250 SER A C 1
ATOM 1969 O O . SER A 1 250 ? 28.699 -4.088 -28.336 1.00 95.69 250 SER A O 1
ATOM 1971 N N . TYR A 1 251 ? 28.170 -2.133 -29.305 1.00 95.94 251 TYR A N 1
ATOM 1972 C CA . TYR A 1 251 ? 29.332 -1.431 -28.760 1.00 95.94 251 TYR A CA 1
ATOM 1973 C C . TYR A 1 251 ? 29.141 -1.190 -27.263 1.00 95.94 251 TYR A C 1
ATOM 1975 O O . TYR A 1 251 ? 30.055 -1.442 -26.483 1.00 95.94 251 TYR A O 1
ATOM 1983 N N . VAL A 1 252 ? 27.940 -0.774 -26.849 1.00 97.94 252 VAL A N 1
ATOM 1984 C CA . VAL A 1 252 ? 27.625 -0.625 -25.424 1.00 97.94 252 VAL A CA 1
ATOM 1985 C C . VAL A 1 252 ? 27.684 -1.971 -24.704 1.00 97.94 252 VAL A C 1
ATOM 1987 O O . VAL A 1 252 ? 28.268 -2.043 -23.629 1.00 97.94 252 VAL A O 1
ATOM 1990 N N . ASP A 1 253 ? 27.190 -3.050 -25.317 1.00 98.00 253 ASP A N 1
ATOM 1991 C CA . ASP A 1 253 ? 27.316 -4.405 -24.758 1.00 98.00 253 ASP A CA 1
ATOM 1992 C C . ASP A 1 253 ? 28.795 -4.766 -24.480 1.00 98.00 253 ASP A C 1
ATOM 1994 O O . ASP A 1 253 ? 29.123 -5.323 -23.434 1.00 98.00 253 ASP A O 1
ATOM 1998 N N . SER A 1 254 ? 29.717 -4.360 -25.365 1.00 96.81 254 SER A N 1
ATOM 1999 C CA . SER A 1 254 ? 31.167 -4.519 -25.152 1.00 96.81 254 SER A CA 1
ATOM 2000 C C . SER A 1 254 ? 31.700 -3.660 -24.001 1.00 96.81 254 SER A C 1
ATOM 2002 O O . SER A 1 254 ? 32.606 -4.086 -23.285 1.00 96.81 254 SER A O 1
ATOM 2004 N N . LEU A 1 255 ? 31.156 -2.454 -23.800 1.00 96.88 255 LEU A N 1
ATOM 2005 C CA . LEU A 1 255 ? 31.514 -1.619 -22.650 1.00 96.88 255 LEU A CA 1
ATOM 2006 C C . LEU A 1 255 ? 31.109 -2.284 -21.335 1.00 96.88 255 LEU A C 1
ATOM 2008 O O . LEU A 1 255 ? 31.912 -2.269 -20.409 1.00 96.88 255 LEU A O 1
ATOM 2012 N N . VAL A 1 256 ? 29.928 -2.911 -21.278 1.00 95.69 256 VAL A N 1
ATOM 2013 C CA . VAL A 1 256 ? 29.470 -3.651 -20.091 1.00 95.69 256 VAL A CA 1
ATOM 2014 C C . VAL A 1 256 ? 30.440 -4.784 -19.757 1.00 95.69 256 VAL A C 1
ATOM 2016 O O . VAL A 1 256 ? 30.888 -4.893 -18.620 1.00 95.69 256 VAL A O 1
ATOM 2019 N N . VAL A 1 257 ? 30.842 -5.588 -20.748 1.00 94.44 257 VAL A N 1
ATOM 2020 C CA . VAL A 1 257 ? 31.822 -6.676 -20.551 1.00 94.44 257 VAL A CA 1
ATOM 2021 C C . VAL A 1 257 ? 33.131 -6.158 -19.945 1.00 94.44 257 VAL A C 1
ATOM 2023 O O . VAL A 1 257 ? 33.699 -6.804 -19.069 1.00 94.44 257 VAL A O 1
ATOM 2026 N N . ASN A 1 258 ? 33.589 -4.982 -20.378 1.00 90.81 258 ASN A N 1
ATOM 2027 C CA . ASN A 1 258 ? 34.845 -4.386 -19.919 1.00 90.81 258 ASN A CA 1
ATOM 2028 C C . ASN A 1 258 ? 34.717 -3.590 -18.607 1.00 90.81 258 ASN A C 1
ATOM 2030 O O . ASN A 1 258 ? 35.734 -3.277 -17.987 1.00 90.81 258 ASN A O 1
ATOM 2034 N N . SER A 1 259 ? 33.502 -3.220 -18.190 1.00 87.25 259 SER A N 1
ATOM 2035 C CA . SER A 1 259 ? 33.259 -2.428 -16.979 1.00 87.25 259 SER A CA 1
ATOM 2036 C C . SER A 1 259 ? 32.957 -3.279 -15.748 1.00 87.25 259 SER A C 1
ATOM 2038 O O . SER A 1 259 ? 33.037 -2.766 -14.631 1.00 87.25 259 SER A O 1
ATOM 2040 N N . VAL A 1 260 ? 32.606 -4.557 -15.924 1.00 84.94 260 VAL A N 1
ATOM 2041 C CA . VAL A 1 260 ? 32.285 -5.464 -14.817 1.00 84.94 260 VAL A CA 1
ATOM 2042 C C . VAL A 1 260 ? 33.526 -5.712 -13.956 1.00 84.94 260 VAL A C 1
ATOM 2044 O O . VAL A 1 260 ? 34.470 -6.384 -14.360 1.00 84.94 260 VAL A O 1
ATOM 2047 N N . LYS A 1 261 ? 33.499 -5.170 -12.735 1.00 78.69 261 LYS A N 1
ATOM 2048 C CA . LYS A 1 261 ? 34.550 -5.343 -11.714 1.00 78.69 261 LYS A CA 1
ATOM 2049 C C . LYS A 1 261 ? 34.115 -6.201 -10.528 1.00 78.69 261 LYS A C 1
ATOM 2051 O O . LYS A 1 261 ? 34.953 -6.631 -9.745 1.00 78.69 261 LYS A O 1
ATOM 2056 N N . ARG A 1 262 ? 32.806 -6.400 -10.354 1.00 77.25 262 ARG A N 1
ATOM 2057 C CA . ARG A 1 262 ? 32.236 -7.125 -9.214 1.00 77.25 262 ARG A CA 1
ATOM 2058 C C . ARG A 1 262 ? 32.099 -8.600 -9.552 1.00 77.25 262 ARG A C 1
ATOM 2060 O O . ARG A 1 262 ? 31.435 -8.932 -10.530 1.00 77.25 262 ARG A O 1
ATOM 2067 N N . GLU A 1 263 ? 32.651 -9.470 -8.709 1.00 78.31 263 GLU A N 1
ATOM 2068 C CA . GLU A 1 263 ? 32.616 -10.924 -8.928 1.00 78.31 263 GLU A CA 1
ATOM 2069 C C . GLU A 1 263 ? 31.188 -11.472 -9.043 1.00 78.31 263 GLU A C 1
ATOM 2071 O O . GLU A 1 263 ? 30.917 -12.322 -9.889 1.00 78.31 263 GLU A O 1
ATOM 2076 N N . ALA A 1 264 ? 30.246 -10.908 -8.278 1.00 75.38 264 ALA A N 1
ATOM 2077 C CA . ALA A 1 264 ? 28.825 -11.260 -8.340 1.00 75.38 264 ALA A CA 1
ATOM 2078 C C . ALA A 1 264 ? 28.199 -11.079 -9.741 1.00 75.38 264 ALA A C 1
ATOM 2080 O O . ALA A 1 264 ? 27.171 -11.679 -10.039 1.00 75.38 264 ALA A O 1
ATOM 2081 N N . LEU A 1 265 ? 28.816 -10.276 -10.615 1.00 82.69 265 LEU A N 1
ATOM 2082 C CA . LEU A 1 265 ? 28.340 -10.012 -11.973 1.00 82.69 265 LEU A CA 1
ATOM 2083 C C . LEU A 1 265 ? 29.002 -10.902 -13.035 1.00 82.69 265 LEU A C 1
ATOM 2085 O O . LEU A 1 265 ? 28.536 -10.925 -14.176 1.00 82.69 265 LEU A O 1
ATOM 2089 N N . TYR A 1 266 ? 30.054 -11.657 -12.696 1.00 87.56 266 TYR A N 1
ATOM 2090 C CA . TYR A 1 266 ? 30.749 -12.541 -13.642 1.00 87.56 266 TYR A CA 1
ATOM 2091 C C . TYR A 1 266 ? 29.833 -13.565 -14.330 1.00 87.56 266 TYR A C 1
ATOM 2093 O O . TYR A 1 266 ? 30.002 -13.760 -15.536 1.00 87.56 266 TYR A O 1
ATOM 2101 N N . PRO A 1 267 ? 28.811 -14.150 -13.670 1.00 90.81 267 PRO A N 1
ATOM 2102 C CA . PRO A 1 267 ? 27.866 -15.043 -14.344 1.00 90.81 267 PRO A CA 1
ATOM 2103 C C . PRO A 1 267 ? 27.072 -14.387 -15.488 1.00 90.81 267 PRO A C 1
ATOM 2105 O O . PRO 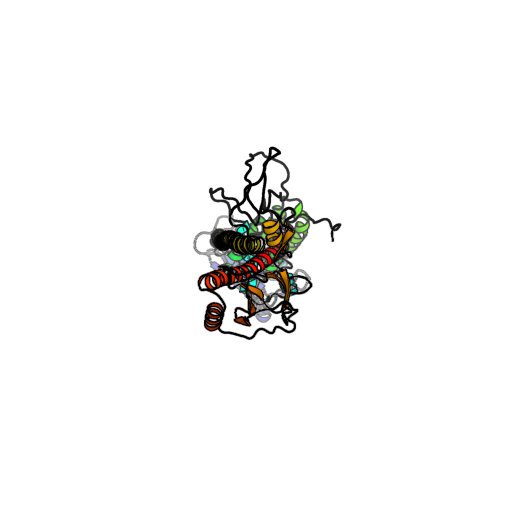A 1 267 ? 26.590 -15.089 -16.374 1.00 90.81 267 PRO A O 1
ATOM 2108 N N . LEU A 1 268 ? 26.940 -13.054 -15.502 1.00 91.75 268 LEU A N 1
ATOM 2109 C CA . LEU A 1 268 ? 26.218 -12.319 -16.548 1.00 91.75 268 LEU A CA 1
ATOM 2110 C C . LEU A 1 268 ? 27.113 -11.932 -17.735 1.00 91.75 268 LEU A C 1
ATOM 2112 O O . LEU A 1 268 ? 26.601 -11.681 -18.829 1.00 91.75 268 LEU A O 1
ATOM 2116 N N . VAL A 1 269 ? 28.438 -11.909 -17.556 1.00 93.88 269 VAL A N 1
ATOM 2117 C CA . VAL A 1 269 ? 29.404 -11.488 -18.587 1.00 93.88 269 VAL A CA 1
ATOM 2118 C C . VAL A 1 269 ? 29.271 -12.288 -19.892 1.00 93.88 269 VAL A C 1
ATOM 2120 O O . VAL A 1 269 ? 29.201 -11.647 -20.945 1.00 93.88 269 VAL A O 1
ATOM 2123 N N . PRO A 1 270 ? 29.151 -13.635 -19.885 1.00 96.69 270 PRO A N 1
ATOM 2124 C CA . PRO A 1 270 ? 28.973 -14.401 -21.121 1.00 96.69 270 PRO A CA 1
ATOM 2125 C C . PRO A 1 270 ? 27.751 -13.963 -21.934 1.00 96.69 270 PRO A C 1
ATOM 2127 O O . PRO A 1 270 ? 27.789 -13.957 -23.165 1.00 96.69 270 PRO A O 1
ATOM 2130 N N . LYS A 1 271 ? 26.673 -13.529 -21.267 1.00 96.94 271 LYS A N 1
ATOM 2131 C CA . LYS A 1 271 ? 25.480 -13.047 -21.965 1.00 96.94 271 LYS A CA 1
ATOM 2132 C C . LYS A 1 271 ? 25.717 -11.700 -22.646 1.00 96.94 271 LYS A C 1
ATOM 2134 O O . LYS A 1 271 ? 25.317 -11.520 -23.793 1.00 96.94 271 LYS A O 1
ATOM 2139 N N . PHE A 1 272 ? 26.396 -10.763 -21.986 1.00 96.50 272 PHE A N 1
ATOM 2140 C CA . PHE A 1 272 ? 26.753 -9.489 -22.621 1.00 96.50 272 PHE A CA 1
ATOM 2141 C C . PHE A 1 272 ? 27.785 -9.668 -23.749 1.00 96.50 272 PHE A C 1
ATOM 2143 O O . PHE A 1 272 ? 27.728 -8.940 -24.739 1.00 96.50 272 PHE A O 1
ATOM 2150 N N . GLN A 1 273 ? 28.654 -10.684 -23.680 1.00 96.69 273 GLN A N 1
ATOM 2151 C CA . GLN A 1 273 ? 29.521 -11.075 -24.802 1.00 96.69 273 GLN A CA 1
ATOM 2152 C C . GLN A 1 273 ? 28.714 -11.588 -26.004 1.00 96.69 273 GLN A C 1
ATOM 2154 O O . GLN A 1 273 ? 28.993 -11.199 -27.139 1.00 96.69 273 GLN A O 1
ATOM 2159 N N . GLU A 1 274 ? 27.685 -12.409 -25.773 1.00 96.62 274 GLU A N 1
ATOM 2160 C CA . GLU A 1 274 ? 26.753 -12.840 -26.823 1.00 96.62 274 GLU A CA 1
ATOM 2161 C C . GLU A 1 274 ? 26.047 -11.633 -27.462 1.00 96.62 274 GLU A C 1
ATOM 2163 O O . GLU A 1 274 ? 26.000 -11.515 -28.688 1.00 96.62 274 GLU A O 1
ATOM 2168 N N . PHE A 1 275 ? 25.553 -10.695 -26.646 1.00 96.75 275 PHE A N 1
ATOM 2169 C CA . PHE A 1 275 ? 24.929 -9.463 -27.133 1.00 96.75 275 PHE A CA 1
ATOM 2170 C C . PHE A 1 275 ? 25.880 -8.601 -27.970 1.00 96.75 275 PHE A C 1
ATOM 2172 O O . PHE A 1 275 ? 25.508 -8.171 -29.064 1.00 96.75 275 PHE A O 1
ATOM 2179 N N . ALA A 1 276 ? 27.129 -8.434 -27.532 1.00 94.19 276 ALA A N 1
ATOM 2180 C CA . ALA A 1 276 ? 28.159 -7.758 -28.315 1.00 94.19 276 ALA A CA 1
ATOM 2181 C C . ALA A 1 276 ? 28.432 -8.478 -29.652 1.00 94.19 276 ALA A C 1
ATOM 2183 O O . ALA A 1 276 ? 28.549 -7.841 -30.703 1.00 94.19 276 ALA A O 1
ATOM 2184 N N . GLY A 1 277 ? 28.459 -9.815 -29.642 1.00 90.69 277 GLY A N 1
ATOM 2185 C CA . GLY A 1 277 ? 28.670 -10.654 -30.825 1.00 90.69 277 GLY A CA 1
ATOM 2186 C C . GLY A 1 277 ? 27.561 -10.560 -31.880 1.00 90.69 277 GLY A C 1
ATOM 2187 O O . GLY A 1 277 ? 27.830 -10.781 -33.063 1.00 90.69 277 GLY A O 1
ATOM 2188 N N . ARG A 1 278 ? 26.338 -10.170 -31.492 1.00 88.94 278 ARG A N 1
ATOM 2189 C CA . ARG A 1 278 ? 25.192 -10.001 -32.409 1.00 88.94 278 ARG A CA 1
ATOM 2190 C C . ARG A 1 278 ? 25.323 -8.812 -33.358 1.00 88.94 278 ARG A C 1
ATOM 2192 O O . ARG A 1 278 ? 24.627 -8.782 -34.372 1.00 88.94 278 ARG A O 1
ATOM 2199 N N . ARG A 1 279 ? 26.203 -7.849 -33.050 1.00 85.94 279 ARG A N 1
ATOM 2200 C CA . ARG A 1 279 ? 26.411 -6.623 -33.848 1.00 85.94 279 ARG A CA 1
ATOM 2201 C C . ARG A 1 279 ? 25.116 -5.837 -34.100 1.00 85.94 279 ARG A C 1
ATOM 2203 O O . ARG A 1 279 ? 24.908 -5.282 -35.183 1.00 85.94 279 ARG A O 1
ATOM 2210 N N . ASP A 1 280 ? 24.241 -5.819 -33.095 1.00 90.00 280 ASP A N 1
ATOM 2211 C CA . ASP A 1 280 ? 23.051 -4.972 -33.065 1.00 90.00 280 ASP A CA 1
ATOM 2212 C C . ASP A 1 280 ? 23.497 -3.499 -33.168 1.00 90.00 280 ASP A C 1
ATOM 2214 O O . ASP A 1 280 ? 24.211 -2.994 -32.301 1.00 90.00 280 ASP A O 1
ATOM 2218 N N . GLY A 1 281 ? 23.126 -2.830 -34.263 1.00 89.69 281 GLY A N 1
ATOM 2219 C CA . GLY A 1 281 ? 23.527 -1.457 -34.568 1.00 89.69 281 GLY A CA 1
ATOM 2220 C C . GLY A 1 281 ? 22.743 -0.421 -33.763 1.00 89.69 281 GLY A C 1
ATOM 2221 O O . GLY A 1 281 ? 22.278 -0.678 -32.656 1.00 89.69 281 GLY A O 1
ATOM 2222 N N . ASN A 1 282 ? 22.568 0.771 -34.324 1.00 90.62 282 ASN A N 1
ATOM 2223 C CA . ASN A 1 282 ? 21.663 1.785 -33.783 1.00 90.62 282 ASN A CA 1
ATOM 2224 C C . ASN A 1 282 ? 20.439 1.968 -34.701 1.00 90.62 282 ASN A C 1
ATOM 2226 O O . ASN A 1 282 ? 20.378 1.444 -35.819 1.00 90.62 282 ASN A O 1
ATOM 2230 N N . VAL A 1 283 ? 19.449 2.716 -34.227 1.00 85.75 283 VAL A N 1
ATOM 2231 C CA . VAL A 1 283 ? 18.302 3.163 -35.019 1.00 85.75 283 VAL A CA 1
ATOM 2232 C C . VAL A 1 283 ? 18.712 4.338 -35.909 1.00 85.75 283 VAL A C 1
ATOM 2234 O O . VAL A 1 283 ? 19.631 5.102 -35.591 1.00 85.75 283 VAL A O 1
ATOM 2237 N N . THR A 1 284 ? 18.035 4.521 -37.042 1.00 77.12 284 THR A N 1
ATOM 2238 C CA . THR A 1 284 ? 18.343 5.622 -37.962 1.00 77.12 284 THR A CA 1
ATOM 2239 C C . THR A 1 284 ? 18.179 6.977 -37.269 1.00 77.12 284 THR A C 1
ATOM 2241 O O . THR A 1 284 ? 17.086 7.360 -36.866 1.00 77.12 284 THR A O 1
ATOM 2244 N N . GLY A 1 285 ? 19.279 7.726 -37.145 1.00 71.38 285 GLY A N 1
ATOM 2245 C CA . GLY A 1 285 ? 19.289 9.012 -36.445 1.00 71.38 285 GLY A CA 1
ATOM 2246 C C . GLY A 1 285 ? 19.301 8.917 -34.915 1.00 71.38 285 GLY A C 1
ATOM 2247 O O . GLY A 1 285 ? 19.169 9.958 -34.278 1.00 71.38 285 GLY A O 1
ATOM 2248 N N . GLY A 1 286 ? 19.507 7.730 -34.332 1.00 72.25 286 GLY A N 1
ATOM 2249 C CA . GLY A 1 286 ? 19.434 7.493 -32.884 1.00 72.25 286 GLY A CA 1
ATOM 2250 C C . GLY A 1 286 ? 20.425 8.278 -32.028 1.00 72.25 286 GLY A C 1
ATOM 2251 O O . GLY A 1 286 ? 20.117 8.627 -30.894 1.00 72.25 286 GLY A O 1
ATOM 2252 N N . GLY A 1 287 ? 21.572 8.662 -32.595 1.00 74.00 287 GLY A N 1
ATOM 2253 C CA . GLY A 1 287 ? 22.536 9.529 -31.912 1.00 74.00 287 GLY A CA 1
ATOM 2254 C C . GLY A 1 287 ? 22.159 11.010 -31.869 1.00 74.00 287 GLY A C 1
ATOM 2255 O O . GLY A 1 287 ? 22.827 11.797 -31.194 1.00 74.00 287 GLY A O 1
ATOM 2256 N N . LYS A 1 288 ? 21.094 11.433 -32.565 1.00 75.25 288 LYS A N 1
ATOM 2257 C CA . LYS A 1 288 ? 20.652 12.831 -32.532 1.00 75.25 288 LYS A CA 1
ATOM 2258 C C . LYS A 1 288 ? 20.147 13.156 -31.128 1.00 75.25 288 LYS A C 1
ATOM 2260 O O . LYS A 1 288 ? 19.186 12.569 -30.651 1.00 75.25 288 LYS A O 1
ATOM 2265 N N . SER A 1 289 ? 20.761 14.146 -30.486 1.00 85.06 289 SER A N 1
ATOM 2266 C CA . SER A 1 289 ? 20.417 14.593 -29.125 1.00 85.06 289 SER A CA 1
ATOM 2267 C C . SER A 1 289 ? 20.749 13.608 -27.994 1.00 85.06 289 SER A C 1
ATOM 2269 O O . SER A 1 289 ? 20.249 13.811 -26.889 1.00 85.06 289 SER A O 1
ATOM 2271 N N . ALA A 1 290 ? 21.623 12.614 -28.211 1.00 89.56 290 ALA A N 1
ATOM 2272 C CA . ALA A 1 290 ? 22.034 11.644 -27.184 1.00 89.56 290 ALA A CA 1
ATOM 2273 C C . ALA A 1 290 ? 22.424 12.307 -25.846 1.00 89.56 290 ALA A C 1
ATOM 2275 O O . ALA A 1 290 ? 21.867 11.971 -24.805 1.00 89.56 290 ALA A O 1
ATOM 2276 N N . ALA A 1 291 ? 23.279 13.337 -25.879 1.00 91.44 291 ALA A N 1
ATOM 2277 C CA . ALA A 1 291 ? 23.691 14.073 -24.679 1.00 91.44 291 ALA A CA 1
ATOM 2278 C C . ALA A 1 291 ? 22.514 14.745 -23.940 1.00 91.44 291 ALA A C 1
ATOM 2280 O O . ALA A 1 291 ? 22.433 14.676 -22.715 1.00 91.44 291 ALA A O 1
ATOM 2281 N N . LYS A 1 292 ? 21.567 15.341 -24.680 1.00 92.88 292 LYS A N 1
ATOM 2282 C CA . LYS A 1 292 ? 20.366 15.974 -24.103 1.00 92.88 292 LYS A CA 1
ATOM 2283 C C . LYS A 1 292 ? 19.410 14.940 -23.506 1.00 92.88 292 LYS A C 1
ATOM 2285 O O . LYS A 1 292 ? 18.754 15.223 -22.510 1.00 92.88 292 LYS A O 1
ATOM 2290 N N . LEU A 1 293 ? 19.310 13.755 -24.111 1.00 94.88 293 LEU A N 1
ATOM 2291 C CA . LEU A 1 293 ? 18.503 12.654 -23.582 1.00 94.88 293 LEU A CA 1
ATOM 2292 C C . LEU A 1 293 ? 19.124 12.057 -22.316 1.00 94.88 293 LEU A C 1
ATOM 2294 O O . LEU A 1 293 ? 18.393 11.792 -21.367 1.00 94.88 293 LEU A O 1
ATOM 2298 N N . ALA A 1 294 ? 20.451 11.925 -22.259 1.00 95.19 294 ALA A N 1
ATOM 2299 C CA . ALA A 1 294 ? 21.155 11.501 -21.049 1.00 95.19 294 ALA A CA 1
ATOM 2300 C C . ALA A 1 294 ? 20.996 12.518 -19.901 1.00 95.19 294 ALA A C 1
ATOM 2302 O O . ALA A 1 294 ? 20.765 12.139 -18.754 1.00 95.19 294 ALA A O 1
ATOM 2303 N N . GLU A 1 295 ? 21.057 13.819 -20.201 1.00 94.44 295 GLU A N 1
ATOM 2304 C CA . GLU A 1 295 ? 20.756 14.878 -19.229 1.00 94.44 295 GLU A CA 1
ATOM 2305 C C . GLU A 1 295 ? 19.293 14.829 -18.764 1.00 94.44 295 GLU A C 1
ATOM 2307 O O . GLU A 1 295 ? 19.019 14.846 -17.563 1.00 94.44 295 GLU A O 1
ATOM 2312 N N . TYR A 1 296 ? 18.351 14.698 -19.703 1.00 96.44 296 TYR A N 1
ATOM 2313 C CA . TYR A 1 296 ? 16.932 14.534 -19.395 1.00 96.44 296 TYR A CA 1
ATOM 2314 C C . TYR A 1 296 ? 16.686 13.331 -18.479 1.00 96.44 296 TYR A C 1
ATOM 2316 O O . TYR A 1 296 ? 15.944 13.463 -17.508 1.00 96.44 296 TYR A O 1
ATOM 2324 N N . PHE A 1 297 ? 17.317 12.188 -18.766 1.00 97.56 297 PHE A N 1
ATOM 2325 C CA . PHE A 1 297 ? 17.242 10.988 -17.938 1.00 97.56 297 PHE A CA 1
ATOM 2326 C C . PHE A 1 297 ? 17.667 11.285 -16.503 1.00 97.56 297 PHE A C 1
ATOM 2328 O O . PHE A 1 297 ? 16.854 11.107 -15.604 1.00 97.56 297 PHE A O 1
ATOM 2335 N N . ARG A 1 298 ? 18.877 11.820 -16.283 1.00 95.69 298 ARG A N 1
ATOM 2336 C CA . ARG A 1 298 ? 19.377 12.120 -14.928 1.00 95.69 298 ARG A CA 1
ATOM 2337 C C . ARG A 1 298 ? 18.437 13.055 -14.165 1.00 95.69 298 ARG A C 1
ATOM 2339 O O . ARG A 1 298 ? 18.052 12.756 -13.036 1.00 95.69 298 ARG A O 1
ATOM 2346 N N . ASN A 1 299 ? 17.998 14.136 -14.813 1.00 94.75 299 ASN A N 1
ATOM 2347 C CA . ASN A 1 299 ? 17.097 15.115 -14.204 1.00 94.75 299 ASN A CA 1
ATOM 2348 C C . ASN A 1 299 ? 15.729 14.503 -13.860 1.00 94.75 299 ASN A C 1
ATOM 2350 O O . ASN A 1 299 ? 15.164 14.791 -12.805 1.00 94.75 299 ASN A O 1
ATOM 2354 N N . LYS A 1 300 ? 15.175 13.651 -14.733 1.00 96.69 300 LYS A N 1
ATOM 2355 C CA . LYS A 1 300 ? 13.888 12.989 -14.484 1.00 96.69 300 LYS A CA 1
ATOM 2356 C C . LYS A 1 300 ? 13.977 11.865 -13.469 1.00 96.69 300 LYS A C 1
ATOM 2358 O O . LYS A 1 300 ? 13.048 11.742 -12.679 1.00 96.69 300 LYS A O 1
ATOM 2363 N N . THR A 1 301 ? 15.062 11.101 -13.443 1.00 95.62 301 THR A N 1
ATOM 2364 C CA . THR A 1 301 ? 15.315 10.103 -12.400 1.00 95.62 301 THR A CA 1
ATOM 2365 C C . THR A 1 301 ? 15.305 10.766 -11.027 1.00 95.62 301 THR A C 1
ATOM 2367 O O . THR A 1 301 ? 14.567 10.317 -10.150 1.00 95.62 301 THR A O 1
ATOM 2370 N N . ALA A 1 302 ? 16.044 11.870 -10.855 1.00 91.50 302 ALA A N 1
ATOM 2371 C CA . ALA A 1 302 ? 16.074 12.623 -9.601 1.00 91.50 302 ALA A CA 1
ATOM 2372 C C . ALA A 1 302 ? 14.681 13.156 -9.223 1.00 91.50 302 ALA A C 1
ATOM 2374 O O . ALA A 1 302 ? 14.179 12.859 -8.141 1.00 91.50 302 ALA A O 1
ATOM 2375 N N . LEU A 1 303 ? 14.010 13.847 -10.153 1.00 93.31 303 LEU A N 1
ATOM 2376 C CA . LEU A 1 303 ? 12.676 14.411 -9.924 1.00 93.31 303 LEU A CA 1
ATOM 2377 C C . LEU A 1 303 ? 11.634 13.341 -9.566 1.00 93.31 303 LEU A C 1
ATOM 2379 O O . LEU A 1 303 ? 10.824 13.534 -8.663 1.00 93.31 303 LEU A O 1
ATOM 2383 N N . PHE A 1 304 ? 11.612 12.216 -10.283 1.00 95.69 304 PHE A N 1
ATOM 2384 C CA . PHE A 1 304 ? 10.661 11.143 -10.007 1.00 95.69 304 PHE A CA 1
ATOM 2385 C C . PHE A 1 304 ? 10.961 10.441 -8.688 1.00 95.69 304 PHE A C 1
ATOM 2387 O O . PHE A 1 304 ? 10.011 10.127 -7.974 1.00 95.69 304 PHE A O 1
ATOM 2394 N N . THR A 1 305 ? 12.238 10.239 -8.352 1.00 91.50 305 THR A N 1
ATOM 2395 C CA . THR A 1 305 ? 12.643 9.712 -7.041 1.00 91.50 305 THR A CA 1
ATOM 2396 C C . THR A 1 305 ? 12.098 10.619 -5.940 1.00 91.50 305 THR A C 1
ATOM 2398 O O . THR A 1 305 ? 11.327 10.160 -5.106 1.00 91.50 305 THR A O 1
ATOM 2401 N N . GLU A 1 306 ? 12.371 11.925 -6.003 1.00 89.56 306 GLU A N 1
ATOM 2402 C CA . GLU A 1 306 ? 11.895 12.903 -5.018 1.00 89.56 306 GLU A CA 1
ATOM 2403 C C . GLU A 1 306 ? 10.362 12.906 -4.874 1.00 89.56 306 GLU A C 1
ATOM 2405 O O . GLU A 1 306 ? 9.837 12.812 -3.762 1.00 89.56 306 GLU A O 1
ATOM 2410 N N . GLN A 1 307 ? 9.632 12.976 -5.994 1.00 91.88 307 GLN A N 1
ATOM 2411 C CA . GLN A 1 307 ? 8.167 13.016 -5.994 1.00 91.88 307 GLN A CA 1
ATOM 2412 C C . GLN A 1 307 ? 7.545 11.747 -5.402 1.00 91.88 307 GLN A C 1
ATOM 2414 O O . GLN A 1 307 ? 6.573 11.834 -4.649 1.00 91.88 307 GLN A O 1
ATOM 2419 N N . ILE A 1 308 ? 8.092 10.574 -5.731 1.00 91.25 308 ILE A N 1
ATOM 2420 C CA . ILE A 1 308 ? 7.600 9.289 -5.221 1.00 91.25 308 ILE A CA 1
ATOM 2421 C C . ILE A 1 308 ? 7.900 9.168 -3.728 1.00 91.25 308 ILE A C 1
ATOM 2423 O O . ILE A 1 308 ? 6.990 8.856 -2.959 1.00 91.25 308 ILE A O 1
ATOM 2427 N N . SER A 1 309 ? 9.127 9.484 -3.301 1.00 86.31 309 SER A N 1
ATOM 2428 C CA . SER A 1 309 ? 9.494 9.455 -1.884 1.00 86.31 309 SER A CA 1
ATOM 2429 C C . SER A 1 309 ? 8.649 10.428 -1.063 1.00 86.31 309 SER A C 1
ATOM 2431 O O . SER A 1 309 ? 8.225 10.096 0.042 1.00 86.31 309 SER A O 1
ATOM 2433 N N . LYS A 1 310 ? 8.359 11.624 -1.596 1.00 88.88 310 LYS A N 1
ATOM 2434 C CA . LYS A 1 310 ? 7.476 12.598 -0.942 1.00 88.88 310 LYS A CA 1
ATOM 2435 C C . LYS A 1 310 ? 6.064 12.041 -0.760 1.00 88.88 310 LYS A C 1
ATOM 2437 O O . LYS A 1 310 ? 5.555 12.071 0.356 1.00 88.88 310 LYS A O 1
ATOM 2442 N N . ALA A 1 311 ? 5.466 11.490 -1.817 1.00 89.56 311 ALA A N 1
ATOM 2443 C CA . ALA A 1 311 ? 4.127 10.907 -1.745 1.00 89.56 311 ALA A CA 1
ATOM 2444 C C . ALA A 1 311 ? 4.050 9.745 -0.735 1.00 89.56 311 ALA A C 1
ATOM 2446 O O . ALA A 1 311 ? 3.083 9.640 0.019 1.00 89.56 311 ALA A O 1
ATOM 2447 N N . GLN A 1 312 ? 5.085 8.900 -0.675 1.00 85.88 312 GLN A N 1
ATOM 2448 C CA . GLN A 1 312 ? 5.175 7.824 0.314 1.00 85.88 312 GLN A CA 1
ATOM 2449 C C . GLN A 1 312 ? 5.309 8.354 1.742 1.00 85.88 312 GLN A C 1
ATOM 2451 O O . GLN A 1 312 ? 4.571 7.924 2.628 1.00 85.88 312 GLN A O 1
ATOM 2456 N N . ARG A 1 313 ? 6.192 9.335 1.976 1.00 85.38 313 ARG A N 1
ATOM 2457 C CA . ARG A 1 313 ? 6.329 9.975 3.293 1.00 85.38 313 ARG A CA 1
ATOM 2458 C C . ARG A 1 313 ? 5.021 10.591 3.766 1.00 85.38 313 ARG A C 1
ATOM 2460 O O . ARG A 1 313 ? 4.657 10.393 4.921 1.00 85.38 313 ARG A O 1
ATOM 2467 N N . GLU A 1 314 ? 4.318 11.320 2.902 1.00 87.06 314 GLU A N 1
ATOM 2468 C CA . GLU A 1 314 ? 3.028 11.933 3.236 1.00 87.06 314 GLU A CA 1
ATOM 2469 C C . GLU A 1 314 ? 1.999 10.867 3.630 1.00 87.06 314 GLU A C 1
ATOM 2471 O O . GLU A 1 314 ? 1.361 10.987 4.678 1.00 87.06 314 GLU A O 1
ATOM 2476 N N . PHE A 1 315 ? 1.908 9.779 2.859 1.00 88.06 315 PHE A N 1
ATOM 2477 C CA . PHE A 1 315 ? 1.028 8.656 3.171 1.00 88.06 315 PHE A CA 1
ATOM 2478 C C . PHE A 1 315 ? 1.359 8.015 4.527 1.00 88.06 315 PHE A C 1
ATOM 2480 O O . PHE A 1 315 ? 0.475 7.867 5.373 1.00 88.06 315 PHE A O 1
ATOM 2487 N N . TRP A 1 316 ? 2.622 7.655 4.774 1.00 84.38 316 TRP A N 1
ATOM 2488 C CA . TRP A 1 316 ? 3.019 6.990 6.020 1.00 84.38 316 TRP A CA 1
ATOM 2489 C C . TRP A 1 316 ? 2.951 7.915 7.237 1.00 84.38 316 TRP A C 1
ATOM 2491 O O . TRP A 1 316 ? 2.563 7.464 8.314 1.00 84.38 316 TRP A O 1
ATOM 2501 N N . THR A 1 317 ? 3.222 9.211 7.065 1.00 86.62 317 THR A N 1
ATOM 2502 C CA . THR A 1 317 ? 3.025 10.225 8.115 1.00 86.62 317 THR A CA 1
ATOM 2503 C C . THR A 1 317 ? 1.549 10.336 8.488 1.00 86.62 317 THR A C 1
ATOM 2505 O O . THR A 1 317 ? 1.205 10.364 9.670 1.00 86.62 317 THR A O 1
ATOM 2508 N N . GLN A 1 318 ? 0.654 10.327 7.496 1.00 90.69 318 GLN A N 1
ATOM 2509 C CA . GLN A 1 318 ? -0.783 10.308 7.746 1.00 90.69 318 GLN A CA 1
ATOM 2510 C C . GLN A 1 318 ? -1.212 9.024 8.473 1.00 90.69 318 GLN A C 1
ATOM 2512 O O . GLN A 1 318 ? -1.985 9.100 9.425 1.00 90.69 318 GLN A O 1
ATOM 2517 N N . GLN A 1 319 ? -0.697 7.854 8.075 1.00 88.44 319 GLN A N 1
ATOM 2518 C CA . GLN A 1 319 ? -0.984 6.595 8.774 1.00 88.44 319 GLN A CA 1
ATOM 2519 C C . GLN A 1 319 ? -0.516 6.628 10.235 1.00 88.44 319 GLN A C 1
ATOM 2521 O O . GLN A 1 319 ? -1.267 6.204 11.109 1.00 88.44 319 GLN A O 1
ATOM 2526 N N . ALA A 1 320 ? 0.673 7.170 10.510 1.00 86.44 320 ALA A N 1
ATOM 2527 C CA . ALA A 1 320 ? 1.195 7.305 11.869 1.00 86.44 320 ALA A CA 1
ATOM 2528 C C . ALA A 1 320 ? 0.349 8.261 12.730 1.00 86.44 320 ALA A C 1
ATOM 2530 O O . ALA A 1 320 ? 0.061 7.958 13.884 1.00 86.44 320 ALA A O 1
ATOM 2531 N N . SER A 1 321 ? -0.120 9.376 12.161 1.00 90.88 321 SER A N 1
ATOM 2532 C CA . SER A 1 321 ? -1.025 10.304 12.856 1.00 90.88 321 SER A CA 1
ATOM 2533 C C . SER A 1 321 ? -2.384 9.667 13.184 1.00 90.88 321 SER A C 1
ATOM 2535 O O . SER A 1 321 ? -2.950 9.905 14.255 1.00 90.88 321 SER A O 1
ATOM 2537 N N . LEU A 1 322 ? -2.905 8.817 12.292 1.00 92.12 322 LEU A N 1
ATOM 2538 C CA . LEU A 1 322 ? -4.123 8.044 12.553 1.00 92.12 322 LEU A CA 1
ATOM 2539 C C . LEU A 1 322 ? -3.906 6.997 13.654 1.00 92.12 322 LEU A C 1
ATOM 2541 O O . LEU A 1 322 ? -4.786 6.826 14.495 1.00 92.12 322 LEU A O 1
ATOM 2545 N N . ASP A 1 323 ? -2.735 6.351 13.692 1.00 90.25 323 ASP A N 1
ATOM 2546 C CA . ASP A 1 323 ? -2.362 5.433 14.774 1.00 90.25 323 ASP A CA 1
ATOM 2547 C C . ASP A 1 323 ? -2.324 6.171 16.123 1.00 90.25 323 ASP A C 1
ATOM 2549 O O . ASP A 1 323 ? -2.941 5.725 17.088 1.00 90.25 323 ASP A O 1
ATOM 2553 N N . GLU A 1 324 ? -1.680 7.340 16.187 1.00 93.81 324 GLU A N 1
ATOM 2554 C CA . GLU A 1 324 ? -1.638 8.172 17.396 1.00 93.81 324 GLU A CA 1
ATOM 2555 C C . GLU A 1 324 ? -3.043 8.597 17.852 1.00 93.81 324 GLU A C 1
ATOM 2557 O O . GLU A 1 324 ? -3.386 8.464 19.029 1.00 93.81 324 GLU A O 1
ATOM 2562 N N . THR A 1 325 ? -3.889 9.030 16.913 1.00 94.88 325 THR A N 1
ATOM 2563 C CA . THR A 1 325 ? -5.292 9.378 17.190 1.00 94.88 325 THR A CA 1
ATOM 2564 C C . THR A 1 325 ? -6.054 8.188 17.776 1.00 94.88 325 THR A C 1
ATOM 2566 O O . THR A 1 325 ? -6.865 8.357 18.693 1.00 94.88 325 THR A O 1
ATOM 2569 N N . PHE A 1 326 ? -5.803 6.977 17.269 1.00 93.62 326 PHE A N 1
ATOM 2570 C CA . PHE A 1 326 ? -6.405 5.765 17.809 1.00 93.62 326 PHE A CA 1
ATOM 2571 C C . PHE A 1 326 ? -5.953 5.499 19.247 1.00 93.62 326 PHE A C 1
ATOM 2573 O O . PHE A 1 326 ? -6.807 5.312 20.116 1.00 93.62 326 PHE A O 1
ATOM 2580 N N . PHE A 1 327 ? -4.647 5.559 19.525 1.00 94.25 327 PHE A N 1
ATOM 2581 C CA . PHE A 1 327 ? -4.110 5.372 20.878 1.00 94.25 327 PHE A CA 1
ATOM 2582 C C . PHE A 1 327 ? -4.676 6.388 21.877 1.00 94.25 327 PHE A C 1
ATOM 2584 O O . PHE A 1 327 ? -5.053 6.011 22.988 1.00 94.25 327 PHE A O 1
ATOM 2591 N N . GLN A 1 328 ? -4.793 7.660 21.482 1.00 96.06 328 GLN A N 1
ATOM 2592 C CA . GLN A 1 328 ? -5.389 8.704 22.320 1.00 96.06 328 GLN A CA 1
ATOM 2593 C C . GLN A 1 328 ? -6.850 8.376 22.663 1.00 96.06 328 GLN A C 1
ATOM 2595 O O . GLN A 1 328 ? -7.206 8.302 23.840 1.00 96.06 328 GLN A O 1
ATOM 2600 N N . ARG A 1 329 ? -7.682 8.080 21.656 1.00 95.75 329 ARG A N 1
ATOM 2601 C CA . ARG A 1 329 ? -9.101 7.738 21.865 1.00 95.75 329 ARG A CA 1
ATOM 2602 C C . ARG A 1 329 ? -9.294 6.449 22.657 1.00 95.75 329 ARG A C 1
ATOM 2604 O O . ARG A 1 329 ? -10.220 6.358 23.458 1.00 95.75 329 ARG A O 1
ATOM 2611 N N . GLN A 1 330 ? -8.435 5.454 22.447 1.00 96.19 330 GLN A N 1
ATOM 2612 C CA . GLN A 1 330 ? -8.463 4.209 23.210 1.00 96.19 330 GLN A CA 1
ATOM 2613 C C . GLN A 1 330 ? -8.119 4.458 24.680 1.00 96.19 330 GLN A C 1
ATOM 2615 O O . GLN A 1 330 ? -8.795 3.926 25.560 1.00 96.19 330 GLN A O 1
ATOM 2620 N N . SER A 1 331 ? -7.121 5.299 24.956 1.00 96.19 331 SER A N 1
ATOM 2621 C CA . SER A 1 331 ? -6.772 5.700 26.320 1.00 96.19 331 SER A CA 1
ATOM 2622 C C . SER A 1 331 ? -7.935 6.419 27.010 1.00 96.19 331 SER A C 1
ATOM 2624 O O . SER A 1 331 ? -8.336 6.021 28.104 1.00 96.19 331 SER A O 1
ATOM 2626 N N . GLU A 1 332 ? -8.551 7.406 26.349 1.00 96.19 332 GLU A N 1
ATOM 2627 C CA . GLU A 1 332 ? -9.738 8.112 26.857 1.00 96.19 332 GLU A CA 1
ATOM 2628 C C . GLU A 1 332 ? -10.892 7.150 27.163 1.00 96.19 332 GLU A C 1
ATOM 2630 O O . GLU A 1 332 ? -11.479 7.198 28.245 1.00 96.19 332 GLU A O 1
ATOM 2635 N N . TYR A 1 333 ? -11.178 6.232 26.239 1.00 95.69 333 TYR A N 1
ATOM 2636 C CA . TYR A 1 333 ? -12.203 5.209 26.412 1.00 95.69 333 TYR A CA 1
ATOM 2637 C C . TYR A 1 333 ? -11.920 4.292 27.613 1.00 95.69 333 TYR A C 1
ATOM 2639 O O . TYR A 1 333 ? -12.824 4.018 28.407 1.00 95.69 333 TYR A O 1
ATOM 2647 N N . ILE A 1 334 ? -10.673 3.841 27.787 1.00 95.25 334 ILE A N 1
ATOM 2648 C CA . ILE A 1 334 ? -10.273 3.007 28.928 1.00 95.25 334 ILE A CA 1
ATOM 2649 C C . ILE A 1 334 ? -10.457 3.776 30.243 1.00 95.25 334 ILE A C 1
ATOM 2651 O O . ILE A 1 334 ? -11.014 3.222 31.193 1.00 95.25 334 ILE A O 1
ATOM 2655 N N . GLN A 1 335 ? -10.056 5.049 30.299 1.00 95.19 335 GLN A N 1
ATOM 2656 C CA . GLN A 1 335 ? -10.241 5.889 31.488 1.00 95.19 335 GLN A CA 1
ATOM 2657 C C . GLN A 1 335 ? -11.725 6.092 31.824 1.00 95.19 335 GLN A C 1
ATOM 2659 O O . GLN A 1 335 ? -12.129 5.905 32.976 1.00 95.19 335 GLN A O 1
ATOM 2664 N N . ASP A 1 336 ? -12.554 6.404 30.824 1.00 93.62 336 ASP A N 1
ATOM 2665 C CA . ASP A 1 33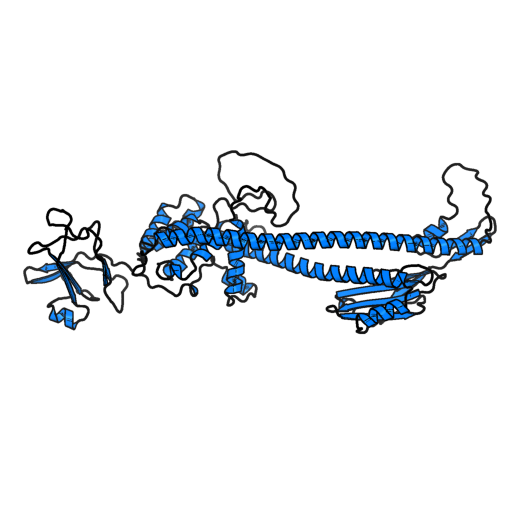6 ? -14.005 6.539 30.991 1.00 93.62 336 ASP A CA 1
ATOM 2666 C C . ASP A 1 336 ? -14.640 5.216 31.464 1.00 93.62 336 ASP A C 1
ATOM 2668 O O . ASP A 1 336 ? -15.493 5.218 32.357 1.00 93.62 336 ASP A O 1
ATOM 2672 N N . SER A 1 337 ? -14.187 4.076 30.932 1.00 93.06 337 SER A N 1
ATOM 2673 C CA . SER A 1 337 ? -14.647 2.740 31.330 1.00 93.06 337 SER A CA 1
ATOM 2674 C C . SER A 1 337 ? -14.279 2.407 32.779 1.00 93.06 337 SER A C 1
ATOM 2676 O O . SER A 1 337 ? -15.143 1.985 33.550 1.00 93.06 337 SER A O 1
ATOM 2678 N N . ILE A 1 338 ? -13.034 2.660 33.197 1.00 92.81 338 ILE A N 1
ATOM 2679 C CA . ILE A 1 338 ? -12.580 2.455 34.583 1.00 92.81 338 ILE A CA 1
ATOM 2680 C C . ILE A 1 338 ? -13.379 3.338 35.543 1.00 92.81 338 ILE A C 1
ATOM 2682 O O . ILE A 1 338 ? -13.892 2.857 36.556 1.00 92.81 338 ILE A O 1
ATOM 2686 N N . LYS A 1 339 ? -13.545 4.623 35.211 1.00 93.88 339 LYS A N 1
ATOM 2687 C CA . LYS A 1 339 ? -14.328 5.563 36.020 1.00 93.88 339 LYS A CA 1
ATOM 2688 C C . LYS A 1 339 ? -15.776 5.101 36.171 1.00 93.88 339 LYS A C 1
ATOM 2690 O O . LYS A 1 339 ? -16.317 5.148 37.275 1.00 93.88 339 LYS A O 1
ATOM 2695 N N . ARG A 1 340 ? -16.391 4.629 35.083 1.00 94.56 340 ARG A N 1
ATOM 2696 C CA . ARG A 1 340 ? -17.746 4.065 35.085 1.00 94.56 340 ARG A CA 1
ATOM 2697 C C . ARG A 1 340 ? -17.843 2.827 35.975 1.00 94.56 340 ARG A C 1
ATOM 2699 O O . ARG A 1 340 ? -18.739 2.764 36.810 1.00 94.56 340 ARG A O 1
ATOM 2706 N N . MET A 1 341 ? -16.927 1.868 35.823 1.00 92.00 341 MET A N 1
ATOM 2707 C CA . MET A 1 341 ? -16.917 0.636 36.621 1.00 92.00 341 MET A CA 1
ATOM 2708 C C . MET A 1 341 ? -16.758 0.929 38.115 1.00 92.00 341 MET A C 1
ATOM 2710 O O . MET A 1 341 ? -17.536 0.418 38.915 1.00 92.00 341 MET A O 1
ATOM 2714 N N . ASN A 1 342 ? -15.829 1.816 38.485 1.00 92.81 342 ASN A N 1
ATOM 2715 C CA . ASN A 1 342 ? -15.635 2.230 39.876 1.00 92.81 342 ASN A CA 1
ATOM 2716 C C . ASN A 1 342 ? -16.872 2.936 40.443 1.00 92.81 342 ASN A C 1
ATOM 2718 O O . ASN A 1 342 ? -17.250 2.699 41.587 1.00 92.81 342 ASN A O 1
ATOM 2722 N N . LYS A 1 343 ? -17.533 3.777 39.638 1.00 94.25 343 LYS A N 1
ATOM 2723 C CA . LYS A 1 343 ? -18.766 4.455 40.048 1.00 94.25 343 LYS A CA 1
ATOM 2724 C C . LYS A 1 343 ? -19.908 3.465 40.276 1.00 94.25 343 LYS A C 1
ATOM 2726 O O . LYS A 1 343 ? -20.579 3.562 41.297 1.00 94.25 343 LYS A O 1
ATOM 2731 N N . ASN A 1 344 ? -20.108 2.516 39.361 1.00 94.75 344 ASN A N 1
ATOM 2732 C CA . ASN A 1 344 ? -21.118 1.468 39.515 1.00 94.75 344 ASN A CA 1
ATOM 2733 C C . ASN A 1 344 ? -20.845 0.618 40.761 1.00 94.75 344 ASN A C 1
ATOM 2735 O O . ASN A 1 344 ? -21.758 0.414 41.552 1.00 94.75 344 ASN A O 1
ATOM 2739 N N . PHE A 1 345 ? -19.591 0.199 40.968 1.00 94.25 345 PHE A N 1
ATOM 2740 C CA . PHE A 1 345 ? -19.178 -0.546 42.158 1.00 94.25 345 PHE A CA 1
ATOM 2741 C C . PHE A 1 345 ? -19.496 0.219 43.445 1.00 94.25 345 PHE A C 1
ATOM 2743 O O . PHE A 1 345 ? -20.110 -0.336 44.349 1.00 94.25 345 PHE A O 1
ATOM 2750 N N . GLN A 1 346 ? -19.127 1.501 43.518 1.00 93.44 346 GLN A N 1
ATOM 2751 C CA . GLN A 1 346 ? -19.362 2.317 44.708 1.00 93.44 346 GLN A CA 1
ATOM 2752 C C . GLN A 1 346 ? -20.858 2.498 44.996 1.00 93.44 346 GLN A C 1
ATOM 2754 O O . GLN A 1 346 ? -21.285 2.354 46.137 1.00 93.44 346 GLN A O 1
ATOM 2759 N N . GLN A 1 347 ? -21.661 2.782 43.966 1.00 96.06 347 GLN A N 1
ATOM 2760 C CA . GLN A 1 347 ? -23.110 2.958 44.108 1.00 96.06 347 GLN A CA 1
ATOM 2761 C C . GLN A 1 347 ? -23.803 1.667 44.550 1.00 96.06 347 GLN A C 1
ATOM 2763 O O . GLN A 1 347 ? -24.672 1.697 45.418 1.00 96.06 347 GLN A O 1
ATOM 2768 N N . GLU A 1 348 ? -23.400 0.531 43.984 1.00 96.69 348 GLU A N 1
ATOM 2769 C CA . GLU A 1 348 ? -23.916 -0.775 44.379 1.00 96.69 348 GLU A CA 1
ATOM 2770 C C . GLU A 1 348 ? -23.480 -1.157 45.800 1.00 96.69 348 GLU A C 1
ATOM 2772 O O . GLU A 1 348 ? -24.292 -1.636 46.589 1.00 96.69 348 GLU A O 1
ATOM 2777 N N . TYR A 1 349 ? -22.227 -0.879 46.167 1.00 93.75 349 TYR A N 1
ATOM 2778 C CA . TYR A 1 349 ? -21.726 -1.076 47.524 1.00 93.75 349 TYR A CA 1
ATOM 2779 C C . TYR A 1 349 ? -22.507 -0.260 48.553 1.00 93.75 349 TYR A C 1
ATOM 2781 O O . TYR A 1 349 ? -22.945 -0.809 49.561 1.00 93.75 349 TYR A O 1
ATOM 2789 N N . GLU A 1 350 ? -22.743 1.025 48.292 1.00 93.69 350 GLU A N 1
ATOM 2790 C CA . GLU A 1 350 ? -23.527 1.889 49.177 1.00 93.69 350 GLU A CA 1
ATOM 2791 C C . GLU A 1 350 ? -24.980 1.415 49.311 1.00 93.69 350 GLU A C 1
ATOM 2793 O O . GLU A 1 350 ? -25.527 1.416 50.419 1.00 93.69 350 GLU A O 1
ATOM 2798 N N . LEU A 1 351 ? -25.592 0.967 48.208 1.00 96.19 351 LEU A N 1
ATOM 2799 C CA . LEU A 1 351 ? -26.938 0.394 48.201 1.00 96.19 351 LEU A CA 1
ATOM 2800 C C . LEU A 1 351 ? -27.009 -0.867 49.073 1.00 96.19 351 LEU A C 1
ATOM 2802 O O . LEU A 1 351 ? -27.845 -0.945 49.978 1.00 96.19 351 LEU A O 1
ATOM 2806 N N . ASN A 1 352 ? -26.101 -1.818 48.847 1.00 94.75 352 ASN A N 1
ATOM 2807 C CA . ASN A 1 352 ? -26.066 -3.076 49.586 1.00 94.75 352 ASN A CA 1
ATOM 2808 C C . ASN A 1 352 ? -25.737 -2.852 51.061 1.00 94.75 352 ASN A C 1
ATOM 2810 O O . ASN A 1 352 ? -26.345 -3.466 51.934 1.00 94.75 352 ASN A O 1
ATOM 2814 N N . LEU A 1 353 ? -24.807 -1.946 51.365 1.00 91.75 353 LEU A N 1
ATOM 2815 C CA . LEU A 1 353 ? -24.417 -1.637 52.737 1.00 91.75 353 LEU A CA 1
ATOM 2816 C C . LEU A 1 353 ? -25.578 -1.023 53.518 1.00 91.75 353 LEU A C 1
ATOM 2818 O O . LEU A 1 353 ? -25.820 -1.390 54.670 1.00 91.75 353 LEU A O 1
ATOM 2822 N N . LYS A 1 354 ? -26.320 -0.109 52.886 1.00 92.31 354 LYS A N 1
ATOM 2823 C CA . LYS A 1 354 ? -27.518 0.491 53.475 1.00 92.31 354 LYS A CA 1
ATOM 2824 C C . LYS A 1 354 ? -28.569 -0.572 53.793 1.00 92.31 354 LYS A C 1
ATOM 2826 O O . LYS A 1 354 ? -29.142 -0.542 54.882 1.00 92.31 354 LYS A O 1
ATOM 2831 N N . GLU A 1 355 ? -28.802 -1.508 52.878 1.00 94.44 355 GLU A N 1
ATOM 2832 C CA . GLU A 1 355 ? -29.781 -2.576 53.081 1.00 94.44 355 GLU A CA 1
ATOM 2833 C C . GLU A 1 355 ? -29.328 -3.596 54.134 1.00 94.44 355 GLU A C 1
ATOM 2835 O O . GLU A 1 355 ? -30.099 -3.924 55.035 1.00 94.44 355 GLU A O 1
ATOM 2840 N N . ALA A 1 356 ? -28.065 -4.027 54.108 1.00 91.31 356 ALA A N 1
ATOM 2841 C CA . ALA A 1 356 ? -27.512 -4.933 55.113 1.00 91.31 356 ALA A CA 1
ATOM 2842 C C .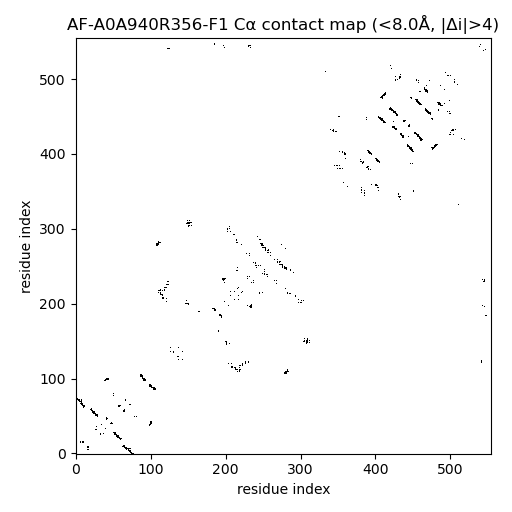 ALA A 1 356 ? -27.635 -4.341 56.528 1.00 91.31 356 ALA A C 1
ATOM 2844 O O . ALA A 1 356 ? -28.126 -5.004 57.443 1.00 91.31 356 ALA A O 1
ATOM 2845 N N . ARG A 1 357 ? -27.286 -3.058 56.707 1.00 88.44 357 ARG A N 1
ATOM 2846 C CA . ARG A 1 357 ? -27.441 -2.352 57.992 1.00 88.44 357 ARG A CA 1
ATOM 2847 C C . ARG A 1 357 ? -28.897 -2.257 58.438 1.00 88.44 357 ARG A C 1
ATOM 2849 O O . ARG A 1 357 ? -29.172 -2.390 59.629 1.00 88.44 357 ARG A O 1
ATOM 2856 N N . ARG A 1 358 ? -29.830 -2.061 57.498 1.00 91.81 358 ARG A N 1
ATOM 2857 C CA . ARG A 1 358 ? -31.272 -2.049 57.781 1.00 91.81 358 ARG A CA 1
ATOM 2858 C C . ARG A 1 358 ? -31.751 -3.410 58.292 1.00 91.81 358 ARG A C 1
ATOM 2860 O O . ARG A 1 358 ? -32.483 -3.444 59.276 1.00 91.81 358 ARG A O 1
ATOM 2867 N N . GLN A 1 359 ? -31.332 -4.513 57.665 1.00 91.25 359 GLN A N 1
ATOM 2868 C CA . GLN A 1 359 ? -31.697 -5.876 58.086 1.00 91.25 359 GLN A CA 1
ATOM 2869 C C . GLN A 1 359 ? -31.119 -6.240 59.463 1.00 91.25 359 GLN A C 1
ATOM 2871 O O . GLN A 1 359 ? -31.777 -6.912 60.257 1.00 91.25 359 GLN A O 1
ATOM 2876 N N . LEU A 1 360 ? -29.927 -5.730 59.784 1.00 87.88 360 LEU A N 1
ATOM 2877 C CA . LEU A 1 360 ? -29.291 -5.904 61.094 1.00 87.88 360 LEU A CA 1
ATOM 2878 C C . LEU A 1 360 ? -29.795 -4.916 62.164 1.00 87.88 360 LEU A C 1
ATOM 2880 O O . LEU A 1 360 ? -29.410 -5.040 63.323 1.00 87.88 360 LEU A O 1
ATOM 2884 N N . ASP A 1 361 ? -30.673 -3.964 61.813 1.00 84.62 361 ASP A N 1
ATOM 2885 C CA . ASP A 1 361 ? -31.170 -2.897 62.705 1.00 84.62 361 ASP A CA 1
ATOM 2886 C C . ASP A 1 361 ? -30.038 -2.051 63.328 1.00 84.62 361 ASP A C 1
ATOM 2888 O O . ASP A 1 361 ? -30.092 -1.610 64.478 1.00 84.62 361 ASP A O 1
ATOM 2892 N N . MET A 1 362 ? -28.967 -1.834 62.564 1.00 73.81 362 MET A N 1
ATOM 2893 C CA . MET A 1 362 ? -27.791 -1.093 63.017 1.00 73.81 362 MET A CA 1
ATOM 2894 C C . MET A 1 362 ? -27.999 0.413 62.814 1.00 73.81 362 MET A C 1
ATOM 2896 O O . MET A 1 362 ? -27.903 0.913 61.694 1.00 73.81 362 MET A O 1
ATOM 2900 N N . LYS A 1 363 ? -28.265 1.153 63.901 1.00 67.56 363 LYS A N 1
ATOM 2901 C CA . LYS A 1 363 ? -28.384 2.631 63.887 1.00 67.56 363 LYS A CA 1
ATOM 2902 C C . LYS A 1 363 ? -27.065 3.346 64.204 1.00 67.56 363 LYS A C 1
ATOM 2904 O O . LYS A 1 363 ? -26.753 4.354 63.583 1.00 67.56 363 LYS A O 1
ATOM 2909 N N . PHE A 1 364 ? -26.296 2.795 65.142 1.00 60.41 364 PHE A N 1
ATOM 2910 C CA . PHE A 1 364 ? -24.933 3.175 65.536 1.00 60.41 364 PHE A CA 1
ATOM 2911 C C . PHE A 1 364 ? -24.238 1.906 66.050 1.00 60.41 364 PHE A C 1
ATOM 2913 O O . PHE A 1 364 ? -24.927 0.994 66.508 1.00 60.41 364 PHE A O 1
ATOM 2920 N N . TYR A 1 365 ? -22.909 1.823 65.993 1.00 56.50 365 TYR A N 1
ATOM 2921 C CA . TYR A 1 365 ? -22.174 0.668 66.518 1.00 56.50 365 TYR A CA 1
ATOM 2922 C C . TYR A 1 365 ? -21.067 1.096 67.478 1.00 56.50 365 TYR A C 1
ATOM 2924 O O . TYR A 1 365 ? -20.231 1.939 67.159 1.00 56.50 365 TYR A O 1
ATOM 2932 N N . THR A 1 366 ? -21.061 0.457 68.646 1.00 52.62 366 THR A N 1
ATOM 2933 C CA . THR A 1 366 ? -19.977 0.506 69.626 1.00 52.62 366 THR A CA 1
ATOM 2934 C C . THR A 1 366 ? -19.299 -0.856 69.593 1.00 52.62 366 THR A C 1
ATOM 2936 O O . THR A 1 366 ? -19.923 -1.861 69.919 1.00 52.62 366 THR A O 1
ATOM 2939 N N . VAL A 1 367 ? -18.037 -0.911 69.170 1.00 63.16 367 VAL A N 1
ATOM 2940 C CA . VAL A 1 367 ? -17.252 -2.153 69.130 1.00 63.16 367 VAL A CA 1
ATOM 2941 C C . VAL A 1 367 ? -16.188 -2.123 70.220 1.00 63.16 367 VAL A C 1
ATOM 2943 O O . VAL A 1 367 ? -15.429 -1.161 70.331 1.00 63.16 367 VAL A O 1
ATOM 2946 N N . SER A 1 368 ? -16.109 -3.175 71.035 1.00 59.50 368 SER A N 1
ATOM 2947 C CA . SER A 1 368 ? -15.004 -3.344 71.982 1.00 59.50 368 SER A CA 1
ATOM 2948 C C . SER A 1 368 ? -13.738 -3.730 71.216 1.00 59.50 368 SER A C 1
ATOM 2950 O O . SER A 1 368 ? -13.595 -4.862 70.759 1.00 59.50 368 SER A O 1
ATOM 2952 N N . ILE A 1 369 ? -12.810 -2.785 71.055 1.00 65.50 369 ILE A N 1
ATOM 2953 C CA . ILE A 1 369 ? -11.518 -3.036 70.408 1.00 65.50 369 ILE A CA 1
ATOM 2954 C C . ILE A 1 369 ? -10.558 -3.623 71.448 1.00 65.50 369 ILE A C 1
ATOM 2956 O O . ILE A 1 369 ? -9.998 -2.902 72.266 1.00 65.50 369 ILE A O 1
ATOM 2960 N N . THR A 1 370 ? -10.371 -4.942 71.418 1.00 71.31 370 THR A N 1
ATOM 2961 C CA . THR A 1 370 ? -9.483 -5.677 72.343 1.00 71.31 370 THR A CA 1
ATOM 2962 C C . THR A 1 370 ? -8.117 -6.017 71.741 1.00 71.31 370 THR A C 1
ATOM 2964 O O . THR A 1 370 ? -7.266 -6.592 72.413 1.00 71.31 370 THR A O 1
ATOM 2967 N N . THR A 1 371 ? -7.890 -5.681 70.468 1.00 68.56 371 THR A N 1
ATOM 2968 C CA . THR A 1 371 ? -6.656 -5.985 69.728 1.00 68.56 371 THR A CA 1
ATOM 2969 C C . THR A 1 371 ? -6.254 -4.815 68.833 1.00 68.56 371 THR A C 1
ATOM 2971 O O . THR A 1 371 ? -7.116 -4.125 68.285 1.00 68.56 371 THR A O 1
ATOM 2974 N N . THR A 1 372 ? -4.950 -4.608 68.641 1.00 57.59 372 THR A N 1
ATOM 2975 C CA . THR A 1 372 ? -4.404 -3.585 67.732 1.00 57.59 372 THR A CA 1
ATOM 2976 C C . THR A 1 372 ? -4.525 -4.006 66.251 1.00 57.59 372 THR A C 1
ATOM 2978 O O . THR A 1 372 ? -4.898 -5.142 65.937 1.00 57.59 372 THR A O 1
ATOM 2981 N N . GLY A 1 373 ? -4.270 -3.076 65.321 1.00 67.12 373 GLY A N 1
ATOM 2982 C CA . GLY A 1 373 ? -4.338 -3.290 63.863 1.00 67.12 373 GLY A CA 1
ATOM 2983 C C . GLY A 1 373 ? -5.645 -2.825 63.198 1.00 67.12 373 GLY A C 1
ATOM 2984 O O . GLY A 1 373 ? -6.597 -2.444 63.877 1.00 67.12 373 GLY A O 1
ATOM 2985 N N . TRP A 1 374 ? -5.686 -2.855 61.859 1.00 51.62 374 TRP A N 1
ATOM 2986 C CA . TRP A 1 374 ? -6.841 -2.423 61.057 1.00 51.62 374 TRP A CA 1
ATOM 2987 C C . TRP A 1 374 ? -8.079 -3.283 61.335 1.00 51.62 374 TRP A C 1
ATOM 2989 O O . TRP A 1 374 ? -8.016 -4.512 61.272 1.00 51.62 374 TRP A O 1
ATOM 2999 N N . LYS A 1 375 ? -9.215 -2.638 61.616 1.00 59.75 375 LYS A N 1
ATOM 3000 C CA . LYS A 1 375 ? -10.519 -3.287 61.808 1.00 59.75 375 LYS A CA 1
ATOM 3001 C C . LYS A 1 375 ? -11.454 -2.823 60.691 1.00 59.75 375 LYS A C 1
ATOM 3003 O O . LYS A 1 375 ? -11.666 -1.625 60.548 1.00 59.75 375 LYS A O 1
ATOM 3008 N N . ASN A 1 376 ? -11.985 -3.752 59.897 1.00 62.69 376 ASN A N 1
ATOM 3009 C CA . ASN A 1 376 ? -12.979 -3.460 58.861 1.00 62.69 376 ASN A CA 1
ATOM 3010 C C . ASN A 1 376 ? -14.288 -4.168 59.229 1.00 62.69 376 ASN A C 1
ATOM 3012 O O . ASN A 1 376 ? -14.303 -5.387 59.386 1.00 62.69 376 ASN A O 1
ATOM 3016 N N . VAL A 1 377 ? -15.351 -3.386 59.400 1.00 61.34 377 VAL A N 1
ATOM 3017 C CA . VAL A 1 377 ? -16.677 -3.851 59.834 1.00 61.34 377 VAL A CA 1
ATOM 3018 C C . VAL A 1 377 ? -17.560 -4.232 58.635 1.00 61.34 377 VAL A C 1
ATOM 3020 O O . VAL A 1 377 ? -18.468 -5.041 58.780 1.00 61.34 377 VAL A O 1
ATOM 3023 N N . ASP A 1 378 ? -17.245 -3.741 57.431 1.00 70.69 378 ASP A N 1
ATOM 3024 C CA . ASP A 1 378 ? -18.114 -3.815 56.248 1.00 70.69 378 ASP A CA 1
ATOM 3025 C C . ASP A 1 378 ? -17.565 -4.746 55.132 1.00 70.69 378 ASP A C 1
ATOM 3027 O O . ASP A 1 378 ? -18.121 -4.824 54.034 1.00 70.69 378 ASP A O 1
ATOM 3031 N N . ARG A 1 379 ? -16.490 -5.506 55.412 1.00 81.06 379 ARG A N 1
ATOM 3032 C CA . ARG A 1 379 ? -15.772 -6.371 54.446 1.00 81.06 379 ARG A CA 1
ATOM 3033 C C . ARG A 1 379 ? -16.672 -7.372 53.707 1.00 81.06 379 ARG A C 1
ATOM 3035 O O . ARG A 1 379 ? -16.456 -7.607 52.523 1.00 81.06 379 ARG A O 1
ATOM 3042 N N . TYR A 1 380 ? -17.670 -7.950 54.378 1.00 84.50 380 TYR A N 1
ATOM 3043 C CA . TYR A 1 380 ? -18.552 -8.960 53.773 1.00 84.50 380 TYR A CA 1
ATOM 3044 C C . TYR A 1 380 ? -19.444 -8.381 52.669 1.00 84.50 380 TYR A C 1
ATOM 3046 O O . TYR A 1 380 ? -19.668 -9.032 51.651 1.00 84.50 380 TYR A O 1
ATOM 3054 N N . VAL A 1 381 ? -19.919 -7.143 52.844 1.00 88.75 381 VAL A N 1
ATOM 3055 C CA . VAL A 1 381 ? -20.727 -6.456 51.827 1.00 88.75 381 VAL A CA 1
ATOM 3056 C C . VAL A 1 381 ? -19.856 -6.088 50.629 1.00 88.75 381 VAL A C 1
ATOM 3058 O O . VAL A 1 381 ? -20.240 -6.319 49.486 1.00 88.75 381 VAL A O 1
ATOM 3061 N N . GLU A 1 382 ? -18.653 -5.574 50.885 1.00 88.06 382 GLU A N 1
ATOM 3062 C CA . GLU A 1 382 ? -17.689 -5.239 49.837 1.00 88.06 382 GLU A CA 1
ATOM 3063 C C . GLU A 1 382 ? -17.287 -6.470 49.004 1.00 88.06 382 GLU A C 1
ATOM 3065 O O . GLU A 1 382 ? -17.258 -6.411 47.774 1.00 88.06 382 GLU A O 1
ATOM 3070 N N . GLU A 1 383 ? -17.001 -7.599 49.659 1.00 88.81 383 GLU A N 1
ATOM 3071 C CA . GLU A 1 383 ? -16.639 -8.860 49.004 1.00 88.81 383 GLU A CA 1
ATOM 3072 C C . GLU A 1 383 ? -17.796 -9.426 48.170 1.00 88.81 383 GLU A C 1
ATOM 3074 O O . GLU A 1 383 ? -17.583 -9.826 47.020 1.00 88.81 383 GLU A O 1
ATOM 3079 N N . SER A 1 384 ? -19.023 -9.381 48.703 1.00 93.25 384 SER A N 1
ATOM 3080 C CA . SER A 1 384 ? -20.251 -9.756 47.993 1.00 93.25 384 SER A CA 1
ATOM 3081 C C . SER A 1 384 ? -20.429 -8.952 46.702 1.00 93.25 384 SER A C 1
ATOM 3083 O O . SER A 1 384 ? -20.620 -9.548 45.645 1.00 93.25 384 SER A O 1
ATOM 3085 N N . VAL A 1 385 ? -20.269 -7.625 46.740 1.00 93.50 385 VAL A N 1
ATOM 3086 C CA . VAL A 1 385 ? -20.397 -6.763 45.549 1.00 93.50 385 VAL A CA 1
ATOM 3087 C C . VAL A 1 385 ? -19.264 -7.015 44.557 1.00 93.50 385 VAL A C 1
ATOM 3089 O O . VAL A 1 385 ? -19.500 -7.189 43.362 1.00 93.50 385 VAL A O 1
ATOM 3092 N N . ARG A 1 386 ? -18.020 -7.097 45.044 1.00 90.38 386 ARG A N 1
ATOM 3093 C CA . ARG A 1 386 ? -16.821 -7.315 44.216 1.00 90.38 386 ARG A CA 1
ATOM 3094 C C . ARG A 1 386 ? -16.879 -8.626 43.436 1.00 90.38 386 ARG A C 1
ATOM 3096 O O . ARG A 1 386 ? -16.433 -8.682 42.294 1.00 90.38 386 ARG A O 1
ATOM 3103 N N . THR A 1 387 ? -17.397 -9.678 44.062 1.00 91.50 387 THR A N 1
ATOM 3104 C CA . THR A 1 387 ? -17.510 -11.022 43.470 1.00 91.50 387 THR A CA 1
ATOM 3105 C C . THR A 1 387 ? -18.891 -11.296 42.866 1.00 91.50 387 THR A C 1
ATOM 3107 O O . THR A 1 387 ? -19.105 -12.346 42.246 1.00 91.50 387 THR A O 1
ATOM 3110 N N . GLN A 1 388 ? -19.828 -10.357 43.039 1.00 92.81 388 GLN A N 1
ATOM 3111 C CA . GLN A 1 388 ? -21.247 -10.508 42.733 1.00 92.81 388 GLN A CA 1
ATOM 3112 C C . GLN A 1 388 ? -21.794 -11.822 43.320 1.00 92.81 388 GLN A C 1
ATOM 3114 O O . GLN A 1 388 ? -22.333 -12.667 42.610 1.00 92.81 388 GLN A O 1
ATOM 3119 N N . THR A 1 389 ? -21.560 -12.087 44.603 1.00 94.31 389 THR A N 1
ATOM 3120 C CA . THR A 1 389 ? -22.055 -13.289 45.295 1.00 94.31 389 THR A CA 1
ATOM 3121 C C . THR A 1 389 ? -23.076 -12.906 46.348 1.00 94.31 389 THR A C 1
ATOM 3123 O O . THR A 1 389 ? -22.992 -11.830 46.932 1.00 94.31 389 THR A O 1
ATOM 3126 N N . THR A 1 390 ? -24.062 -13.777 46.575 1.00 94.81 390 THR A N 1
ATOM 3127 C CA . THR A 1 390 ? -25.100 -13.549 47.585 1.00 94.81 390 THR A CA 1
ATOM 3128 C C . THR A 1 390 ? -24.462 -13.288 48.944 1.00 94.81 390 THR A C 1
ATOM 3130 O O . THR A 1 390 ? -23.737 -14.138 49.462 1.00 94.81 390 THR A O 1
ATOM 3133 N N . LEU A 1 391 ? -24.751 -12.120 49.520 1.00 93.00 391 LEU A N 1
ATOM 3134 C CA . LEU A 1 391 ? -24.448 -11.840 50.913 1.00 93.00 391 LEU A CA 1
ATOM 3135 C C . LEU A 1 391 ? -25.353 -12.725 51.764 1.00 93.00 391 LEU A C 1
ATOM 3137 O O . LEU A 1 391 ? -26.571 -12.682 51.617 1.00 93.00 391 LEU A O 1
ATOM 3141 N N . ASP A 1 392 ? -24.756 -13.507 52.649 1.00 92.81 392 ASP A N 1
ATOM 3142 C CA . ASP A 1 392 ? -25.452 -14.296 53.657 1.00 92.81 392 ASP A CA 1
ATOM 3143 C C . ASP A 1 392 ? -24.644 -14.179 54.954 1.00 92.81 392 ASP A C 1
ATOM 3145 O O . ASP A 1 392 ? -23.702 -14.930 55.204 1.00 92.81 392 ASP A O 1
ATOM 3149 N N . TYR A 1 393 ? -24.944 -13.139 55.730 1.00 88.94 393 TYR A N 1
ATOM 3150 C CA . TYR A 1 393 ? -24.217 -12.806 56.949 1.00 88.94 393 TYR A CA 1
ATOM 3151 C C . TYR A 1 393 ? -25.127 -12.930 58.168 1.00 88.94 393 TYR A C 1
ATOM 3153 O O . TYR A 1 393 ? -26.246 -12.423 58.168 1.00 88.94 393 TYR A O 1
ATOM 3161 N N . THR A 1 394 ? -24.630 -13.572 59.225 1.00 86.31 394 THR A N 1
ATOM 3162 C CA . THR A 1 394 ? -25.295 -13.633 60.533 1.00 86.31 394 THR A CA 1
ATOM 3163 C C . THR A 1 394 ? -24.445 -12.892 61.554 1.00 86.31 394 THR A C 1
ATOM 3165 O O . THR A 1 394 ? -23.278 -13.235 61.745 1.00 86.31 394 THR A O 1
ATOM 3168 N N . ASP A 1 395 ? -25.024 -11.887 62.209 1.00 82.75 395 ASP A N 1
ATOM 3169 C CA . ASP A 1 395 ? -24.369 -11.176 63.302 1.00 82.75 395 ASP A CA 1
ATOM 3170 C C . ASP A 1 395 ? -24.263 -12.109 64.522 1.00 82.75 395 ASP A C 1
ATOM 3172 O O . ASP A 1 395 ? -25.291 -12.521 65.069 1.00 82.75 395 ASP A O 1
ATOM 3176 N N . PRO A 1 396 ? -23.045 -12.451 64.979 1.00 79.75 396 PRO A N 1
ATOM 3177 C CA . PRO A 1 396 ? -22.853 -13.379 66.088 1.00 79.75 396 PRO A CA 1
ATOM 3178 C C . PRO A 1 396 ? -23.327 -12.828 67.441 1.00 79.75 396 PRO A C 1
ATOM 3180 O O . PRO A 1 396 ? -23.517 -13.613 68.365 1.00 79.75 396 PRO A O 1
ATOM 3183 N N . GLN A 1 397 ? -23.500 -11.508 67.589 1.00 80.38 397 GLN A N 1
ATOM 3184 C CA . GLN A 1 397 ? -23.950 -10.906 68.848 1.00 80.38 397 GLN A CA 1
ATOM 3185 C C . GLN A 1 397 ? -25.471 -10.839 68.945 1.00 80.38 397 GLN A C 1
ATOM 3187 O O . GLN A 1 397 ? -26.040 -11.160 69.986 1.00 80.38 397 GLN A O 1
ATOM 3192 N N . THR A 1 398 ? -26.134 -10.408 67.871 1.00 84.25 398 THR A N 1
ATOM 3193 C CA . THR A 1 398 ? -27.592 -10.221 67.871 1.00 84.25 398 THR A CA 1
ATOM 3194 C C . THR A 1 398 ? -28.358 -11.415 67.302 1.00 84.25 398 THR A C 1
ATOM 3196 O O . THR A 1 398 ? -29.569 -11.502 67.493 1.00 84.25 398 THR A O 1
ATOM 3199 N N . GLY A 1 399 ? -27.687 -12.319 66.579 1.00 84.81 399 GLY A N 1
ATOM 3200 C CA . GLY A 1 399 ? -28.309 -13.420 65.839 1.00 84.81 399 GLY A CA 1
ATOM 3201 C C . GLY A 1 399 ? -29.103 -12.976 64.604 1.00 84.81 399 GLY A C 1
ATOM 3202 O O . GLY A 1 399 ? -29.698 -13.815 63.927 1.00 84.81 399 GLY A O 1
ATOM 3203 N N . LYS A 1 400 ? -29.141 -11.670 64.295 1.00 87.38 400 LYS A N 1
ATOM 3204 C CA . LYS A 1 400 ? -29.833 -11.133 63.116 1.00 87.38 400 LYS A CA 1
ATOM 3205 C C . LYS A 1 400 ? -29.065 -11.469 61.842 1.00 87.38 400 LYS A C 1
ATOM 3207 O O . LYS A 1 400 ? -27.841 -11.596 61.844 1.00 87.38 400 LYS A O 1
ATOM 3212 N N . LYS A 1 401 ? -29.800 -11.586 60.737 1.00 92.44 401 LYS A N 1
ATOM 3213 C CA . LYS A 1 401 ? -29.264 -11.992 59.439 1.00 92.44 401 LYS A CA 1
ATOM 3214 C C . LYS A 1 401 ? -29.409 -10.871 58.413 1.00 92.44 401 LYS A C 1
ATOM 3216 O O . LYS A 1 401 ? -30.474 -10.266 58.331 1.00 92.44 401 LYS A O 1
ATOM 3221 N N . ALA A 1 402 ? -28.363 -10.642 57.625 1.00 91.06 402 ALA A N 1
ATOM 3222 C CA . ALA A 1 402 ? -28.397 -9.832 56.414 1.00 91.06 402 ALA A CA 1
ATOM 3223 C C . ALA A 1 402 ? -28.227 -10.739 55.192 1.00 91.06 402 ALA A C 1
ATOM 3225 O O . ALA A 1 402 ? -27.208 -11.422 55.064 1.00 91.06 402 ALA A O 1
ATOM 3226 N N . VAL A 1 403 ? -29.219 -10.742 54.301 1.00 95.50 403 VAL A N 1
ATOM 3227 C CA . VAL A 1 403 ? -29.189 -11.472 53.032 1.00 95.50 403 VAL A CA 1
ATOM 3228 C C . VAL A 1 403 ? -29.441 -10.508 51.878 1.00 95.50 403 VAL A C 1
ATOM 3230 O O . VAL A 1 403 ? -30.419 -9.763 51.912 1.00 95.50 403 VAL A O 1
ATOM 3233 N N . ILE A 1 404 ? -28.550 -10.522 50.882 1.00 96.56 404 ILE A N 1
ATOM 3234 C CA . ILE A 1 404 ? -28.708 -9.795 49.612 1.00 96.56 404 ILE A CA 1
ATOM 3235 C C . ILE A 1 404 ? -28.323 -10.737 48.472 1.00 96.56 404 ILE A C 1
ATOM 3237 O O . ILE A 1 404 ? -27.164 -11.142 48.364 1.00 96.56 404 ILE A O 1
ATOM 3241 N N . ARG A 1 405 ? -29.286 -11.123 47.638 1.00 97.25 405 ARG A N 1
ATOM 3242 C CA . ARG A 1 405 ? -29.121 -12.135 46.588 1.00 97.25 405 ARG A CA 1
ATOM 3243 C C . ARG A 1 405 ? -28.517 -11.568 45.309 1.00 97.25 405 ARG A C 1
ATOM 3245 O O . ARG A 1 405 ? -28.933 -10.522 44.816 1.00 97.25 405 ARG A O 1
ATOM 3252 N N . TYR A 1 406 ? -27.590 -12.341 44.745 1.00 97.06 406 TYR A N 1
ATOM 3253 C CA . TYR A 1 406 ? -27.115 -12.194 43.372 1.00 97.06 406 TYR A CA 1
ATOM 3254 C C . TYR A 1 406 ? -27.565 -13.393 42.548 1.00 97.06 406 TYR A C 1
ATOM 3256 O O . TYR A 1 406 ? -27.060 -14.505 42.718 1.00 97.06 406 TYR A O 1
ATOM 3264 N N . GLU A 1 407 ? -28.505 -13.168 41.642 1.00 97.06 407 GLU A N 1
ATOM 3265 C CA . GLU A 1 407 ? -29.145 -14.229 40.874 1.00 97.06 407 GLU A CA 1
ATOM 3266 C C . GLU A 1 407 ? -28.589 -14.295 39.444 1.00 97.06 407 GLU A C 1
ATOM 3268 O O . GLU A 1 407 ? -28.401 -13.256 38.810 1.00 97.06 407 GLU A O 1
ATOM 3273 N N . PRO A 1 408 ? -28.295 -15.484 38.895 1.00 96.00 408 PRO A N 1
ATOM 3274 C CA . PRO A 1 408 ? -27.693 -15.598 37.571 1.00 96.00 408 PRO A CA 1
ATOM 3275 C C . PRO A 1 408 ? -28.667 -15.188 36.460 1.00 96.00 408 PRO A C 1
ATOM 3277 O O . PRO A 1 408 ? -29.867 -15.449 36.525 1.00 96.00 408 PRO A O 1
ATOM 3280 N N . VAL A 1 409 ? -28.139 -14.605 35.388 1.00 96.19 409 VAL A N 1
ATOM 3281 C CA . VAL A 1 409 ? -28.888 -14.326 34.158 1.00 96.19 409 VAL A CA 1
ATOM 3282 C C . VAL A 1 409 ? -28.012 -14.602 32.942 1.00 96.19 409 VAL A C 1
ATOM 3284 O O . VAL A 1 409 ? -26.794 -14.411 32.991 1.00 96.19 409 VAL A O 1
ATOM 3287 N N . SER A 1 410 ? -28.609 -15.055 31.840 1.00 95.69 410 SER A N 1
ATOM 3288 C CA . SER A 1 410 ? -27.875 -15.257 30.586 1.00 95.69 410 SER A CA 1
ATOM 3289 C C . SER A 1 410 ? -28.715 -14.982 29.343 1.00 95.69 410 SER A C 1
ATOM 3291 O O . SER A 1 410 ? -29.936 -15.116 29.365 1.00 95.69 410 SER A O 1
ATOM 3293 N N . PHE A 1 411 ? -28.039 -14.601 28.259 1.00 96.44 411 PHE A N 1
ATOM 3294 C CA . PHE A 1 411 ? -28.628 -14.150 27.003 1.00 96.44 411 PHE A CA 1
ATOM 3295 C C . PHE A 1 411 ? -27.947 -14.848 25.819 1.00 96.44 411 PHE A C 1
ATOM 3297 O O . PHE A 1 411 ? -26.756 -14.648 25.557 1.00 96.44 411 PHE A O 1
ATOM 3304 N N . GLY A 1 412 ? -28.718 -15.665 25.104 1.00 94.75 412 GLY A N 1
ATOM 3305 C CA . GLY A 1 412 ? -28.350 -16.282 23.836 1.00 94.75 412 GLY A CA 1
ATOM 3306 C C . GLY A 1 412 ? -28.821 -15.417 22.672 1.00 94.75 412 GLY A C 1
ATOM 3307 O O . GLY A 1 412 ? -30.023 -15.312 22.426 1.00 94.75 412 GLY A O 1
ATOM 3308 N N . ILE A 1 413 ? -27.872 -14.795 21.972 1.00 95.62 413 ILE A N 1
ATOM 3309 C CA . ILE A 1 413 ? -28.145 -13.931 20.820 1.00 95.62 413 ILE A CA 1
ATOM 3310 C C . ILE A 1 413 ? -28.046 -14.755 19.535 1.00 95.62 413 ILE A C 1
ATOM 3312 O O . ILE A 1 413 ? -27.013 -15.376 19.276 1.00 95.62 413 ILE A O 1
ATOM 3316 N N . GLU A 1 414 ? -29.105 -14.748 18.727 1.00 94.31 414 GLU A N 1
ATOM 3317 C CA . GLU A 1 414 ? -29.103 -15.401 17.417 1.00 94.31 414 GLU A CA 1
ATOM 3318 C C . GLU A 1 414 ? -28.109 -14.721 16.472 1.00 94.31 414 GLU A C 1
ATOM 3320 O O . GLU A 1 414 ? -27.987 -13.494 16.446 1.00 94.31 414 GLU A O 1
ATOM 3325 N N . ASP A 1 415 ? -27.392 -15.533 15.692 1.00 91.25 415 ASP A N 1
ATOM 3326 C CA . ASP A 1 415 ? -26.406 -15.087 14.706 1.00 91.25 415 ASP A CA 1
ATOM 3327 C C . ASP A 1 415 ? -25.362 -14.100 15.257 1.00 91.25 415 ASP A C 1
ATOM 3329 O O . ASP A 1 415 ? -24.892 -13.219 14.534 1.00 91.25 415 ASP A O 1
ATOM 3333 N N . ALA A 1 416 ? -24.967 -14.238 16.528 1.00 92.00 416 ALA A N 1
ATOM 3334 C CA . ALA A 1 416 ? -24.041 -13.319 17.195 1.00 92.00 416 ALA A CA 1
ATOM 3335 C C . ALA A 1 416 ? -22.743 -13.067 16.397 1.00 92.00 416 ALA A C 1
ATOM 3337 O O . ALA A 1 416 ? -22.290 -11.930 16.300 1.00 92.00 416 ALA A O 1
ATOM 3338 N N . ALA A 1 417 ? -22.189 -14.111 15.768 1.00 91.12 417 ALA A N 1
ATOM 3339 C CA . ALA A 1 417 ? -20.966 -14.041 14.961 1.00 91.12 417 ALA A CA 1
ATOM 3340 C C . ALA A 1 417 ? -21.126 -13.280 13.629 1.00 91.12 417 ALA A C 1
ATOM 3342 O O . ALA A 1 417 ? -20.133 -12.941 12.995 1.00 91.12 417 ALA A O 1
ATOM 3343 N N . SER A 1 418 ? -22.360 -13.020 13.188 1.00 93.19 418 SER A N 1
ATOM 3344 C CA . SER A 1 418 ? -22.637 -12.293 11.942 1.00 93.19 418 SER A CA 1
ATOM 3345 C C . SER A 1 418 ? -22.584 -10.770 12.094 1.00 93.19 418 SER A C 1
ATOM 3347 O O . SER A 1 418 ? -22.704 -10.056 11.099 1.00 93.19 418 SER A O 1
ATOM 3349 N N . PHE A 1 419 ? -22.483 -10.263 13.324 1.00 92.94 419 PHE A N 1
ATOM 3350 C CA . PHE A 1 419 ? -22.388 -8.836 13.600 1.00 92.94 419 PHE A CA 1
ATOM 3351 C C . PHE A 1 419 ? -20.921 -8.402 13.658 1.00 92.94 419 PHE A C 1
ATOM 3353 O O . PHE A 1 419 ? -20.125 -9.003 14.374 1.00 92.94 419 PHE A O 1
ATOM 3360 N N . ASP A 1 420 ? -20.587 -7.298 12.984 1.00 90.50 420 ASP A N 1
ATOM 3361 C CA . ASP A 1 420 ? -19.269 -6.649 13.079 1.00 90.50 420 ASP A CA 1
ATOM 3362 C C . ASP A 1 420 ? -18.976 -6.200 14.520 1.00 90.50 420 ASP A C 1
ATOM 3364 O O . ASP A 1 420 ? -17.833 -6.152 14.971 1.00 90.50 420 ASP A O 1
ATOM 3368 N N . ARG A 1 421 ? -20.049 -5.847 15.238 1.00 90.50 421 ARG A N 1
ATOM 3369 C CA . ARG A 1 421 ? -20.058 -5.438 16.638 1.00 90.50 421 ARG A CA 1
ATOM 3370 C C . ARG A 1 421 ? -21.301 -5.970 17.315 1.00 90.50 421 ARG A C 1
ATOM 3372 O O . ARG A 1 421 ? -22.392 -5.741 16.803 1.00 90.50 421 ARG A O 1
ATOM 3379 N N . LEU A 1 422 ? -21.156 -6.537 18.507 1.00 93.75 422 LEU A N 1
ATOM 3380 C CA . LEU A 1 422 ? -22.282 -6.896 19.362 1.00 93.75 422 LEU A CA 1
ATOM 3381 C C . LEU A 1 422 ? -21.997 -6.490 20.808 1.00 93.75 422 LEU A C 1
ATOM 3383 O O . LEU A 1 422 ? -20.948 -6.805 21.366 1.00 93.75 422 LEU A O 1
ATOM 3387 N N . SER A 1 423 ? -22.915 -5.745 21.415 1.00 95.38 423 SER A N 1
ATOM 3388 C CA . SER A 1 423 ? -22.816 -5.299 22.804 1.00 95.38 423 SER A CA 1
ATOM 3389 C C . SER A 1 423 ? -24.116 -5.572 23.545 1.00 95.38 423 SER A C 1
ATOM 3391 O O . SER A 1 423 ? -25.193 -5.237 23.056 1.00 95.38 423 SER A O 1
ATOM 3393 N N . VAL A 1 424 ? -23.995 -6.174 24.727 1.00 96.69 424 VAL A N 1
ATOM 3394 C CA . VAL A 1 424 ? -25.115 -6.531 25.599 1.00 96.69 424 VAL A CA 1
ATOM 3395 C C . VAL A 1 424 ? -24.996 -5.728 26.888 1.00 96.69 424 VAL A C 1
ATOM 3397 O O . VAL A 1 424 ? -23.976 -5.793 27.577 1.00 96.69 424 VAL A O 1
ATOM 3400 N N . TYR A 1 425 ? -26.038 -4.964 27.199 1.00 96.94 425 TYR A N 1
ATOM 3401 C CA . TYR A 1 425 ? -26.076 -4.039 28.322 1.00 96.94 425 TYR A CA 1
ATOM 3402 C C . TYR A 1 425 ? -27.196 -4.402 29.287 1.00 96.94 425 TYR A C 1
ATOM 3404 O O . TYR A 1 425 ? -28.359 -4.472 28.889 1.00 96.94 425 TYR A O 1
ATOM 3412 N N . LEU A 1 426 ? -26.848 -4.550 30.562 1.00 97.44 426 LEU A N 1
ATOM 3413 C CA . LEU A 1 426 ? -27.800 -4.454 31.662 1.00 97.44 426 LEU A CA 1
ATOM 3414 C C . LEU A 1 426 ? -27.860 -2.999 32.132 1.00 97.44 426 LEU A C 1
ATOM 3416 O O . LEU A 1 426 ? -26.834 -2.365 32.382 1.00 97.44 426 LEU A O 1
ATOM 3420 N N . ILE A 1 427 ? -29.071 -2.470 32.247 1.00 97.38 427 ILE A N 1
ATOM 3421 C CA . ILE A 1 427 ? -29.356 -1.085 32.617 1.00 97.38 427 ILE A CA 1
ATOM 3422 C C . ILE A 1 427 ? -30.110 -1.120 33.952 1.00 97.38 427 ILE A C 1
ATOM 3424 O O . ILE A 1 427 ? -31.332 -1.287 33.945 1.00 97.38 427 ILE A O 1
ATOM 3428 N N . PRO A 1 428 ? -29.398 -1.049 35.089 1.00 97.19 428 PRO A N 1
ATOM 3429 C CA . PRO A 1 428 ? -30.014 -1.027 36.413 1.00 97.19 428 PRO A CA 1
ATOM 3430 C C . PRO A 1 428 ? -30.727 0.303 36.682 1.00 97.19 428 PRO A C 1
ATOM 3432 O O . PRO A 1 428 ? -30.280 1.355 36.229 1.00 97.19 428 PRO A O 1
ATOM 3435 N N . ASP A 1 429 ? -31.795 0.279 37.469 1.00 96.12 429 ASP A N 1
ATOM 3436 C CA . ASP A 1 429 ? -32.530 1.478 37.885 1.00 96.12 429 ASP A CA 1
ATOM 3437 C C . ASP A 1 429 ? -31.865 2.243 39.046 1.00 96.12 429 ASP A C 1
ATOM 3439 O O . ASP A 1 429 ? -32.103 3.441 39.192 1.00 96.12 429 ASP A O 1
ATOM 3443 N N . GLN A 1 430 ? -31.008 1.583 39.837 1.00 95.81 430 GLN A N 1
ATOM 3444 C CA . GLN A 1 430 ? -30.315 2.192 40.986 1.00 95.81 430 GLN A CA 1
ATOM 3445 C C . GLN A 1 430 ? -28.886 2.680 40.694 1.00 95.81 430 GLN A C 1
ATOM 3447 O O . GLN A 1 430 ? -28.314 3.393 41.520 1.00 95.81 430 GLN A O 1
ATOM 3452 N N . LEU A 1 431 ? -28.286 2.331 39.544 1.00 94.88 431 LEU A N 1
ATOM 3453 C CA . LEU A 1 431 ? -26.949 2.823 39.178 1.00 94.88 431 LEU A CA 1
ATOM 3454 C C . LEU A 1 431 ? -27.039 3.928 38.130 1.00 94.88 431 LEU A C 1
ATOM 3456 O O . LEU A 1 431 ? -27.903 3.949 37.259 1.00 94.88 431 LEU A O 1
ATOM 3460 N N . SER A 1 432 ? -26.087 4.851 38.186 1.00 92.44 432 SER A N 1
ATOM 3461 C CA . SER A 1 432 ? -26.035 5.992 37.266 1.00 92.44 432 SER A CA 1
ATOM 3462 C C . SER A 1 432 ? -25.454 5.667 35.890 1.00 92.44 432 SER A C 1
ATOM 3464 O O . SER A 1 432 ? -25.466 6.531 35.015 1.00 92.44 432 SER A O 1
ATOM 3466 N N . SER A 1 433 ? -24.936 4.452 35.704 1.00 94.56 433 SER A N 1
ATOM 3467 C CA . SER A 1 433 ? -24.440 3.953 34.426 1.00 94.56 433 SER A CA 1
ATOM 3468 C C . SER A 1 433 ? -24.913 2.514 34.176 1.00 94.56 433 SER A C 1
ATOM 3470 O O . SER A 1 433 ? -25.730 1.972 34.923 1.00 94.56 433 SER A O 1
ATOM 3472 N N . TYR A 1 434 ? -24.478 1.929 33.067 1.00 95.25 434 TYR A N 1
ATOM 3473 C CA . TYR A 1 434 ? -24.857 0.588 32.626 1.00 95.25 434 TYR A CA 1
ATOM 3474 C C . TYR A 1 434 ? -23.779 -0.444 32.980 1.00 95.25 434 TYR A C 1
ATOM 3476 O O . TYR A 1 434 ? -22.636 -0.097 33.287 1.00 95.25 434 TYR A O 1
ATOM 3484 N N . ILE A 1 435 ? -24.130 -1.724 32.879 1.00 95.31 435 ILE A N 1
ATOM 3485 C CA . ILE A 1 435 ? -23.220 -2.863 33.021 1.00 95.31 435 ILE A CA 1
ATOM 3486 C C . ILE A 1 435 ? -23.100 -3.543 31.654 1.00 95.31 435 ILE A C 1
ATOM 3488 O O . ILE A 1 435 ? -24.090 -4.027 31.105 1.00 95.31 435 ILE A O 1
ATOM 3492 N N . LYS A 1 436 ? -21.891 -3.567 31.081 1.00 95.00 436 LYS A N 1
ATOM 3493 C CA . LYS A 1 436 ? -21.601 -4.305 29.843 1.00 95.00 436 LYS A CA 1
ATOM 3494 C C . LYS A 1 436 ? -21.336 -5.765 30.180 1.00 95.00 436 LYS A C 1
ATOM 3496 O O . LYS A 1 436 ? -20.479 -6.047 31.014 1.00 95.00 436 LYS A O 1
ATOM 3501 N N . LEU A 1 437 ? -22.028 -6.678 29.510 1.00 94.81 437 LEU A N 1
ATOM 3502 C CA . LEU A 1 437 ? -21.737 -8.102 29.611 1.00 94.81 437 LEU A CA 1
ATOM 3503 C C . LEU A 1 437 ? -20.672 -8.485 28.585 1.00 94.81 437 LEU A C 1
ATOM 3505 O O . LEU A 1 437 ? -20.768 -8.132 27.407 1.00 94.81 437 LEU A O 1
ATOM 3509 N N . ASN A 1 438 ? -19.666 -9.224 29.042 1.00 89.56 438 ASN A N 1
ATOM 3510 C CA . ASN A 1 438 ? -18.642 -9.782 28.170 1.00 89.56 438 ASN A CA 1
ATOM 3511 C C . ASN A 1 438 ? -19.141 -11.086 27.546 1.00 89.56 438 ASN A C 1
ATOM 3513 O O . ASN A 1 438 ? -19.873 -11.852 28.177 1.00 89.56 438 ASN A O 1
ATOM 3517 N N . ALA A 1 439 ? -18.732 -11.331 26.305 1.00 86.38 439 ALA A N 1
ATOM 3518 C CA . ALA A 1 439 ? -18.989 -12.603 25.653 1.00 86.38 439 ALA A CA 1
ATOM 3519 C C . ALA A 1 439 ? -18.167 -13.715 26.325 1.00 86.38 439 ALA A C 1
ATOM 3521 O O . ALA A 1 439 ? -17.009 -13.520 26.692 1.00 86.38 439 ALA A O 1
ATOM 3522 N N . SER A 1 440 ? -18.775 -14.888 26.457 1.00 79.31 440 SER A N 1
ATOM 3523 C CA . SER A 1 440 ? -18.152 -16.129 26.912 1.00 79.31 440 SER A CA 1
ATOM 3524 C C . SER A 1 440 ? -18.542 -17.271 25.969 1.00 79.31 440 SER A C 1
ATOM 3526 O O . SER A 1 440 ? -19.440 -17.116 25.138 1.00 79.31 440 SER A O 1
ATOM 3528 N N . ASN A 1 441 ? -17.932 -18.447 26.132 1.00 69.12 441 ASN A N 1
ATOM 3529 C CA . ASN A 1 441 ? -18.289 -19.642 25.353 1.00 69.12 441 ASN A CA 1
ATOM 3530 C C . ASN A 1 441 ? -19.772 -20.051 25.512 1.00 69.12 441 ASN A C 1
ATOM 3532 O O . ASN A 1 441 ? -20.297 -20.760 24.661 1.00 69.12 441 ASN A O 1
ATOM 3536 N N . ALA A 1 442 ? -20.448 -19.596 26.575 1.00 62.00 442 ALA A N 1
ATOM 3537 C CA . ALA A 1 442 ? -21.863 -19.852 26.857 1.00 62.00 442 ALA A CA 1
ATOM 3538 C C . ALA A 1 442 ? -22.796 -18.682 26.458 1.00 62.00 442 ALA A C 1
ATOM 3540 O O . ALA A 1 442 ? -23.952 -18.643 26.878 1.00 62.00 442 ALA A O 1
ATOM 3541 N N . GLY A 1 443 ? -22.309 -17.708 25.678 1.00 84.62 443 GLY A N 1
ATOM 3542 C CA . GLY A 1 443 ? -23.034 -16.478 25.345 1.00 84.62 443 GLY A CA 1
ATOM 3543 C C . GLY A 1 443 ? -22.722 -15.340 26.319 1.00 84.62 443 GLY A C 1
ATOM 3544 O O . GLY A 1 443 ? -21.586 -15.203 26.779 1.00 84.62 443 GLY A O 1
ATOM 3545 N N . TYR A 1 444 ? -23.717 -14.508 26.631 1.00 94.56 444 TYR A N 1
ATOM 3546 C CA . TYR A 1 444 ? -23.568 -13.375 27.551 1.00 94.56 444 TYR A CA 1
ATOM 3547 C C . TYR A 1 444 ? -24.217 -13.698 28.891 1.00 94.56 444 TYR A C 1
ATOM 3549 O O . TYR A 1 444 ? -25.407 -13.993 28.939 1.00 94.56 444 TYR A O 1
ATOM 3557 N N . SER A 1 445 ? -23.465 -13.613 29.984 1.00 94.19 445 SER A N 1
ATOM 3558 C CA . SER A 1 445 ? -23.963 -13.926 31.327 1.00 94.19 445 SER A CA 1
ATOM 3559 C C . SER A 1 445 ? -23.600 -12.845 32.334 1.00 94.19 445 SER A C 1
ATOM 3561 O O . SER A 1 445 ? -22.549 -12.216 32.226 1.00 94.19 445 SER A O 1
ATOM 3563 N N . GLY A 1 446 ? -24.451 -12.671 33.338 1.00 93.31 446 GLY A N 1
ATOM 3564 C CA . GLY A 1 446 ? -24.232 -11.758 34.452 1.00 93.31 446 GLY A CA 1
ATOM 3565 C C . GLY A 1 446 ? -24.973 -12.220 35.700 1.00 93.31 446 GLY A C 1
ATOM 3566 O O . GLY A 1 446 ? -25.522 -13.324 35.740 1.00 93.31 446 GLY A O 1
ATOM 3567 N N . LYS A 1 447 ? -24.998 -11.361 36.717 1.00 95.44 447 LYS A N 1
ATOM 3568 C CA . LYS A 1 447 ? -25.762 -11.579 37.944 1.00 95.44 447 LYS A CA 1
ATOM 3569 C C . LYS A 1 447 ? -26.582 -10.338 38.278 1.00 95.44 447 LYS A C 1
ATOM 3571 O O . LYS A 1 447 ? -26.107 -9.219 38.099 1.00 95.44 447 LYS A O 1
ATOM 3576 N N . LEU A 1 448 ? -27.811 -10.554 38.727 1.00 97.38 448 LEU A N 1
ATOM 3577 C CA . LEU A 1 448 ? -28.775 -9.528 39.095 1.00 97.38 448 LEU A CA 1
ATOM 3578 C C . LEU A 1 448 ? -28.779 -9.392 40.614 1.00 97.38 448 LEU A C 1
ATOM 3580 O O . LEU A 1 448 ? -28.998 -10.375 41.317 1.00 97.38 448 LEU A O 1
ATOM 3584 N N . ASN A 1 449 ? -28.531 -8.189 41.108 1.00 97.56 449 ASN A N 1
ATOM 3585 C CA . ASN A 1 449 ? -28.696 -7.861 42.515 1.00 97.56 449 ASN A CA 1
ATOM 3586 C C . ASN A 1 449 ? -30.190 -7.646 42.793 1.00 97.56 449 ASN A C 1
ATOM 3588 O O . ASN A 1 449 ? -30.820 -6.828 42.121 1.00 97.56 449 ASN A O 1
ATOM 3592 N N . GLU A 1 450 ? -30.756 -8.351 43.773 1.00 97.06 450 GLU A N 1
ATOM 3593 C CA . GLU A 1 450 ? -32.199 -8.297 44.060 1.00 97.06 450 GLU A CA 1
ATOM 3594 C C . GLU A 1 450 ? -32.714 -6.901 44.459 1.00 97.06 450 GLU A C 1
ATOM 3596 O O . GLU A 1 450 ? -33.915 -6.637 44.392 1.00 97.06 450 GLU A O 1
ATOM 3601 N N . LEU A 1 451 ? -31.817 -5.985 44.841 1.00 97.44 451 LEU A N 1
ATOM 3602 C CA . LEU A 1 451 ? -32.151 -4.605 45.205 1.00 97.44 451 LEU A CA 1
ATOM 3603 C C . LEU A 1 451 ? -32.345 -3.678 43.995 1.00 97.44 451 LEU A C 1
ATOM 3605 O O . LEU A 1 451 ? -32.659 -2.500 44.174 1.00 97.44 451 LEU A O 1
ATOM 3609 N N . MET A 1 452 ? -32.144 -4.179 42.775 1.00 97.38 452 MET A N 1
ATOM 3610 C CA . MET A 1 452 ? -32.214 -3.401 41.540 1.00 97.38 452 MET A CA 1
ATOM 3611 C C . MET A 1 452 ? -33.147 -4.048 40.517 1.00 97.38 452 MET A C 1
ATOM 3613 O O . MET A 1 452 ? -33.269 -5.268 40.423 1.00 97.38 452 MET A O 1
ATOM 3617 N N . LYS A 1 453 ? -33.765 -3.217 39.679 1.00 97.00 453 LYS A N 1
ATOM 3618 C CA . LYS A 1 453 ? -34.441 -3.653 38.454 1.00 97.00 453 LYS A CA 1
ATOM 3619 C C . LYS A 1 453 ? -33.537 -3.400 37.266 1.00 97.00 453 LYS A C 1
ATOM 3621 O O . LYS A 1 453 ? -32.893 -2.359 37.186 1.00 97.00 453 LYS A O 1
ATOM 3626 N N . TYR A 1 454 ? -33.548 -4.319 36.309 1.00 97.81 454 TYR A N 1
ATOM 3627 C CA . TYR A 1 454 ? -32.686 -4.244 35.138 1.00 97.81 454 TYR A CA 1
ATOM 3628 C C . TYR A 1 454 ? -33.509 -4.212 33.857 1.00 97.81 454 TYR A C 1
ATOM 3630 O O . TYR A 1 454 ? -34.429 -5.007 33.673 1.00 97.81 454 TYR A O 1
ATOM 3638 N N . ASN A 1 455 ? -33.140 -3.328 32.938 1.00 97.69 455 ASN A N 1
ATOM 3639 C CA . ASN A 1 455 ? -33.521 -3.441 31.536 1.00 97.69 455 ASN A CA 1
ATOM 3640 C C . ASN A 1 455 ? -32.350 -4.038 30.742 1.00 97.69 455 ASN A C 1
ATOM 3642 O O . ASN A 1 455 ? -31.189 -3.876 31.110 1.00 97.69 455 ASN A O 1
ATOM 3646 N N . LEU A 1 456 ? -32.654 -4.709 29.639 1.00 97.62 456 LEU A N 1
ATOM 3647 C CA . LEU A 1 456 ? -31.691 -5.203 28.665 1.00 97.62 456 LEU A CA 1
ATOM 3648 C C . LEU A 1 456 ? -31.710 -4.296 27.437 1.00 97.62 456 LEU A C 1
ATOM 3650 O O . LEU A 1 456 ? -32.780 -3.990 26.903 1.00 97.62 456 LEU A O 1
ATOM 3654 N N . ALA A 1 457 ? -30.530 -3.948 26.942 1.00 97.44 457 ALA A N 1
ATOM 3655 C CA . ALA A 1 457 ? -30.344 -3.420 25.598 1.00 97.44 457 ALA A CA 1
ATOM 3656 C C . ALA A 1 457 ? -29.253 -4.225 24.890 1.00 97.44 457 ALA A C 1
ATOM 3658 O O . ALA A 1 457 ? -28.149 -4.381 25.411 1.00 97.44 457 ALA A O 1
ATOM 3659 N N . VAL A 1 458 ? -29.552 -4.725 23.695 1.00 97.25 458 VAL A N 1
ATOM 3660 C CA . VAL A 1 458 ? -28.595 -5.416 22.833 1.00 97.25 458 VAL A CA 1
ATOM 3661 C C . VAL A 1 458 ? -28.446 -4.613 21.555 1.00 97.25 458 VAL A C 1
ATOM 3663 O O . VAL A 1 458 ? -29.426 -4.361 20.854 1.00 97.25 458 VAL A O 1
ATOM 3666 N N . VAL A 1 459 ? -27.217 -4.199 21.268 1.00 95.94 459 VAL A N 1
ATOM 3667 C CA . VAL A 1 459 ? -26.887 -3.378 20.104 1.00 95.94 459 VAL A CA 1
ATOM 3668 C C . VAL A 1 459 ? -25.893 -4.139 19.238 1.00 95.94 459 VAL A C 1
ATOM 3670 O O . VAL A 1 459 ? -24.779 -4.435 19.673 1.00 95.94 459 VAL A O 1
ATOM 3673 N N . GLY A 1 460 ? -26.307 -4.457 18.016 1.00 94.62 460 GLY A N 1
ATOM 3674 C CA . GLY A 1 460 ? -25.502 -5.122 16.997 1.00 94.62 460 GLY A CA 1
ATOM 3675 C C . GLY A 1 460 ? -25.286 -4.216 15.787 1.00 94.62 460 GLY A C 1
ATOM 3676 O O . GLY A 1 460 ? -26.113 -3.349 15.526 1.00 94.62 460 GLY A O 1
ATOM 3677 N N . TYR A 1 461 ? -24.206 -4.399 15.031 1.00 92.81 461 TYR A N 1
ATOM 3678 C CA . TYR A 1 461 ? -23.996 -3.700 13.757 1.00 92.81 461 TYR A CA 1
ATOM 3679 C C . TYR A 1 461 ? -23.616 -4.670 12.646 1.00 92.81 461 TYR A C 1
ATOM 3681 O O . TYR A 1 461 ? -22.838 -5.593 12.872 1.00 92.81 461 TYR A O 1
ATOM 3689 N N . LYS A 1 462 ? -24.154 -4.431 11.446 1.00 92.69 462 LYS A N 1
ATOM 3690 C CA . LYS A 1 462 ? -23.730 -5.082 10.198 1.00 92.69 462 LYS A CA 1
ATOM 3691 C C . LYS A 1 462 ? -23.537 -4.018 9.128 1.00 92.69 462 LYS A C 1
ATOM 3693 O O . LYS A 1 462 ? -24.499 -3.340 8.767 1.00 92.69 462 LYS A O 1
ATOM 3698 N N . ASN A 1 463 ? -22.324 -3.871 8.608 1.00 87.94 463 ASN A N 1
ATOM 3699 C CA . ASN A 1 463 ? -21.977 -2.877 7.591 1.00 87.94 463 ASN A CA 1
ATOM 3700 C C . ASN A 1 463 ? -22.460 -1.463 7.967 1.00 87.94 463 ASN A C 1
ATOM 3702 O O . ASN A 1 463 ? -23.164 -0.823 7.193 1.00 87.94 463 ASN A O 1
ATOM 3706 N N . ASP A 1 464 ? -22.142 -1.011 9.186 1.00 85.38 464 ASP A N 1
ATOM 3707 C CA . ASP A 1 464 ? -22.587 0.268 9.775 1.00 85.38 464 ASP A CA 1
ATOM 3708 C C . ASP A 1 464 ? -24.112 0.424 9.988 1.00 85.38 464 ASP A C 1
ATOM 3710 O O . ASP A 1 464 ? -24.548 1.440 10.529 1.00 85.38 464 ASP A O 1
ATOM 3714 N N . ASN A 1 465 ? -24.931 -0.586 9.678 1.00 92.19 465 ASN A N 1
ATOM 3715 C CA . ASN A 1 465 ? -26.361 -0.568 9.987 1.00 92.19 465 ASN A CA 1
ATOM 3716 C C . ASN A 1 465 ? -26.618 -1.099 11.404 1.00 92.19 465 ASN A C 1
ATOM 3718 O O . ASN A 1 465 ? -26.202 -2.229 11.696 1.00 92.19 465 ASN A O 1
ATOM 3722 N N . PRO A 1 466 ? -27.307 -0.339 12.276 1.00 94.56 466 PRO A N 1
ATOM 3723 C CA . PRO A 1 466 ? -27.598 -0.783 13.626 1.00 94.56 466 PRO A CA 1
ATOM 3724 C C . PRO A 1 466 ? -28.755 -1.781 13.655 1.00 94.56 466 PRO A C 1
ATOM 3726 O O . PRO A 1 466 ? -29.778 -1.638 12.988 1.00 94.56 466 PRO A O 1
ATOM 3729 N N . PHE A 1 467 ? -28.598 -2.775 14.511 1.00 97.25 467 PHE A N 1
ATOM 3730 C CA . PHE A 1 467 ? -29.594 -3.760 14.879 1.00 97.25 467 PHE A CA 1
ATOM 3731 C C . PHE A 1 467 ? -29.813 -3.667 16.384 1.00 97.25 467 PHE A C 1
ATOM 3733 O O . PHE A 1 467 ? -28.865 -3.472 17.149 1.00 97.25 467 PHE A O 1
ATOM 3740 N N . PHE A 1 468 ? -31.060 -3.792 16.819 1.00 97.56 468 PHE A N 1
ATOM 3741 C CA . PHE A 1 468 ? -31.419 -3.547 18.205 1.00 97.56 468 PHE A CA 1
ATOM 3742 C C . PHE A 1 468 ? -32.416 -4.565 18.740 1.00 97.56 468 PHE A C 1
ATOM 3744 O O . PHE A 1 468 ? -33.305 -5.033 18.026 1.00 97.56 468 PHE A O 1
ATOM 3751 N N . TYR A 1 469 ? -32.259 -4.874 20.020 1.00 98.00 469 TYR A N 1
ATOM 3752 C CA . TYR A 1 469 ? -33.233 -5.577 20.838 1.00 98.00 469 TYR A CA 1
ATOM 3753 C C . TYR A 1 469 ? -33.239 -4.960 22.235 1.00 98.00 469 TYR A C 1
ATOM 3755 O O . TYR A 1 469 ? -32.189 -4.581 22.759 1.00 98.00 469 TYR A O 1
ATOM 3763 N N . SER A 1 470 ? -34.406 -4.885 22.865 1.00 97.19 470 SER A N 1
ATOM 3764 C CA . SER A 1 470 ? -34.515 -4.475 24.259 1.00 97.19 470 SER A CA 1
ATOM 3765 C C . SER A 1 470 ? -35.583 -5.251 25.005 1.00 97.19 470 SER A C 1
ATOM 3767 O O . SER A 1 470 ? -36.539 -5.761 24.425 1.00 97.19 470 SER A O 1
ATOM 3769 N N . MET A 1 471 ? -35.413 -5.321 26.321 1.00 96.62 471 MET A N 1
ATOM 3770 C CA . MET A 1 471 ? -36.373 -5.930 27.232 1.00 96.62 471 MET A CA 1
ATOM 3771 C C . MET A 1 471 ? -36.400 -5.134 28.533 1.00 96.62 471 MET A C 1
ATOM 3773 O O . MET A 1 471 ? -35.354 -4.734 29.039 1.00 96.62 471 MET A O 1
ATOM 3777 N N . LYS A 1 472 ? -37.590 -4.895 29.084 1.00 96.38 472 LYS A N 1
ATOM 3778 C CA . LYS A 1 472 ? -37.740 -4.274 30.405 1.00 96.38 472 LYS A CA 1
ATOM 3779 C C . LYS A 1 472 ? -37.923 -5.338 31.480 1.00 96.38 472 LYS A C 1
ATOM 3781 O O . LYS A 1 472 ? -38.510 -6.375 31.193 1.00 96.38 472 LYS A O 1
ATOM 3786 N N . ASN A 1 473 ? -37.509 -5.031 32.708 1.00 95.06 473 ASN A N 1
ATOM 3787 C CA . ASN A 1 473 ? -37.702 -5.887 33.887 1.00 95.06 473 ASN A CA 1
ATOM 3788 C C . ASN A 1 473 ? -37.138 -7.309 33.708 1.00 95.06 473 ASN A C 1
ATOM 3790 O O . ASN A 1 473 ? -37.852 -8.300 33.845 1.00 95.06 473 ASN A O 1
ATOM 3794 N N . VAL A 1 474 ? -35.849 -7.396 33.393 1.00 97.19 474 VAL A N 1
ATOM 3795 C CA . VAL A 1 474 ? -35.102 -8.653 33.312 1.00 97.19 474 VAL A CA 1
ATOM 3796 C C . VAL A 1 474 ? -35.143 -9.366 34.667 1.00 97.19 474 VAL A C 1
ATOM 3798 O O . VAL A 1 474 ? -34.749 -8.796 35.683 1.00 97.19 474 VAL A O 1
ATOM 3801 N N . SER A 1 475 ? -35.581 -10.623 34.658 1.00 96.12 475 SER A N 1
ATOM 3802 C CA . SER A 1 475 ? -35.517 -11.558 35.787 1.00 96.12 475 SER A CA 1
ATOM 3803 C C . SER A 1 475 ? -34.401 -12.597 35.621 1.00 96.12 475 SER A C 1
ATOM 3805 O O . SER A 1 475 ? -33.861 -12.775 34.522 1.00 96.12 475 SER A O 1
ATOM 3807 N N . SER A 1 476 ? -34.073 -13.302 36.709 1.00 96.88 476 SER A N 1
ATOM 3808 C CA . SER A 1 476 ? -33.106 -14.404 36.717 1.00 96.88 476 SER A CA 1
ATOM 3809 C C . SER A 1 476 ? -33.619 -15.603 35.916 1.00 96.88 476 SER A C 1
ATOM 3811 O O . SER A 1 476 ? -34.450 -16.377 36.384 1.00 96.88 476 SER A O 1
ATOM 3813 N N . GLN A 1 477 ? -33.131 -15.739 34.683 1.00 95.56 477 GLN A N 1
ATOM 3814 C CA . GLN A 1 477 ? -33.362 -16.893 33.814 1.00 95.56 477 GLN A CA 1
ATOM 3815 C C . GLN A 1 477 ? -32.375 -16.908 32.635 1.00 95.56 477 GLN A C 1
ATOM 3817 O O . GLN A 1 477 ? -31.570 -15.987 32.449 1.00 95.56 477 GLN A O 1
ATOM 3822 N N . HIS A 1 478 ? -32.444 -17.964 31.823 1.00 95.12 478 HIS A N 1
ATOM 3823 C CA . HIS A 1 478 ? -31.792 -18.020 30.518 1.00 95.12 478 HIS A CA 1
ATOM 3824 C C . HIS A 1 478 ? -32.746 -17.522 29.425 1.00 95.12 478 HIS A C 1
ATOM 3826 O O . HIS A 1 478 ? -33.801 -18.113 29.200 1.00 95.12 478 HIS A O 1
ATOM 3832 N N . TYR A 1 479 ? -32.363 -16.453 28.732 1.00 95.44 479 TYR A N 1
ATOM 3833 C CA . TYR A 1 479 ? -33.082 -15.924 27.577 1.00 95.44 479 TYR A CA 1
ATOM 3834 C C . TYR A 1 479 ? -32.437 -16.446 26.293 1.00 95.44 479 TYR A C 1
ATOM 3836 O O . TYR A 1 479 ? -31.385 -15.955 25.884 1.00 95.44 479 TYR A O 1
ATOM 3844 N N . ALA A 1 480 ? -33.060 -17.437 25.660 1.00 92.62 480 ALA A N 1
ATOM 3845 C CA . ALA A 1 480 ? -32.633 -17.967 24.367 1.00 92.62 480 ALA A CA 1
ATOM 3846 C C . ALA A 1 480 ? -33.312 -17.230 23.199 1.00 92.62 480 ALA A C 1
ATOM 3848 O O . ALA A 1 480 ? -34.363 -16.613 23.374 1.00 92.62 480 ALA A O 1
ATOM 3849 N N . GLY A 1 481 ? -32.732 -17.331 21.999 1.00 91.38 481 GLY A N 1
ATOM 3850 C CA . GLY A 1 481 ? -33.382 -16.880 20.763 1.00 91.38 481 GLY A CA 1
ATOM 3851 C C . GLY A 1 481 ? -33.547 -15.361 20.649 1.00 91.38 481 GLY A C 1
ATOM 3852 O O . GLY A 1 481 ? -34.504 -14.881 20.043 1.00 91.38 481 GLY A O 1
ATOM 3853 N N . ILE A 1 482 ? -32.661 -14.570 21.268 1.00 96.38 482 ILE A N 1
ATOM 3854 C CA . ILE A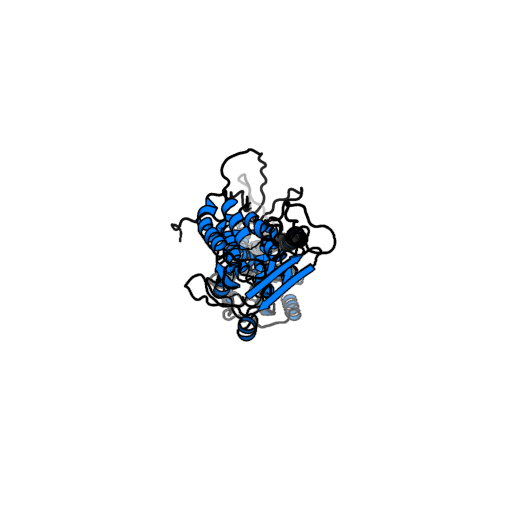 1 482 ? -32.738 -13.112 21.149 1.00 96.38 482 ILE A CA 1
ATOM 3855 C C . ILE A 1 482 ? -32.321 -12.711 19.739 1.00 96.38 482 ILE A C 1
ATOM 3857 O O . ILE A 1 482 ? -31.151 -12.805 19.365 1.00 96.38 482 ILE A O 1
ATOM 3861 N N . LYS A 1 483 ? -33.292 -12.203 18.984 1.00 97.06 483 LYS A N 1
ATOM 3862 C CA . LYS A 1 483 ? -33.113 -11.732 17.616 1.00 97.06 483 LYS A CA 1
ATOM 3863 C C . LYS A 1 483 ? -33.160 -10.213 17.555 1.00 97.06 483 LYS A C 1
ATOM 3865 O O . LYS A 1 483 ? -34.140 -9.590 17.966 1.00 97.06 483 LYS A O 1
ATOM 3870 N N . LEU A 1 484 ? -32.108 -9.609 17.012 1.00 97.94 484 LEU A N 1
ATOM 3871 C CA . LEU A 1 484 ? -32.061 -8.165 16.811 1.00 97.94 484 LEU A CA 1
ATOM 3872 C C . LEU A 1 484 ? -32.732 -7.789 15.486 1.00 97.94 484 LEU A C 1
ATOM 3874 O O . LEU A 1 484 ? -32.588 -8.485 14.480 1.00 97.94 484 LEU A O 1
ATOM 3878 N N . SER A 1 485 ? -33.416 -6.648 15.477 1.00 97.56 485 SER A N 1
ATOM 3879 C CA . SER A 1 485 ? -34.059 -6.094 14.280 1.00 97.56 485 SER A CA 1
ATOM 3880 C C . SER A 1 485 ? -33.309 -4.868 13.777 1.00 97.56 485 SER A C 1
ATOM 3882 O O . SER A 1 485 ? -32.809 -4.083 14.582 1.00 97.56 485 SER A O 1
ATOM 3884 N N . LEU A 1 486 ? -33.246 -4.695 12.454 1.00 97.56 486 LEU A N 1
ATOM 3885 C CA . LEU A 1 486 ? -32.694 -3.490 11.834 1.00 97.56 486 LEU A CA 1
ATOM 3886 C C . LEU A 1 486 ? -33.422 -2.253 12.379 1.00 97.56 486 LEU A C 1
ATOM 3888 O O . LEU A 1 486 ? -34.652 -2.223 12.440 1.00 97.56 486 LEU A O 1
ATOM 3892 N N . ILE A 1 487 ? -32.666 -1.230 12.757 1.00 97.44 487 ILE A N 1
ATOM 3893 C CA . ILE A 1 487 ? -33.190 0.031 13.278 1.00 97.44 487 ILE A CA 1
ATOM 3894 C C . ILE A 1 487 ? -32.456 1.199 12.610 1.00 97.44 487 ILE A C 1
ATOM 3896 O O . ILE A 1 487 ? -31.365 1.031 12.077 1.00 97.44 487 ILE A O 1
ATOM 3900 N N . SER A 1 488 ? -33.046 2.395 12.598 1.00 95.25 488 SER A N 1
ATOM 3901 C CA . SER A 1 488 ? -32.313 3.602 12.201 1.00 95.25 488 SER A CA 1
ATOM 3902 C C . SER A 1 488 ? -31.486 4.130 13.373 1.00 95.25 488 SER A C 1
ATOM 3904 O O . SER A 1 488 ? -31.871 3.966 14.529 1.00 95.25 488 SER A O 1
ATOM 3906 N N . GLU A 1 489 ? -30.394 4.840 13.092 1.00 90.19 489 GLU A N 1
ATOM 3907 C CA . GLU A 1 489 ? -29.554 5.449 14.134 1.00 90.19 489 GLU A CA 1
ATOM 3908 C C . GLU A 1 489 ? -30.361 6.368 15.068 1.00 90.19 489 GLU A C 1
ATOM 3910 O O . GLU A 1 489 ? -30.257 6.303 16.293 1.00 90.19 489 GLU A O 1
ATOM 3915 N N . ARG A 1 490 ? -31.249 7.186 14.488 1.00 91.62 490 ARG A N 1
ATOM 3916 C CA . ARG A 1 490 ? -32.142 8.070 15.246 1.00 91.62 490 ARG A CA 1
ATOM 3917 C C . ARG A 1 490 ? -33.052 7.277 16.185 1.00 91.62 490 ARG A C 1
ATOM 3919 O O . ARG A 1 490 ? -33.213 7.663 17.342 1.00 91.62 490 ARG A O 1
ATOM 3926 N N . ASN A 1 491 ? -33.640 6.186 15.697 1.00 94.81 491 ASN A N 1
ATOM 3927 C CA . ASN A 1 491 ? -34.554 5.372 16.493 1.00 94.81 491 ASN A CA 1
ATOM 3928 C C . ASN A 1 491 ? -33.801 4.561 17.554 1.00 94.81 491 ASN A C 1
ATOM 3930 O O . ASN A 1 491 ? -34.326 4.396 18.650 1.00 94.81 491 ASN A O 1
ATOM 3934 N N . LEU A 1 492 ? -32.570 4.117 17.281 1.00 93.00 492 LEU A N 1
ATOM 3935 C CA . LEU A 1 492 ? -31.702 3.489 18.279 1.00 93.00 492 LEU A CA 1
ATOM 3936 C C . LEU A 1 492 ? -31.463 4.434 19.462 1.00 93.00 492 LEU A C 1
ATOM 3938 O O . LEU A 1 492 ? -31.696 4.052 20.606 1.00 93.00 492 LEU A O 1
ATOM 3942 N N . ILE A 1 493 ? -31.069 5.682 19.190 1.00 90.50 493 ILE A N 1
ATOM 3943 C CA . ILE A 1 493 ? -30.850 6.697 20.231 1.00 90.50 493 ILE A CA 1
ATOM 3944 C C . ILE A 1 493 ? -32.134 6.936 21.035 1.00 90.50 493 ILE A C 1
ATOM 3946 O O . ILE A 1 493 ? -32.098 6.977 22.264 1.00 90.50 493 ILE A O 1
ATOM 3950 N N . GLN A 1 494 ? -33.284 7.057 20.364 1.00 91.94 494 GLN A N 1
ATOM 3951 C CA . GLN A 1 494 ? -34.573 7.224 21.041 1.00 91.94 494 GLN A CA 1
ATOM 3952 C C . GLN A 1 494 ? -34.906 6.037 21.952 1.00 91.94 494 GLN A C 1
ATOM 3954 O O . GLN A 1 494 ? -35.286 6.249 23.100 1.00 91.94 494 GLN A O 1
ATOM 3959 N N . GLN A 1 495 ? -34.726 4.804 21.476 1.00 93.81 495 GLN A N 1
ATOM 3960 C CA . GLN A 1 495 ? -34.984 3.594 22.259 1.00 93.81 495 GLN A CA 1
ATOM 3961 C C . GLN A 1 495 ? -34.045 3.486 23.468 1.00 93.81 495 GLN A C 1
ATOM 3963 O O . GLN A 1 495 ? -34.503 3.197 24.572 1.00 93.81 495 GLN A O 1
ATOM 3968 N N . LEU A 1 496 ? -32.754 3.785 23.302 1.00 91.75 496 LEU A N 1
ATOM 3969 C CA . LEU A 1 496 ? -31.795 3.812 24.411 1.00 91.75 496 LEU A CA 1
ATOM 3970 C C . LEU A 1 496 ? -32.168 4.868 25.464 1.00 91.75 496 LEU A C 1
ATOM 3972 O O . LEU A 1 496 ? -32.165 4.565 26.655 1.00 91.75 496 LEU A O 1
ATOM 3976 N N . ASN A 1 497 ? -32.582 6.065 25.036 1.00 90.06 497 ASN A N 1
ATOM 3977 C CA . ASN A 1 497 ? -33.052 7.129 25.933 1.00 90.06 497 ASN A CA 1
ATOM 3978 C C . ASN A 1 497 ? -34.361 6.781 26.667 1.00 90.06 497 ASN A C 1
ATOM 3980 O O . ASN A 1 497 ? -34.641 7.355 27.713 1.00 90.06 497 ASN A O 1
ATOM 3984 N N . MET A 1 498 ? -35.178 5.867 26.132 1.00 91.50 498 MET A N 1
ATOM 3985 C CA . MET A 1 498 ? -36.394 5.377 26.799 1.00 91.50 498 MET A CA 1
ATOM 3986 C C . MET A 1 498 ? -36.120 4.257 27.813 1.00 91.50 498 MET A C 1
ATOM 3988 O O . MET A 1 498 ? -36.958 3.992 28.677 1.00 91.50 498 MET A O 1
ATOM 3992 N N . LEU A 1 499 ? -34.992 3.555 27.677 1.00 90.69 499 LEU A N 1
ATOM 3993 C CA . LEU A 1 499 ? -34.624 2.406 28.514 1.00 90.69 499 LEU A CA 1
ATOM 3994 C C . LEU A 1 499 ? -33.703 2.775 29.671 1.00 90.69 499 LEU A C 1
ATOM 3996 O O . LEU A 1 499 ? -33.680 2.057 30.671 1.00 90.69 499 LEU A O 1
ATOM 4000 N N . ALA A 1 500 ? -32.941 3.853 29.511 1.00 89.62 500 ALA A N 1
ATOM 4001 C CA . ALA A 1 500 ? -31.892 4.271 30.420 1.00 89.62 500 ALA A CA 1
ATOM 4002 C C . ALA A 1 500 ? -32.121 5.711 30.890 1.00 89.62 500 ALA A C 1
ATOM 4004 O O . ALA A 1 500 ? -32.710 6.527 30.183 1.00 89.62 500 ALA A O 1
ATOM 4005 N N . SER A 1 501 ? -31.610 6.050 32.072 1.00 90.12 501 SER A N 1
ATOM 4006 C CA . SER A 1 501 ? -31.507 7.451 32.486 1.00 90.12 501 SER A CA 1
ATOM 4007 C C . SER A 1 501 ? -30.642 8.247 31.497 1.00 90.12 501 SER A C 1
ATOM 4009 O O . SER A 1 501 ? -29.796 7.687 30.797 1.00 90.12 501 SER A O 1
ATOM 4011 N N . GLY A 1 502 ? -30.792 9.575 31.466 1.00 86.88 502 GLY A N 1
ATOM 4012 C CA . GLY A 1 502 ? -30.003 10.422 30.559 1.00 86.88 502 GLY A CA 1
ATOM 4013 C C . GLY A 1 502 ? -28.483 10.260 30.725 1.00 86.88 502 GLY A C 1
ATOM 4014 O O . GLY A 1 502 ? -27.745 10.343 29.746 1.00 86.88 502 GLY A O 1
ATOM 4015 N N . ALA A 1 503 ? -28.010 9.968 31.943 1.00 89.00 503 ALA A N 1
ATOM 4016 C CA . ALA A 1 503 ? -26.602 9.662 32.203 1.00 89.00 503 ALA A CA 1
ATOM 4017 C C . ALA A 1 503 ? -26.185 8.312 31.594 1.00 89.00 503 ALA A C 1
ATOM 4019 O O . ALA A 1 503 ? -25.192 8.243 30.873 1.00 89.00 503 ALA A O 1
ATOM 4020 N N . GLN A 1 504 ? -26.983 7.264 31.810 1.00 92.12 504 GLN A N 1
ATOM 4021 C CA . GLN A 1 504 ? -26.734 5.934 31.253 1.00 92.12 504 GLN A CA 1
ATOM 4022 C C . GLN A 1 504 ? -26.743 5.941 29.724 1.00 92.12 504 GLN A C 1
ATOM 4024 O O . GLN A 1 504 ? -25.832 5.398 29.105 1.00 92.12 504 GLN A O 1
ATOM 4029 N N . ALA A 1 505 ? -27.738 6.582 29.106 1.00 89.31 505 ALA A N 1
ATOM 4030 C CA . ALA A 1 505 ? -27.838 6.651 27.653 1.00 89.31 505 ALA A CA 1
ATOM 4031 C C . ALA A 1 505 ? -26.638 7.387 27.034 1.00 89.31 505 ALA A C 1
ATOM 4033 O O . ALA A 1 505 ? -26.107 6.952 26.012 1.00 89.31 505 ALA A O 1
ATOM 4034 N N . LYS A 1 506 ? -26.152 8.449 27.691 1.00 90.38 506 LYS A N 1
ATOM 4035 C CA . LYS A 1 506 ? -24.931 9.158 27.288 1.00 90.38 506 LYS A CA 1
ATOM 4036 C C . LYS A 1 506 ? -23.692 8.261 27.357 1.00 90.38 506 LYS A C 1
ATOM 4038 O O . LYS A 1 506 ? -22.899 8.262 26.418 1.00 90.38 506 LYS A O 1
ATOM 4043 N N . ASP A 1 507 ? -23.527 7.495 28.434 1.00 92.88 507 ASP A N 1
ATOM 4044 C CA . ASP A 1 507 ? -22.388 6.583 28.579 1.00 92.88 507 ASP A CA 1
ATOM 4045 C C . ASP A 1 507 ? -22.443 5.438 27.549 1.00 92.88 507 ASP A C 1
ATOM 4047 O O . ASP A 1 507 ? -21.402 5.038 27.022 1.00 92.88 507 ASP A O 1
ATOM 4051 N N . ILE A 1 508 ? -23.639 4.911 27.242 1.00 91.75 508 ILE A N 1
ATOM 4052 C CA . ILE A 1 508 ? -23.830 3.908 26.177 1.00 91.75 508 ILE A CA 1
ATOM 4053 C C . ILE A 1 508 ? -23.467 4.519 24.819 1.00 91.75 508 ILE A C 1
ATOM 4055 O O . ILE 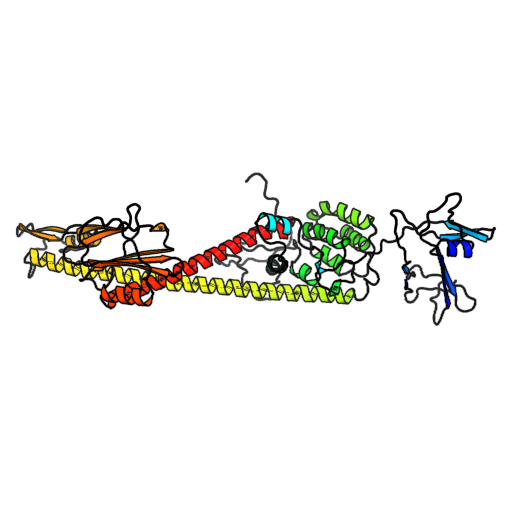A 1 508 ? -22.781 3.877 24.028 1.00 91.75 508 ILE A O 1
ATOM 4059 N N . GLY A 1 509 ? -23.880 5.762 24.555 1.00 89.56 509 GLY A N 1
ATOM 4060 C CA . GLY A 1 509 ? -23.537 6.484 23.328 1.00 89.56 509 GLY A CA 1
ATOM 4061 C C . GLY A 1 509 ? -22.026 6.599 23.119 1.00 89.56 509 GLY A C 1
ATOM 4062 O O . GLY A 1 509 ? -21.521 6.163 22.089 1.00 89.56 509 GLY A O 1
ATOM 4063 N N . LYS A 1 510 ? -21.289 7.072 24.135 1.00 91.62 510 LYS A N 1
ATOM 4064 C CA . LYS A 1 510 ? -19.816 7.165 24.091 1.00 91.62 510 LYS A CA 1
ATOM 4065 C C . LYS A 1 510 ? -19.138 5.832 23.758 1.00 91.62 510 LYS A C 1
ATOM 4067 O O . LYS A 1 510 ? -18.202 5.783 22.967 1.00 91.62 510 LYS A O 1
ATOM 4072 N N . GLU A 1 511 ? -19.608 4.748 24.368 1.00 92.19 511 GLU A N 1
ATOM 4073 C CA . GLU A 1 511 ? -19.115 3.394 24.107 1.00 92.19 511 GLU A CA 1
ATOM 4074 C C . GLU A 1 511 ? -19.398 2.966 22.660 1.00 92.19 511 GLU A C 1
ATOM 4076 O O . GLU A 1 511 ? -18.507 2.473 21.972 1.00 92.19 511 GLU A O 1
ATOM 4081 N N . GLN A 1 512 ? -20.618 3.188 22.166 1.00 89.38 512 GLN A N 1
ATOM 4082 C CA . GLN A 1 512 ? -20.991 2.860 20.787 1.00 89.38 512 GLN A CA 1
ATOM 4083 C C . GLN A 1 512 ? -20.193 3.669 19.751 1.00 89.38 512 GLN A C 1
ATOM 4085 O O . GLN A 1 512 ? -19.841 3.123 18.696 1.00 89.38 512 GLN A O 1
ATOM 4090 N N . ASP A 1 513 ? -19.878 4.928 20.059 1.00 90.69 513 ASP A N 1
ATOM 4091 C CA . ASP A 1 513 ? -19.030 5.792 19.238 1.00 90.69 513 ASP A CA 1
ATOM 4092 C C . ASP A 1 513 ? -17.590 5.274 19.187 1.00 90.69 513 ASP A C 1
ATOM 4094 O O . ASP A 1 513 ? -17.030 5.119 18.096 1.00 90.69 513 ASP A O 1
ATOM 4098 N N . PHE A 1 514 ? -17.004 4.928 20.340 1.00 93.50 514 PHE A N 1
ATOM 4099 C CA . PHE A 1 514 ? -15.654 4.364 20.389 1.00 93.50 514 PHE A CA 1
ATOM 4100 C C . PHE A 1 514 ? -15.566 3.040 19.629 1.00 93.50 514 PHE A C 1
ATOM 4102 O O . PHE A 1 514 ? -14.718 2.890 18.754 1.00 93.50 514 PHE A O 1
ATOM 4109 N N . LEU A 1 515 ? -16.489 2.105 19.870 1.00 90.56 515 LEU A N 1
ATOM 4110 C CA . LEU A 1 515 ? -16.481 0.821 19.168 1.00 90.56 515 LEU A CA 1
ATOM 4111 C C . LEU A 1 515 ? -16.702 0.985 17.652 1.00 90.56 515 LEU A C 1
ATOM 4113 O O . LEU A 1 515 ? -16.391 0.085 16.874 1.00 90.56 515 LEU A O 1
ATOM 4117 N N . ARG A 1 516 ? -17.302 2.100 17.195 1.00 87.88 516 ARG A N 1
ATOM 4118 C CA . ARG A 1 516 ? -17.496 2.375 15.753 1.00 87.88 516 ARG A CA 1
ATOM 4119 C C . ARG A 1 516 ? -16.179 2.829 15.156 1.00 87.88 516 ARG A C 1
ATOM 4121 O O . ARG A 1 516 ? -15.798 2.390 14.075 1.00 87.88 516 ARG A O 1
ATOM 4128 N N . PHE A 1 517 ? -15.506 3.713 15.878 1.00 91.88 517 PHE A N 1
ATOM 4129 C CA . PHE A 1 517 ? -14.174 4.169 15.545 1.00 91.88 517 PHE A CA 1
ATOM 4130 C C . PHE A 1 517 ? -13.167 3.004 15.521 1.00 91.88 517 PHE A C 1
ATOM 4132 O O . PHE A 1 517 ? -12.432 2.879 14.547 1.00 91.88 517 PHE A O 1
ATOM 4139 N N . GLU A 1 518 ? -13.209 2.096 16.500 1.00 92.38 518 GLU A N 1
ATOM 4140 C CA . GLU A 1 518 ? -12.303 0.942 16.596 1.00 92.38 518 GLU A CA 1
ATOM 4141 C C . GLU A 1 518 ? -12.400 -0.011 15.399 1.00 92.38 518 GLU A C 1
ATOM 4143 O O . GLU A 1 518 ? -11.381 -0.404 14.843 1.00 92.38 518 GLU A O 1
ATOM 4148 N N . ILE A 1 519 ? -13.608 -0.345 14.940 1.00 88.88 519 ILE A N 1
ATOM 4149 C CA . ILE A 1 519 ? -13.783 -1.229 13.775 1.00 88.88 519 ILE A CA 1
ATOM 4150 C C . ILE A 1 519 ? -13.291 -0.567 12.486 1.00 88.88 519 ILE A C 1
ATOM 4152 O O . ILE A 1 519 ? -12.681 -1.229 11.644 1.00 88.88 519 ILE A O 1
ATOM 4156 N N . LYS A 1 520 ? -13.540 0.738 12.321 1.00 90.69 520 LYS A N 1
ATOM 4157 C CA . LYS A 1 520 ? -13.018 1.493 11.173 1.00 90.69 520 LYS A CA 1
ATOM 4158 C C . LYS A 1 520 ? -11.493 1.526 11.188 1.00 90.69 520 LYS A C 1
ATOM 4160 O O . LYS A 1 520 ? -10.883 1.334 10.139 1.00 90.69 520 LYS A O 1
ATOM 4165 N N . ASP A 1 521 ? -10.892 1.708 12.363 1.00 93.69 521 ASP A N 1
ATOM 4166 C CA . ASP A 1 521 ? -9.440 1.658 12.505 1.00 93.69 521 ASP A CA 1
ATOM 4167 C C . ASP A 1 521 ? -8.886 0.258 12.236 1.00 93.69 521 ASP A C 1
ATOM 4169 O O . ASP A 1 521 ? -7.931 0.124 11.482 1.00 93.69 521 ASP A O 1
ATOM 4173 N N . LYS A 1 522 ? -9.537 -0.799 12.736 1.00 90.88 522 LYS A N 1
ATOM 4174 C CA . LYS A 1 522 ? -9.153 -2.189 12.459 1.00 90.88 522 LYS A CA 1
ATOM 4175 C C . LYS A 1 522 ? -9.092 -2.472 10.954 1.00 90.88 522 LYS A C 1
ATOM 4177 O O . LYS A 1 522 ? -8.079 -2.976 10.488 1.00 90.88 522 LYS A O 1
ATOM 4182 N N . ARG A 1 523 ? -10.116 -2.071 10.186 1.00 91.00 523 ARG A N 1
ATOM 4183 C CA . ARG A 1 523 ? -10.111 -2.200 8.713 1.00 91.00 523 ARG A CA 1
ATOM 4184 C C . ARG A 1 523 ? -8.934 -1.450 8.082 1.00 91.00 523 ARG A C 1
ATOM 4186 O O . ARG A 1 523 ? -8.244 -2.001 7.235 1.00 91.00 523 ARG A O 1
ATOM 4193 N N . ARG A 1 524 ? -8.652 -0.225 8.542 1.00 93.94 524 ARG A N 1
ATOM 4194 C CA . ARG A 1 524 ? -7.480 0.548 8.099 1.00 93.94 524 ARG A CA 1
ATOM 4195 C C . ARG A 1 524 ? -6.160 -0.161 8.431 1.00 93.94 524 ARG A C 1
ATOM 4197 O O . ARG A 1 524 ? -5.256 -0.153 7.601 1.00 93.94 524 ARG A O 1
ATOM 4204 N N . GLN A 1 525 ? -6.025 -0.747 9.621 1.00 90.94 525 GLN A N 1
ATOM 4205 C CA . GLN A 1 525 ? -4.832 -1.504 10.020 1.00 90.94 525 GLN A CA 1
ATOM 4206 C C . GLN A 1 525 ? -4.655 -2.768 9.180 1.00 90.94 525 GLN A C 1
ATOM 4208 O O . GLN A 1 525 ? -3.529 -3.081 8.796 1.00 90.94 525 GLN A O 1
ATOM 4213 N N . ASP A 1 526 ? -5.749 -3.463 8.868 1.00 88.44 526 ASP A N 1
ATOM 4214 C CA . ASP A 1 526 ? -5.741 -4.631 7.989 1.00 88.44 526 ASP A CA 1
ATOM 4215 C C . ASP A 1 526 ? -5.284 -4.223 6.573 1.00 88.44 526 ASP A C 1
ATOM 4217 O O . ASP A 1 526 ? -4.301 -4.770 6.073 1.00 88.44 526 ASP A O 1
ATOM 4221 N N . ASP A 1 527 ? -5.851 -3.155 5.992 1.00 89.44 527 ASP A N 1
ATOM 4222 C CA . ASP A 1 527 ? -5.418 -2.601 4.695 1.00 89.44 527 ASP A CA 1
ATOM 4223 C C . ASP A 1 527 ? -3.936 -2.171 4.704 1.00 89.44 527 ASP A C 1
ATOM 4225 O O . ASP A 1 527 ? -3.183 -2.393 3.747 1.00 89.44 527 ASP A O 1
ATOM 4229 N N . LYS A 1 528 ? -3.492 -1.535 5.796 1.00 87.19 528 LYS A N 1
ATOM 4230 C CA . LYS A 1 528 ? -2.097 -1.120 6.008 1.00 87.19 528 LYS A CA 1
ATOM 4231 C C . LYS A 1 528 ? -1.171 -2.337 6.055 1.00 87.19 528 LYS A C 1
ATOM 4233 O O . LYS A 1 528 ? -0.114 -2.326 5.419 1.00 87.19 528 LYS A O 1
ATOM 4238 N N . ARG A 1 529 ? -1.558 -3.391 6.778 1.00 86.00 529 ARG A N 1
ATOM 4239 C CA . ARG A 1 529 ? -0.814 -4.652 6.886 1.00 86.00 529 ARG A CA 1
ATOM 4240 C C . ARG A 1 529 ? -0.723 -5.356 5.537 1.00 86.00 529 ARG A C 1
ATOM 4242 O O . ARG A 1 529 ? 0.372 -5.773 5.158 1.00 86.00 529 ARG A O 1
ATOM 4249 N N . ASP A 1 530 ? -1.827 -5.446 4.806 1.00 85.38 530 ASP A N 1
ATOM 4250 C CA . ASP A 1 530 ? -1.874 -6.080 3.489 1.00 85.38 530 ASP A CA 1
ATOM 4251 C C . ASP A 1 530 ? -0.968 -5.358 2.494 1.00 85.38 530 ASP A C 1
ATOM 4253 O O . ASP A 1 530 ? -0.166 -5.995 1.806 1.00 85.38 530 ASP A O 1
ATOM 4257 N N . ARG A 1 531 ? -0.981 -4.019 2.499 1.00 84.69 531 ARG A N 1
ATOM 4258 C CA . ARG A 1 531 ? -0.051 -3.208 1.701 1.00 84.69 531 ARG A CA 1
ATOM 4259 C C . ARG A 1 531 ? 1.409 -3.525 2.021 1.00 84.69 531 ARG A C 1
ATOM 4261 O O . ARG A 1 531 ? 2.198 -3.719 1.101 1.00 84.69 531 ARG A O 1
ATOM 4268 N N . ILE A 1 532 ? 1.773 -3.615 3.302 1.00 81.75 532 ILE A N 1
ATOM 4269 C CA . ILE A 1 532 ? 3.145 -3.951 3.723 1.00 81.75 532 ILE A CA 1
ATOM 4270 C C . ILE A 1 532 ? 3.533 -5.357 3.252 1.00 81.75 532 ILE A C 1
ATOM 4272 O O . ILE A 1 532 ? 4.646 -5.558 2.762 1.00 81.75 532 ILE A O 1
ATOM 4276 N N . LEU A 1 533 ? 2.635 -6.337 3.382 1.00 82.00 533 LEU A N 1
ATOM 4277 C CA . LEU A 1 533 ? 2.888 -7.713 2.948 1.00 82.00 533 LEU A CA 1
ATOM 4278 C C . LEU A 1 533 ? 3.090 -7.802 1.432 1.00 82.00 533 LEU A C 1
ATOM 4280 O O . LEU A 1 533 ? 4.031 -8.461 0.982 1.00 82.00 533 LEU A O 1
ATOM 4284 N N . VAL A 1 534 ? 2.258 -7.109 0.654 1.00 83.19 534 VAL A N 1
ATOM 4285 C CA . VAL A 1 534 ? 2.393 -7.015 -0.805 1.00 83.19 534 VAL A CA 1
ATOM 4286 C C . VAL A 1 534 ? 3.718 -6.347 -1.179 1.00 83.19 534 VAL A C 1
ATOM 4288 O O . VAL A 1 534 ? 4.479 -6.921 -1.961 1.00 83.19 534 VAL A O 1
ATOM 4291 N N . SER A 1 535 ? 4.064 -5.213 -0.560 1.00 83.19 535 SER A N 1
ATOM 4292 C CA . SER A 1 535 ? 5.348 -4.541 -0.794 1.00 83.19 535 SER A CA 1
ATOM 4293 C C . SER A 1 535 ? 6.541 -5.449 -0.483 1.00 83.19 535 SER A C 1
ATOM 4295 O O . SER A 1 535 ? 7.462 -5.536 -1.290 1.00 83.19 535 SER A O 1
ATOM 4297 N N . LYS A 1 536 ? 6.519 -6.203 0.627 1.00 82.75 536 LYS A N 1
ATOM 4298 C CA . LYS A 1 536 ? 7.592 -7.155 0.979 1.00 82.75 536 LYS A CA 1
ATOM 4299 C C . LYS A 1 536 ? 7.754 -8.277 -0.048 1.00 82.75 536 LYS A C 1
ATOM 4301 O O . LYS A 1 536 ? 8.881 -8.672 -0.340 1.00 82.75 536 LYS A O 1
ATOM 4306 N N . ARG A 1 537 ? 6.655 -8.807 -0.593 1.00 85.12 537 ARG A N 1
ATOM 4307 C CA . ARG A 1 537 ? 6.708 -9.849 -1.634 1.00 85.12 537 ARG A CA 1
ATOM 4308 C C . ARG A 1 537 ? 7.308 -9.308 -2.929 1.00 85.12 537 ARG A C 1
ATOM 4310 O O . ARG A 1 537 ? 8.187 -9.939 -3.503 1.00 85.12 537 ARG A O 1
ATOM 4317 N N . ILE A 1 538 ? 6.871 -8.124 -3.350 1.00 86.62 538 ILE A N 1
ATOM 4318 C CA . ILE A 1 538 ? 7.312 -7.495 -4.601 1.00 86.62 538 ILE A CA 1
ATOM 4319 C C . ILE A 1 538 ? 8.758 -7.027 -4.519 1.00 86.62 538 ILE A C 1
ATOM 4321 O O . ILE A 1 538 ? 9.501 -7.187 -5.482 1.00 86.62 538 ILE A O 1
ATOM 4325 N N . PHE A 1 539 ? 9.175 -6.513 -3.365 1.00 86.81 539 PHE A N 1
ATOM 4326 C CA . PHE A 1 539 ? 10.556 -6.131 -3.101 1.00 86.81 539 PHE A CA 1
ATOM 4327 C C . PHE A 1 539 ? 11.536 -7.242 -3.493 1.00 86.81 539 PHE A C 1
ATOM 4329 O O . PHE A 1 539 ? 12.518 -6.990 -4.187 1.00 86.81 539 PHE A O 1
ATOM 4336 N N . ARG A 1 540 ? 11.226 -8.491 -3.116 1.00 84.56 540 ARG A N 1
ATOM 4337 C CA . ARG A 1 540 ? 12.073 -9.648 -3.431 1.00 84.56 540 ARG A CA 1
ATOM 4338 C C . ARG A 1 540 ? 12.129 -9.987 -4.915 1.00 84.56 540 ARG A C 1
ATOM 4340 O O . ARG A 1 540 ? 13.118 -10.557 -5.353 1.00 84.56 540 ARG A O 1
ATOM 4347 N N . LEU A 1 541 ? 11.092 -9.638 -5.671 1.00 86.94 541 LEU A N 1
ATOM 4348 C CA . LEU A 1 541 ? 11.066 -9.816 -7.121 1.00 86.94 541 LEU A CA 1
ATOM 4349 C C . LEU A 1 541 ? 11.857 -8.717 -7.828 1.00 86.94 541 LEU A C 1
ATOM 4351 O O . LEU A 1 541 ? 12.637 -9.002 -8.730 1.00 86.94 541 LEU A O 1
ATOM 4355 N N . ILE A 1 542 ? 11.661 -7.462 -7.416 1.00 89.56 542 ILE A N 1
ATOM 4356 C CA . ILE A 1 542 ? 12.298 -6.314 -8.066 1.00 89.56 542 ILE A CA 1
ATOM 4357 C C . ILE A 1 542 ? 13.807 -6.309 -7.820 1.00 89.56 542 ILE A C 1
ATOM 4359 O O . ILE A 1 542 ? 14.574 -6.014 -8.732 1.00 89.56 542 ILE A O 1
ATOM 4363 N N . PHE A 1 543 ? 14.228 -6.658 -6.605 1.00 87.56 543 PHE A N 1
ATOM 4364 C CA . PHE A 1 543 ? 15.622 -6.585 -6.171 1.00 87.56 543 PHE A CA 1
ATOM 4365 C C . PHE A 1 543 ? 16.226 -7.969 -5.919 1.00 87.56 543 PHE A C 1
ATOM 4367 O O . PHE A 1 543 ? 17.089 -8.118 -5.059 1.00 87.56 543 PHE A O 1
ATOM 4374 N N . ALA A 1 544 ? 15.777 -8.988 -6.661 1.00 82.62 544 ALA A N 1
ATOM 4375 C CA . ALA A 1 544 ? 16.221 -10.375 -6.493 1.00 82.62 544 ALA A CA 1
ATOM 4376 C C . ALA A 1 544 ? 17.754 -10.523 -6.524 1.00 82.62 544 ALA A C 1
ATOM 4378 O O . ALA A 1 544 ? 18.313 -11.238 -5.700 1.00 82.62 544 ALA A O 1
ATOM 4379 N N . ALA A 1 545 ? 18.429 -9.782 -7.410 1.00 77.88 545 ALA A N 1
ATOM 4380 C CA . ALA A 1 545 ? 19.890 -9.759 -7.545 1.00 77.88 545 ALA A CA 1
ATOM 4381 C C . ALA A 1 545 ? 20.637 -9.268 -6.289 1.00 77.88 545 ALA A C 1
ATOM 4383 O O . ALA A 1 545 ? 21.839 -9.475 -6.154 1.00 77.88 545 ALA A O 1
ATOM 4384 N N . CYS A 1 546 ? 19.928 -8.598 -5.383 1.00 76.31 546 CYS A N 1
ATOM 4385 C CA . CYS A 1 546 ? 20.491 -7.885 -4.241 1.00 76.31 546 CYS A CA 1
ATOM 4386 C C . CYS A 1 546 ? 20.151 -8.531 -2.904 1.00 76.31 546 CYS A C 1
ATOM 4388 O O . CYS A 1 546 ? 20.521 -8.016 -1.849 1.00 76.31 546 CYS A O 1
ATOM 4390 N N . LEU A 1 547 ? 19.440 -9.656 -2.943 1.00 71.12 547 LEU A N 1
ATOM 4391 C CA . LEU A 1 547 ? 19.129 -10.441 -1.766 1.00 71.12 547 LEU A CA 1
ATOM 4392 C C . LEU A 1 547 ? 20.177 -11.538 -1.581 1.00 71.12 547 LEU A C 1
ATOM 4394 O O . LEU A 1 547 ? 20.560 -12.177 -2.560 1.00 71.12 547 LEU A O 1
ATOM 4398 N N . PRO A 1 548 ? 20.632 -11.792 -0.341 1.00 60.16 548 PRO A N 1
ATOM 4399 C CA . PRO A 1 548 ? 21.440 -12.972 -0.074 1.00 60.16 548 PRO A CA 1
ATOM 4400 C C . PRO A 1 548 ? 20.643 -14.226 -0.453 1.00 60.16 548 PRO A C 1
ATOM 4402 O O . PRO A 1 548 ? 19.429 -14.276 -0.229 1.00 60.16 548 PRO A O 1
ATOM 4405 N N . GLU A 1 549 ? 21.319 -15.236 -1.008 1.00 54.22 549 GLU A N 1
ATOM 4406 C CA . GLU A 1 549 ? 20.722 -16.560 -1.185 1.00 54.22 549 GLU A CA 1
ATOM 4407 C C . GLU A 1 549 ? 20.207 -17.032 0.178 1.00 54.22 549 GLU A C 1
ATOM 4409 O O . GLU A 1 549 ? 20.972 -17.227 1.125 1.00 54.22 549 GLU A O 1
ATOM 4414 N N . ILE A 1 550 ? 18.884 -17.141 0.309 1.00 44.12 550 ILE A N 1
ATOM 4415 C CA . ILE A 1 550 ? 18.286 -17.777 1.475 1.00 44.12 550 ILE A CA 1
ATOM 4416 C C . ILE A 1 550 ? 18.546 -19.262 1.283 1.00 44.12 550 ILE A C 1
ATOM 4418 O O . ILE A 1 550 ? 17.986 -19.875 0.371 1.00 44.12 550 ILE A O 1
ATOM 4422 N N . ASP A 1 551 ? 19.430 -19.800 2.118 1.00 32.78 551 ASP A N 1
ATOM 4423 C CA . ASP A 1 551 ? 19.772 -21.212 2.134 1.00 32.78 551 ASP A CA 1
ATOM 4424 C C . ASP A 1 551 ? 18.485 -22.050 2.142 1.00 32.78 551 ASP A C 1
ATOM 4426 O O . ASP A 1 551 ? 17.574 -21.843 2.949 1.00 32.78 551 ASP A O 1
ATOM 4430 N N . SER A 1 552 ? 18.384 -22.974 1.192 1.00 33.16 552 SER A N 1
ATOM 4431 C CA . SER A 1 552 ? 17.180 -23.766 0.904 1.00 33.16 552 SER A CA 1
ATOM 4432 C C . SER A 1 552 ? 16.779 -24.753 2.017 1.00 33.16 552 SER A C 1
ATOM 4434 O O . SER A 1 552 ? 15.865 -25.554 1.834 1.00 33.16 552 SER A O 1
ATOM 4436 N N . ALA A 1 553 ? 17.429 -24.679 3.180 1.00 30.70 553 ALA A N 1
ATOM 4437 C CA . ALA A 1 553 ? 17.218 -25.539 4.339 1.00 30.70 553 ALA A CA 1
ATOM 4438 C C . ALA A 1 553 ? 16.028 -25.138 5.238 1.00 30.70 553 ALA A C 1
ATOM 4440 O O . ALA A 1 553 ? 15.701 -25.871 6.169 1.00 30.70 553 ALA A O 1
ATOM 4441 N N . THR A 1 554 ? 15.347 -24.019 4.972 1.00 32.47 554 THR A N 1
ATOM 4442 C CA . THR A 1 554 ? 14.139 -23.603 5.714 1.00 32.47 554 THR A CA 1
ATOM 4443 C C . THR A 1 554 ? 12.997 -23.245 4.761 1.00 32.47 554 THR A C 1
ATOM 4445 O O . THR A 1 554 ? 12.649 -22.079 4.564 1.00 32.47 554 THR A O 1
ATOM 4448 N N . LYS A 1 555 ? 12.404 -24.278 4.158 1.00 32.19 555 LYS A N 1
ATOM 4449 C CA . LYS A 1 555 ? 11.037 -24.250 3.622 1.00 32.19 555 LYS A CA 1
ATOM 4450 C C . LYS A 1 555 ? 10.127 -25.101 4.489 1.00 32.19 555 LYS A C 1
ATOM 4452 O O . LYS A 1 555 ? 10.566 -26.212 4.855 1.00 32.19 555 LYS A O 1
#

pLDDT: mean 85.07, std 17.18, range [24.66, 98.25]